Protein AF-A0A9D6IPU3-F1 (afdb_monomer)

pLDDT: mean 89.4, std 11.03, range [43.97, 98.25]

Solvent-accessible surface area (backbone atoms only — not comparable to full-atom values): 24427 Å² total; per-residue (Å²): 119,74,72,64,57,56,59,65,71,65,60,77,72,63,44,76,40,53,63,90,53,32,83,66,46,54,61,37,46,54,42,42,52,56,21,56,73,21,25,89,78,39,17,66,62,16,34,55,46,32,52,57,45,60,70,66,65,65,92,82,64,38,38,39,33,27,41,46,42,98,89,73,50,63,51,72,84,40,80,36,41,52,41,44,48,34,15,52,7,26,46,46,38,23,73,72,41,68,90,52,21,50,65,29,17,51,54,13,32,53,26,15,48,51,21,36,75,60,69,33,96,26,64,67,59,28,54,52,30,50,53,50,31,56,52,43,51,30,52,53,46,51,52,50,38,51,53,27,49,76,69,59,28,35,36,60,31,46,52,52,36,73,68,61,55,35,94,61,30,72,63,53,47,54,50,44,53,50,51,47,51,50,51,51,52,58,51,43,45,59,62,62,71,39,86,65,85,89,73,64,54,84,70,49,48,62,63,65,66,56,65,83,64,74,87,27,50,76,79,88,52,72,66,59,55,50,52,56,61,44,51,59,51,58,50,42,41,69,76,69,70,69,64,79,56,43,58,53,51,22,56,57,34,52,79,76,40,59,53,90,73,26,52,61,25,48,40,33,38,47,50,36,48,54,51,52,44,54,49,44,52,53,43,52,62,51,40,77,76,44,57,70,74,53,27,56,52,43,45,53,50,36,48,50,53,47,50,52,50,53,53,48,47,57,72,57,34,68,65,38,42,78,62,27,69,62,70,63,50,61,60,55,60,52,54,52,66,64,48,64,38,72,68,73,67,65,80,70,67,62,73,73,56,31,82,77,41,98,48,38,61,64,48,34,51,53,50,43,52,52,37,56,54,58,70,66,44,78,57,48,28,70,69,49,46,31,50,42,46,36,52,39,52,51,41,50,41,53,46,42,47,72,74,67,52,52,62,65,61,49,35,63,76,38,44,70,59,29,53,55,28,45,77,64,75,39,72,72,76,55,64,78,75,36,75,68,46,28,48,31,51,52,52,40,68,64,61,131

Mean predicted aligned error: 12.09 Å

Nearest PDB structures (foldseek):
  8cwy-assembly1_A  TM=1.776E-01  e=5.452E-03  synthetic construct
  8cws-assembly1_A  TM=1.617E-01  e=2.979E-02  synthetic construct
  7mwr-assembly1_B  TM=2.594E-01  e=5.577E-01  synthetic construct

Foldseek 3Di:
DVVVVVVVVPPQPAAEAEPVCCVLVVVLLVLQVVLLVCLQPPLPSSLVSLVVSVVSVDPDALGFYWYADPVRDTDPTGGGHSLLSNLSSLCNVCVVCVVCNLVSLVSSLVSLVVSVVSVHPSVVVNVVSVVSNLVSQQVVLVVVLVVCLVVLQLQVSLVSLVVVSHPPSVVVNVVSLVSLVVLQVVLCPLVLVADPPPDDDPVRLCVSNVGDDPNRGDDDDPVSVLSVVVSVVVVCCNPVVDDPVLLVSLLVLCVVDPQQPSSVNQNSLVVLLVSLLVLLVVLQVALLPDPPVVLVVSLVVLVVSLVSLLVSLVSSPDSNCVNHVSSVDCSSVVSSVLRADQDPCLVVDDLVVLVVDPHSLVSLVVSLVVLVVVCPPPRHHLVSNLSSLQSNLLSQQVNVVVVVDALVVSLVVCLVSLVSNLVSVAHPPQPPSHDSSSVSRVVSNPDD

Secondary structure (DSSP, 8-state):
-HHHHHHHTT---EEEE-HHHHHHHHHHHHHHHHHHHHTTT-HHHHHHHHHHHHHT--S--SEEEEEBPTTS-BPPPEEE-HHHHHHHHHHHHHHH-STTHHHHHHHHHHHHHHHHHTT-S-HHHHHHHHHHHHHHHHHHHHHHHHHHHHTT-HHHHHHHHHTT-STTHHHHHHHHHHHHHHHHHHHHHHHHT---TTT--HHHHHHHT-PPPGGG--S--HHHHHHHHHHHHHHHHHHH---THHHHHHHHHGGGS-TTT-HHHHHHHHHHHHHHHHHHHHHHHHHTTS-HHHHHHHHHHHHHHHHHHHHHHHHH-HHHHHH-GGGG-THHHHHHHTS-B--GGGGG--SGGGGGSS-HHHHHHHHHHHHHHHHT-TTB-HHHHHHHHHHHHHHHHHHHHHTT--HHHHHHHTHHHHHHHHHTT--SSGGGG-HHHHHHHHHHHH--

Sequence (448 aa):
MATLLWLALIQDDVVLIPRKDRNAYEPAVKACAEAEALIEKDPKAAIAKLDDVLRLKLAHVERRLKL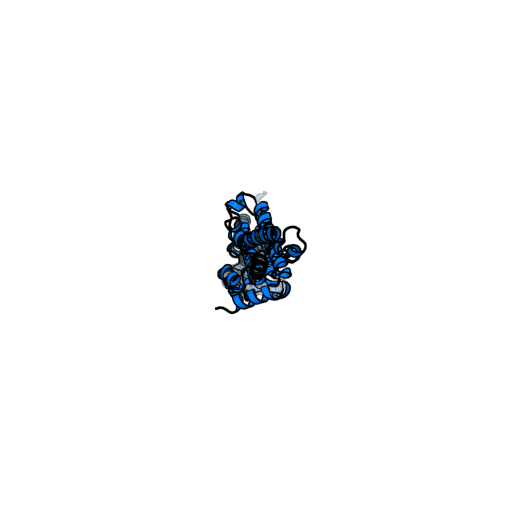AESDGGWTDEVRFFPYQYRGRARMALAKIRKEEAETLLAGAVEDLGKSVALKAASGGYLREAEEALKKARRKDARAEWRALVEARKFKSARALLESGAIGDAGKLLAETEAACRAHVLASLADFGAGPRFSEAAKIDFSRRFLLPDPAELIGEHPILDWCRAQLDVLRRLREEGLDPVLERQMLDARKLAAAEENRWFRVTAALAHDYIESRLRSLLDHVSRAPLAERRRLRAAGGRLHAGWAETCEKAGRDYRENCPELRNPLLATLAASFPVDPEELDSIDLDGCFAADSPEAFLDGAIAKLRELRKTPRISEESLRKTLTLLVAATAIRELLAGRSEAEVVESLNEVGTELRKLGGAAETRRWGPRVDRVFAALLRNP

Structure (mmCIF, N/CA/C/O backbone):
data_AF-A0A9D6IPU3-F1
#
_entry.id   AF-A0A9D6IPU3-F1
#
loop_
_atom_site.group_PDB
_atom_site.id
_atom_site.type_symbol
_atom_site.label_atom_id
_atom_site.label_alt_id
_atom_site.label_comp_id
_atom_site.label_asym_id
_atom_site.label_entity_id
_atom_site.label_seq_id
_atom_site.pdbx_PDB_ins_code
_atom_site.Cartn_x
_atom_site.Cartn_y
_atom_site.Cartn_z
_atom_site.occupancy
_atom_site.B_iso_or_equiv
_atom_site.auth_seq_id
_atom_site.auth_comp_id
_atom_site.auth_asym_id
_atom_site.auth_atom_id
_atom_site.pdbx_PDB_model_num
ATOM 1 N N . MET A 1 1 ? -64.145 14.528 58.371 1.00 47.12 1 MET A N 1
ATOM 2 C CA . MET A 1 1 ? -64.224 13.058 58.549 1.00 47.12 1 MET A CA 1
ATOM 3 C C . MET A 1 1 ? -63.347 12.253 57.581 1.00 47.12 1 MET A C 1
ATOM 5 O O . MET A 1 1 ? -62.977 11.149 57.945 1.00 47.12 1 MET A O 1
ATOM 9 N N . ALA A 1 2 ? -62.941 12.771 56.411 1.00 49.03 2 ALA A N 1
ATOM 10 C CA . ALA A 1 2 ? -62.089 12.029 55.465 1.00 49.03 2 ALA A CA 1
ATOM 11 C C . ALA A 1 2 ? -60.617 11.840 55.914 1.00 49.03 2 ALA A C 1
ATOM 13 O O . ALA A 1 2 ? -59.972 10.877 55.518 1.00 49.03 2 ALA A O 1
ATOM 14 N N . THR A 1 3 ? -60.090 12.703 56.788 1.00 49.38 3 THR A N 1
ATOM 15 C CA . THR A 1 3 ? -58.695 12.640 57.273 1.00 49.38 3 THR A CA 1
ATOM 16 C C . THR A 1 3 ? -58.467 11.600 58.378 1.00 49.38 3 THR A C 1
ATOM 18 O O . THR A 1 3 ? -57.366 11.077 58.506 1.00 49.38 3 THR A O 1
ATOM 21 N N . LEU A 1 4 ? -59.507 11.246 59.144 1.00 46.66 4 LEU A N 1
ATOM 22 C CA . LEU A 1 4 ? -59.438 10.190 60.167 1.00 46.66 4 LEU A CA 1
ATOM 23 C C . LEU A 1 4 ? -59.552 8.782 59.558 1.00 46.66 4 LEU A C 1
ATOM 25 O O . LEU A 1 4 ? -58.979 7.843 60.100 1.00 46.66 4 LEU A O 1
ATOM 29 N N . LEU A 1 5 ? -60.203 8.641 58.395 1.00 43.97 5 LEU A N 1
ATOM 30 C CA . LEU A 1 5 ? -60.241 7.373 57.656 1.00 43.97 5 LEU A CA 1
ATOM 31 C C . LEU A 1 5 ? -58.888 7.035 57.004 1.00 43.97 5 LEU A C 1
ATOM 33 O O . LEU A 1 5 ? -58.551 5.865 56.867 1.00 43.97 5 LEU A O 1
ATOM 37 N N . TRP A 1 6 ? -58.091 8.046 56.640 1.00 48.53 6 TRP A N 1
ATOM 38 C CA . TRP A 1 6 ? -56.756 7.838 56.066 1.00 48.53 6 TRP A CA 1
ATOM 39 C C . TRP A 1 6 ? -55.716 7.433 57.124 1.00 48.53 6 TRP A C 1
ATOM 41 O O . TRP A 1 6 ? -54.835 6.633 56.837 1.00 48.53 6 TRP A O 1
ATOM 51 N N . LEU A 1 7 ? -55.865 7.898 58.371 1.00 45.41 7 LEU A N 1
ATOM 52 C CA . LEU A 1 7 ? -55.040 7.459 59.508 1.00 45.41 7 LEU A CA 1
ATOM 53 C C . LEU A 1 7 ? -55.357 6.023 59.968 1.00 45.41 7 LEU A C 1
ATOM 55 O O . LEU A 1 7 ? -54.466 5.343 60.464 1.00 45.41 7 LEU A O 1
ATOM 59 N N . ALA A 1 8 ? -56.581 5.529 59.751 1.00 44.69 8 ALA A N 1
ATOM 60 C CA . ALA A 1 8 ? -56.939 4.130 60.017 1.00 44.69 8 ALA A CA 1
ATOM 61 C C . ALA A 1 8 ? -56.435 3.149 58.934 1.00 44.69 8 ALA A C 1
ATOM 63 O O . ALA A 1 8 ? -56.318 1.957 59.194 1.00 44.69 8 ALA A O 1
ATOM 64 N N . LEU A 1 9 ? -56.092 3.642 57.737 1.00 46.25 9 LEU A N 1
ATOM 65 C CA . LEU A 1 9 ? -55.540 2.853 56.622 1.00 46.25 9 LEU A CA 1
ATOM 66 C C . LEU A 1 9 ? -54.003 2.729 56.647 1.00 46.25 9 LEU A C 1
ATOM 68 O O . LEU A 1 9 ? -53.430 2.074 55.780 1.00 46.25 9 LEU A O 1
ATOM 72 N N . ILE A 1 10 ? -53.347 3.323 57.650 1.00 48.72 10 ILE A N 1
ATOM 73 C CA . ILE A 1 10 ? -51.918 3.150 57.963 1.00 48.72 10 ILE A CA 1
ATOM 74 C C . ILE A 1 10 ? -51.786 2.482 59.344 1.00 48.72 10 ILE A C 1
ATOM 76 O O . ILE A 1 10 ? -50.939 2.840 60.158 1.00 48.72 10 ILE A O 1
ATOM 80 N N . GLN A 1 11 ? -52.653 1.517 59.657 1.00 51.25 11 GLN A N 1
ATOM 81 C CA . GLN A 1 11 ? -52.263 0.493 60.620 1.00 51.25 11 GLN A CA 1
ATOM 82 C C . GLN A 1 11 ? -51.371 -0.484 59.858 1.00 51.25 11 GLN A C 1
ATOM 84 O O . GLN A 1 11 ? -51.843 -1.234 59.011 1.00 51.25 11 GLN A O 1
ATOM 89 N N . ASP A 1 12 ? -50.061 -0.400 60.100 1.00 58.62 12 ASP A N 1
ATOM 90 C CA . ASP A 1 12 ? -49.119 -1.454 59.738 1.00 58.62 12 ASP A CA 1
ATOM 91 C C . ASP A 1 12 ? -49.719 -2.795 60.193 1.00 58.62 12 ASP A C 1
ATOM 93 O O . ASP A 1 12 ? -49.865 -3.018 61.395 1.00 58.62 12 ASP A O 1
ATOM 97 N N . ASP A 1 13 ? -50.120 -3.653 59.249 1.00 75.94 13 ASP A N 1
ATOM 98 C CA . ASP A 1 13 ? -50.746 -4.947 59.542 1.00 75.94 13 ASP A CA 1
ATOM 99 C C . ASP A 1 13 ? -49.745 -5.837 60.297 1.00 75.94 13 ASP A C 1
ATOM 101 O O . ASP A 1 13 ? -48.927 -6.552 59.703 1.00 75.94 13 ASP A O 1
ATOM 105 N N . VAL A 1 14 ? -49.788 -5.766 61.628 1.00 89.69 14 VAL A N 1
ATOM 106 C CA . VAL A 1 14 ? -49.061 -6.675 62.508 1.00 89.69 14 VAL A CA 1
ATOM 107 C C . VAL A 1 14 ? -49.750 -8.030 62.431 1.00 89.69 14 VAL A C 1
ATOM 109 O O . VAL A 1 14 ? -50.883 -8.200 62.881 1.00 89.69 14 VAL A O 1
ATOM 112 N N . VAL A 1 15 ? -49.062 -9.011 61.856 1.00 93.31 15 VAL A N 1
ATOM 113 C CA . VAL A 1 15 ? -49.593 -10.364 61.702 1.00 93.31 15 VAL A CA 1
ATOM 114 C C . VAL A 1 15 ? -49.336 -11.155 62.979 1.00 93.31 15 VAL A C 1
ATOM 116 O O . VAL A 1 15 ? -48.202 -11.296 63.441 1.00 93.31 15 VAL A O 1
ATOM 119 N N . LEU A 1 16 ? -50.411 -11.691 63.543 1.00 94.81 16 LEU A N 1
ATOM 120 C CA . LEU A 1 16 ? -50.365 -12.543 64.721 1.00 94.81 16 LEU A CA 1
ATOM 121 C C . LEU A 1 16 ? -50.040 -13.982 64.301 1.00 94.81 16 LEU A C 1
ATOM 123 O O . LEU A 1 16 ? -50.820 -14.615 63.590 1.00 94.81 16 LEU A O 1
ATOM 127 N N . ILE A 1 17 ? -48.896 -14.507 64.739 1.00 96.56 17 ILE A N 1
ATOM 128 C CA . ILE A 1 17 ? -48.477 -15.882 64.452 1.00 96.56 17 ILE A CA 1
ATOM 129 C C . ILE A 1 17 ? -48.929 -16.802 65.593 1.00 96.56 17 ILE A C 1
ATOM 131 O O . ILE A 1 17 ? -48.429 -16.685 66.719 1.00 96.56 17 ILE A O 1
ATOM 135 N N . PRO A 1 18 ? -49.861 -17.736 65.335 1.00 94.50 18 PRO A N 1
ATOM 136 C CA . PRO A 1 18 ? -50.406 -18.596 66.373 1.00 94.50 18 PRO A CA 1
ATOM 137 C C . PRO A 1 18 ? -49.354 -19.580 66.892 1.00 94.50 18 PRO A C 1
ATOM 139 O O . PRO A 1 18 ? -48.405 -19.950 66.200 1.00 94.50 18 PRO A O 1
ATOM 142 N N . ARG A 1 19 ? -49.573 -20.087 68.110 1.00 92.19 19 ARG A N 1
ATOM 143 C CA . ARG A 1 19 ? -48.642 -20.984 68.816 1.00 92.19 19 ARG A CA 1
ATOM 144 C C . ARG A 1 19 ? -48.219 -22.214 68.000 1.00 92.19 19 ARG A C 1
ATOM 146 O O . ARG A 1 19 ? -47.084 -22.655 68.133 1.00 92.19 19 ARG A O 1
ATOM 153 N N . LYS A 1 20 ? -49.099 -22.733 67.133 1.00 94.12 20 LYS A N 1
ATOM 154 C CA . LYS A 1 20 ? -48.810 -23.874 66.243 1.00 94.12 20 LYS A CA 1
ATOM 155 C C . LYS A 1 20 ? -47.668 -23.604 65.250 1.00 94.12 20 LYS A C 1
ATOM 157 O O . LYS A 1 20 ? -46.935 -24.527 64.919 1.00 94.12 20 LYS A O 1
ATOM 162 N N . ASP A 1 21 ? -47.500 -22.351 64.824 1.00 94.75 21 ASP A N 1
ATOM 163 C CA . ASP A 1 21 ? -46.516 -21.950 63.812 1.00 94.75 21 ASP A CA 1
ATOM 164 C C . ASP A 1 21 ? -45.271 -21.309 64.455 1.00 94.75 21 ASP A C 1
ATOM 166 O O . ASP A 1 21 ? -44.235 -21.164 63.804 1.00 94.75 21 ASP A O 1
ATOM 170 N N . ARG A 1 22 ? -45.328 -20.975 65.756 1.00 92.31 22 ARG A N 1
ATOM 171 C CA . ARG A 1 22 ? -44.240 -20.315 66.499 1.00 92.31 22 ARG A CA 1
ATOM 172 C C . ARG A 1 22 ? -42.896 -21.020 66.343 1.00 92.31 22 ARG A C 1
ATOM 174 O O . ARG A 1 22 ? -41.905 -20.345 66.093 1.00 92.31 22 ARG A O 1
ATOM 181 N N . ASN A 1 23 ? -42.862 -22.348 66.437 1.00 93.31 23 ASN A N 1
ATOM 182 C CA . ASN A 1 23 ? -41.611 -23.114 66.372 1.00 93.31 23 ASN A CA 1
ATOM 183 C C . ASN A 1 23 ? -40.847 -22.904 65.053 1.00 93.31 23 ASN A C 1
ATOM 185 O O . ASN A 1 23 ? -39.628 -23.039 65.032 1.00 93.31 23 ASN A O 1
ATOM 189 N N . ALA A 1 24 ? -41.546 -22.566 63.965 1.00 93.56 24 ALA A N 1
ATOM 190 C CA . ALA A 1 24 ? -40.924 -22.244 62.685 1.00 93.56 24 ALA A CA 1
ATOM 191 C C . ALA A 1 24 ? -40.528 -20.758 62.590 1.00 93.56 24 ALA A C 1
ATOM 193 O O . ALA A 1 24 ? -39.471 -20.433 62.050 1.00 93.56 24 ALA A O 1
ATOM 194 N N . TYR A 1 25 ? -41.351 -19.854 63.133 1.00 96.12 25 TYR A N 1
ATOM 195 C CA . TYR A 1 25 ? -41.120 -18.408 63.049 1.00 96.12 25 TYR A CA 1
ATOM 196 C C . TYR A 1 25 ? -40.088 -17.885 64.048 1.00 96.12 25 TYR A C 1
ATOM 198 O O . TYR A 1 25 ? -39.293 -17.030 63.687 1.00 96.12 25 TYR A O 1
ATOM 206 N N . GLU A 1 26 ? -40.061 -18.378 65.282 1.00 95.50 26 GLU A N 1
ATOM 207 C CA . GLU A 1 26 ? -39.141 -17.918 66.329 1.00 95.50 26 GLU A CA 1
ATOM 208 C C . GLU A 1 26 ? -37.655 -18.011 65.920 1.00 95.50 26 GLU A C 1
ATOM 210 O O . GLU A 1 26 ? -36.968 -16.983 65.963 1.00 95.50 26 GLU A O 1
ATOM 215 N N . PRO A 1 27 ? -37.139 -19.161 65.431 1.00 96.44 27 PRO A N 1
ATOM 216 C CA . PRO A 1 27 ? -35.760 -19.230 64.950 1.00 96.44 27 PRO A CA 1
ATOM 217 C C . PRO A 1 27 ? -35.538 -18.374 63.695 1.00 96.44 27 PRO A C 1
ATOM 219 O O . PRO A 1 27 ? -34.471 -17.782 63.551 1.00 96.44 27 PRO A O 1
ATOM 222 N N . ALA A 1 28 ? -36.534 -18.259 62.810 1.00 97.12 28 ALA A N 1
ATOM 223 C CA . ALA A 1 28 ? -36.436 -17.463 61.589 1.00 97.12 28 ALA A CA 1
ATOM 224 C C . ALA A 1 28 ? -36.362 -15.956 61.878 1.00 97.12 28 ALA A C 1
ATOM 226 O O . ALA A 1 28 ? -35.529 -15.259 61.302 1.00 97.12 28 ALA A O 1
ATOM 227 N N . VAL A 1 29 ? -37.189 -15.453 62.798 1.00 96.69 29 VAL A N 1
ATOM 228 C CA . VAL A 1 29 ? -37.192 -14.059 63.259 1.00 96.69 29 VAL A CA 1
ATOM 229 C C . VAL A 1 29 ? -35.863 -13.726 63.920 1.00 96.69 29 VAL A C 1
ATOM 231 O O . VAL A 1 29 ? -35.229 -12.742 63.540 1.00 96.69 29 VAL A O 1
ATOM 234 N N . LYS A 1 30 ? -35.396 -14.573 64.849 1.00 96.75 30 LYS A N 1
ATOM 235 C CA . LYS A 1 30 ? -34.079 -14.405 65.472 1.00 96.75 30 LYS A CA 1
ATOM 236 C C . LYS A 1 30 ? -32.981 -14.387 64.412 1.00 96.75 30 LYS A C 1
ATOM 238 O O . LYS A 1 30 ? -32.107 -13.522 64.432 1.00 96.75 30 LYS A O 1
ATOM 243 N N . ALA A 1 31 ? -33.055 -15.299 63.442 1.00 96.38 31 ALA A N 1
ATOM 244 C CA . ALA A 1 31 ? -32.058 -15.373 62.394 1.00 96.38 31 ALA A CA 1
ATOM 245 C C . ALA A 1 31 ? -32.045 -14.141 61.481 1.00 96.38 31 ALA A C 1
ATOM 247 O O . ALA A 1 31 ? -30.961 -13.698 61.100 1.00 96.38 31 ALA A O 1
ATOM 248 N N . CYS A 1 32 ? -33.222 -13.589 61.186 1.00 96.62 32 CYS A N 1
ATOM 249 C CA . CYS A 1 32 ? -33.427 -12.379 60.398 1.00 96.62 32 CYS A CA 1
ATOM 250 C C . CYS A 1 32 ? -32.893 -11.131 61.122 1.00 96.62 32 CYS A C 1
ATOM 252 O O . CYS A 1 32 ? -32.169 -10.347 60.514 1.00 96.62 32 CYS A O 1
ATOM 254 N N . ALA A 1 33 ? -33.150 -10.993 62.427 1.00 96.31 33 ALA A N 1
ATOM 255 C CA . ALA A 1 33 ? -32.604 -9.909 63.250 1.00 96.31 33 ALA A CA 1
ATOM 256 C C . ALA A 1 33 ? -31.068 -9.970 63.355 1.00 96.31 33 ALA A C 1
ATOM 258 O O . ALA A 1 33 ? -30.381 -8.960 63.211 1.00 96.31 33 ALA A O 1
ATOM 259 N N . GLU A 1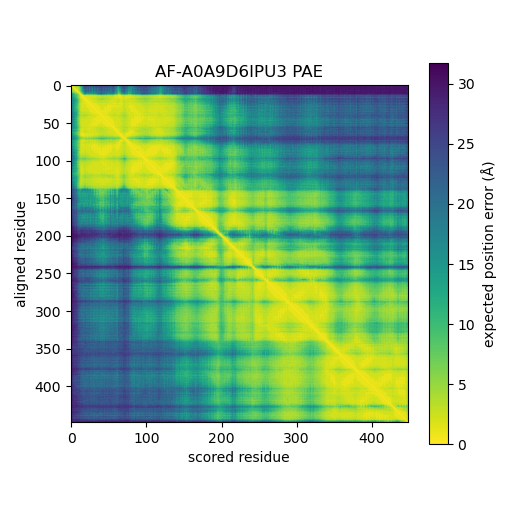 34 ? -30.508 -11.168 63.546 1.00 96.94 34 GLU A N 1
ATOM 260 C CA . GLU A 1 34 ? -29.055 -11.370 63.523 1.00 96.94 34 GLU A CA 1
ATOM 261 C C . GLU A 1 34 ? -28.459 -11.033 62.148 1.00 96.94 34 GLU A C 1
ATOM 263 O O . GLU A 1 34 ? -27.396 -10.422 62.074 1.00 96.94 34 GLU A O 1
ATOM 268 N N . ALA A 1 35 ? -29.142 -11.389 61.055 1.00 97.12 35 ALA A N 1
ATOM 269 C CA . ALA A 1 35 ? -28.700 -11.037 59.709 1.00 97.12 35 ALA A CA 1
ATOM 270 C C . ALA A 1 35 ? -28.751 -9.523 59.460 1.00 97.12 35 ALA A C 1
ATOM 272 O O . ALA A 1 35 ? -27.827 -8.988 58.852 1.00 97.12 35 ALA A O 1
ATOM 273 N N . GLU A 1 36 ? -29.768 -8.819 59.969 1.00 97.38 36 GLU A N 1
ATOM 274 C CA . GLU A 1 36 ? -29.856 -7.355 59.892 1.00 97.38 36 GLU A CA 1
ATOM 275 C C . GLU A 1 36 ? -28.638 -6.683 60.542 1.00 97.38 36 GLU A C 1
ATOM 277 O O . GLU A 1 36 ? -28.024 -5.796 59.944 1.00 97.38 36 GLU A O 1
ATOM 282 N N . ALA A 1 37 ? -28.221 -7.161 61.718 1.00 96.69 37 ALA A N 1
ATOM 283 C CA . ALA A 1 37 ? -27.033 -6.662 62.413 1.00 96.69 37 ALA A CA 1
ATOM 284 C C . ALA A 1 37 ? -25.713 -6.937 61.660 1.00 96.69 37 ALA A C 1
ATOM 286 O O . ALA A 1 37 ? -24.697 -6.286 61.933 1.00 96.69 37 ALA A O 1
ATOM 287 N N . LEU A 1 38 ? -25.718 -7.892 60.723 1.00 97.44 38 LEU A N 1
ATOM 288 C CA . LEU A 1 38 ? -24.568 -8.271 59.905 1.00 97.44 38 LEU A CA 1
ATOM 289 C C . LEU A 1 38 ? -24.498 -7.535 58.561 1.00 97.44 38 LEU A C 1
ATOM 291 O O . LEU A 1 38 ? -23.422 -7.533 57.976 1.00 97.44 38 LEU A O 1
ATOM 295 N N . ILE A 1 39 ? -25.567 -6.879 58.085 1.00 97.62 39 ILE A N 1
ATOM 296 C CA . ILE A 1 39 ? -25.633 -6.267 56.737 1.00 97.62 39 ILE A CA 1
ATOM 297 C C . ILE A 1 39 ? -24.405 -5.401 56.422 1.00 97.62 39 ILE A C 1
ATOM 299 O O . ILE A 1 39 ? -23.823 -5.531 55.350 1.00 97.62 39 ILE A O 1
ATOM 303 N N . GLU A 1 40 ? -23.993 -4.542 57.353 1.00 95.50 40 GLU A N 1
ATOM 304 C CA . GLU A 1 40 ? -22.857 -3.632 57.143 1.00 95.50 40 GLU A CA 1
ATOM 305 C C . GLU A 1 40 ? -21.505 -4.247 57.553 1.00 95.50 40 GLU A C 1
ATOM 307 O O . GLU A 1 40 ? -20.459 -3.793 57.098 1.00 95.50 40 GLU A O 1
ATOM 312 N N . LYS A 1 41 ? -21.503 -5.268 58.425 1.00 96.38 41 LYS A N 1
ATOM 313 C CA . LYS A 1 41 ? -20.279 -5.856 59.010 1.00 96.38 41 LYS A CA 1
ATOM 314 C C . LYS A 1 41 ? -19.755 -7.044 58.208 1.00 96.38 41 LYS A C 1
ATOM 316 O O . LYS A 1 41 ? -18.564 -7.131 57.933 1.00 96.38 41 LYS A O 1
ATOM 321 N N . ASP A 1 42 ? -20.652 -7.959 57.867 1.00 97.31 42 ASP A N 1
ATOM 322 C CA . ASP A 1 42 ? -20.398 -9.141 57.052 1.00 97.31 42 ASP A CA 1
ATOM 323 C C . ASP A 1 42 ? -21.634 -9.415 56.178 1.00 97.31 42 ASP A C 1
ATOM 325 O O . ASP A 1 42 ? -22.467 -10.281 56.487 1.00 97.31 42 ASP A O 1
ATOM 329 N N . PRO A 1 43 ? -21.787 -8.667 55.071 1.00 97.19 43 PRO A N 1
ATOM 330 C CA . PRO A 1 43 ? -22.933 -8.828 54.188 1.00 97.19 43 PRO A CA 1
ATOM 331 C C . PRO A 1 43 ? -23.015 -10.230 53.572 1.00 97.19 43 PRO A C 1
ATOM 333 O O . PRO A 1 43 ? -24.108 -10.684 53.240 1.00 97.19 43 PRO A O 1
ATOM 336 N N . LYS A 1 44 ? -21.894 -10.953 53.441 1.00 97.50 44 LYS A N 1
ATOM 337 C CA . LYS A 1 44 ? -21.892 -12.323 52.911 1.00 97.50 44 LYS A CA 1
ATOM 338 C C . LYS A 1 44 ? -22.546 -13.285 53.903 1.00 97.50 44 LYS A C 1
ATOM 340 O O . LYS A 1 44 ? -23.407 -14.069 53.501 1.00 97.50 44 LYS A O 1
ATOM 345 N N . ALA A 1 45 ? -22.174 -13.208 55.181 1.00 97.44 45 ALA A N 1
ATOM 346 C CA . ALA A 1 45 ? -22.820 -13.993 56.230 1.00 97.44 45 ALA A CA 1
ATOM 347 C C . ALA A 1 45 ? -24.303 -13.624 56.379 1.00 97.44 45 ALA A C 1
ATOM 349 O O . ALA A 1 45 ? -25.138 -14.518 56.509 1.00 97.44 45 ALA A O 1
ATOM 350 N N . ALA A 1 46 ? -24.650 -12.333 56.280 1.00 97.94 46 ALA A N 1
ATOM 351 C CA . ALA A 1 46 ? -26.042 -11.880 56.295 1.00 97.94 46 ALA A CA 1
ATOM 352 C C . ALA A 1 46 ? -26.873 -12.520 55.165 1.00 97.94 46 ALA A C 1
ATOM 354 O O . ALA A 1 46 ? -27.954 -13.047 55.428 1.00 97.94 46 ALA A O 1
ATOM 355 N N . ILE A 1 47 ? -26.359 -12.535 53.926 1.00 97.81 47 ILE A N 1
ATOM 356 C CA . ILE A 1 47 ? -27.032 -13.164 52.774 1.00 97.81 47 ILE A CA 1
ATOM 357 C C . ILE A 1 47 ? -27.254 -14.658 53.017 1.00 97.81 47 ILE A C 1
ATOM 359 O O . ILE A 1 47 ? -28.381 -15.120 52.866 1.00 97.81 47 ILE A O 1
ATOM 363 N N . ALA A 1 48 ? -26.220 -15.401 53.429 1.00 97.50 48 ALA A N 1
ATOM 364 C CA . ALA A 1 48 ? -26.329 -16.845 53.660 1.00 97.50 48 ALA A CA 1
ATOM 365 C C . ALA A 1 48 ? -27.403 -17.176 54.711 1.00 97.50 48 ALA A C 1
ATOM 367 O O . ALA A 1 48 ? -28.234 -18.060 54.521 1.00 97.50 48 ALA A O 1
ATOM 368 N N . LYS A 1 49 ? -27.437 -16.394 55.791 1.00 97.50 49 LYS A N 1
ATOM 369 C CA . LYS A 1 49 ? -28.404 -16.549 56.878 1.00 97.50 49 LYS A CA 1
ATOM 370 C C . LYS A 1 49 ? -29.838 -16.258 56.429 1.00 97.50 49 LYS A C 1
ATOM 372 O O . LYS A 1 49 ? -30.770 -16.945 56.839 1.00 97.50 49 LYS A O 1
ATOM 377 N N . LEU A 1 50 ? -30.021 -15.258 55.566 1.00 97.75 50 LEU A N 1
ATOM 378 C CA . LEU A 1 50 ? -31.322 -14.914 54.989 1.00 97.75 50 LEU A CA 1
ATOM 379 C C . LEU A 1 50 ? -31.770 -15.911 53.917 1.00 97.75 50 LEU A C 1
ATOM 381 O O . LEU A 1 50 ? -32.965 -16.170 53.802 1.00 97.75 50 LEU A O 1
ATOM 385 N N . ASP A 1 51 ? -30.841 -16.511 53.172 1.00 97.56 51 ASP A N 1
ATOM 386 C CA . ASP A 1 51 ? -31.145 -17.616 52.261 1.00 97.56 51 ASP A CA 1
ATOM 387 C C . ASP A 1 51 ? -31.732 -18.807 53.025 1.00 97.56 51 ASP A C 1
ATOM 389 O O . ASP A 1 51 ? -32.745 -19.365 52.599 1.00 97.56 51 ASP A O 1
ATOM 393 N N . ASP A 1 52 ? -31.159 -19.151 54.180 1.00 96.69 52 ASP A N 1
ATOM 394 C CA . ASP A 1 52 ? -31.684 -20.215 55.039 1.00 96.69 52 ASP A CA 1
ATOM 395 C C . ASP A 1 52 ? -33.081 -19.888 55.580 1.00 96.69 52 ASP A C 1
ATOM 397 O O . ASP A 1 52 ? -33.968 -20.741 55.535 1.00 96.69 52 ASP A O 1
ATOM 401 N N . VAL A 1 53 ? -33.328 -18.639 55.996 1.00 96.50 53 VAL A N 1
ATOM 402 C CA . VAL A 1 53 ? -34.670 -18.183 56.406 1.00 96.50 53 VAL A CA 1
ATOM 403 C C . VAL A 1 53 ? -35.676 -18.301 55.257 1.00 96.50 53 VAL A C 1
ATOM 405 O O . VAL A 1 53 ? -36.783 -18.805 55.445 1.00 96.50 53 VAL A O 1
ATOM 408 N N . LEU A 1 54 ? -35.305 -17.873 54.050 1.00 96.62 54 LEU A N 1
ATOM 409 C CA . LEU A 1 54 ? -36.194 -17.885 52.885 1.00 96.62 54 LEU A CA 1
ATOM 410 C C . LEU A 1 54 ? -36.476 -19.304 52.360 1.00 96.62 54 LEU A C 1
ATOM 412 O O . LEU A 1 54 ? -37.534 -19.537 51.771 1.00 96.62 54 LEU A O 1
ATOM 416 N N . ARG A 1 55 ? -35.592 -20.279 52.616 1.00 96.69 55 ARG A N 1
ATOM 417 C CA . ARG A 1 55 ? -35.825 -21.703 52.301 1.00 96.69 55 ARG A CA 1
ATOM 418 C C . ARG A 1 55 ? -36.955 -2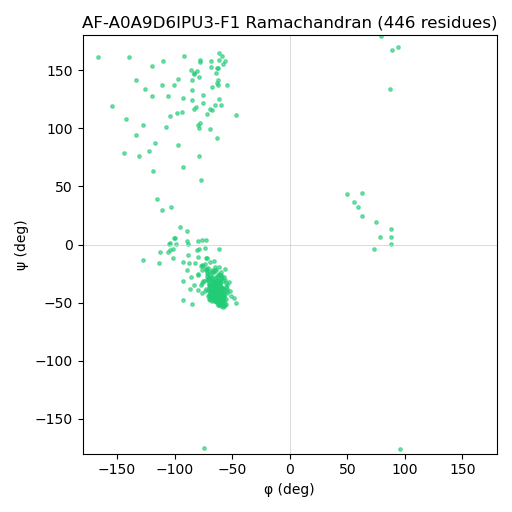2.328 53.118 1.00 96.69 55 ARG A C 1
ATOM 420 O O . ARG A 1 55 ? -37.561 -23.285 52.641 1.00 96.69 55 ARG A O 1
ATOM 427 N N . LEU A 1 56 ? -37.275 -21.778 54.293 1.00 94.31 56 LEU A N 1
ATOM 428 C CA . LEU A 1 56 ? -38.356 -22.273 55.155 1.00 94.31 56 LEU A CA 1
ATOM 429 C C . LEU A 1 56 ? -39.758 -22.037 54.567 1.00 94.31 56 LEU A C 1
ATOM 431 O O . LEU A 1 56 ? -40.713 -22.647 55.038 1.00 94.31 56 LEU A O 1
ATOM 435 N N . LYS A 1 57 ? -39.891 -21.175 53.542 1.00 93.75 57 LYS A N 1
ATOM 436 C CA . LYS A 1 57 ? -41.159 -20.872 52.845 1.00 93.75 57 LYS A CA 1
ATOM 437 C C . LYS A 1 57 ? -42.312 -20.525 53.799 1.00 93.75 57 LYS A C 1
ATOM 439 O O . LYS A 1 57 ? -43.439 -20.986 53.630 1.00 93.75 57 LYS A O 1
ATOM 444 N N . LEU A 1 58 ? -42.020 -19.707 54.808 1.00 94.81 58 LEU A N 1
ATOM 445 C CA . LEU A 1 58 ? -43.016 -19.232 55.765 1.00 94.81 58 LEU A CA 1
ATOM 446 C C . LEU A 1 58 ? -44.103 -18.406 55.059 1.00 94.81 58 LEU A C 1
ATOM 448 O O . LEU A 1 58 ? -43.813 -17.632 54.149 1.00 94.81 58 LEU A O 1
ATOM 452 N N . ALA A 1 59 ? -45.355 -18.563 55.491 1.00 93.00 59 ALA A N 1
ATOM 453 C CA . ALA A 1 59 ? -46.512 -17.941 54.842 1.00 93.00 59 ALA A CA 1
ATOM 454 C C . ALA A 1 59 ? -46.538 -16.403 54.955 1.00 93.00 59 ALA A C 1
ATOM 456 O O . ALA A 1 59 ? -47.035 -15.719 54.061 1.00 93.00 59 ALA A O 1
ATOM 457 N N . HIS A 1 60 ? -46.009 -15.855 56.048 1.00 93.69 60 HIS A N 1
ATOM 458 C CA . HIS A 1 60 ? -46.046 -14.433 56.371 1.00 93.69 60 HIS A CA 1
ATOM 459 C C . HIS A 1 60 ? -44.623 -13.875 56.421 1.00 93.69 60 HIS A C 1
ATOM 461 O O . HIS A 1 60 ? -43.981 -13.832 57.467 1.00 93.69 60 HIS A O 1
ATOM 467 N N . VAL A 1 61 ? -44.129 -13.450 55.260 1.00 95.12 61 VAL A N 1
ATOM 468 C CA . VAL A 1 61 ? -42.845 -12.752 55.093 1.00 95.12 61 VAL A CA 1
ATOM 469 C C . VAL A 1 61 ? -43.090 -11.290 54.725 1.00 95.12 61 VAL A C 1
ATOM 471 O O . VAL A 1 61 ? -44.151 -10.956 54.198 1.00 95.12 61 VAL A O 1
ATOM 474 N N . GLU A 1 62 ? -42.107 -10.424 54.983 1.00 95.00 62 GLU A N 1
ATOM 475 C CA . GLU A 1 62 ? -42.186 -8.978 54.714 1.00 95.00 62 GLU A CA 1
ATOM 476 C C . GLU A 1 62 ? -43.294 -8.278 55.522 1.00 95.00 62 GLU A C 1
ATOM 478 O O . GLU A 1 62 ? -44.087 -7.482 55.010 1.00 95.00 62 GLU A O 1
ATOM 483 N N . ARG A 1 63 ? -43.381 -8.615 56.814 1.00 94.19 63 ARG A N 1
ATOM 484 C CA . ARG A 1 63 ? -44.418 -8.148 57.745 1.00 94.19 63 ARG A CA 1
ATOM 485 C C . ARG A 1 63 ? -43.821 -7.821 59.112 1.00 94.19 63 ARG A C 1
ATOM 487 O O . ARG A 1 63 ? -42.745 -8.296 59.473 1.00 94.19 63 ARG A O 1
ATOM 494 N N . ARG A 1 64 ? -44.563 -7.042 59.897 1.00 94.44 64 ARG A N 1
ATOM 495 C CA . ARG A 1 64 ? -44.377 -6.965 61.350 1.00 94.44 64 ARG A CA 1
ATOM 496 C C . ARG A 1 64 ? -45.154 -8.106 61.981 1.00 94.44 64 ARG A C 1
ATOM 498 O O . ARG A 1 64 ? -46.297 -8.341 61.597 1.00 94.44 64 ARG A O 1
ATOM 505 N N . LEU A 1 65 ? -44.536 -8.836 62.897 1.00 95.50 65 LEU A N 1
ATOM 506 C CA . LEU A 1 65 ? -45.130 -10.023 63.504 1.00 95.50 65 LEU A CA 1
ATOM 507 C C . LEU A 1 65 ? -45.254 -9.849 65.017 1.00 95.50 65 LEU A C 1
ATOM 509 O O . LEU A 1 65 ? -44.448 -9.153 65.633 1.00 95.50 65 LEU A O 1
ATOM 513 N N . LYS A 1 66 ? -46.221 -10.545 65.614 1.00 96.44 66 LYS A N 1
ATOM 514 C CA . LYS A 1 66 ? -46.220 -10.896 67.040 1.00 96.44 66 LYS A CA 1
ATOM 515 C C . LYS A 1 66 ? -46.398 -12.400 67.169 1.00 96.44 66 LYS A C 1
ATOM 517 O O . LYS A 1 66 ? -47.253 -12.975 66.496 1.00 96.44 66 LYS A O 1
ATOM 522 N N . LEU A 1 67 ? -45.592 -13.044 68.005 1.00 95.19 67 LEU A N 1
ATOM 523 C CA . LEU A 1 67 ? -45.626 -14.492 68.206 1.00 95.19 67 LEU A CA 1
ATOM 524 C C . LEU A 1 67 ? -46.388 -14.807 69.498 1.00 95.19 67 LEU A C 1
ATOM 526 O O . LEU A 1 67 ? -46.191 -14.132 70.505 1.00 95.19 67 LEU A O 1
ATOM 530 N N . ALA A 1 68 ? -47.256 -15.818 69.487 1.00 93.75 68 ALA A N 1
ATOM 531 C CA . ALA A 1 68 ? -48.017 -16.201 70.680 1.00 93.75 68 ALA A CA 1
ATOM 532 C C . ALA A 1 68 ? -47.116 -16.790 71.785 1.00 93.75 68 ALA A C 1
ATOM 534 O O . ALA A 1 68 ? -46.280 -17.659 71.516 1.00 93.75 68 ALA A O 1
ATOM 535 N N . GLU A 1 69 ? -47.314 -16.376 73.034 1.00 92.56 69 GLU A N 1
ATOM 536 C CA . GLU A 1 69 ? -46.591 -16.856 74.217 1.00 92.56 69 GLU A CA 1
ATOM 537 C C . GLU A 1 69 ? -47.275 -18.034 74.920 1.00 92.56 69 GLU A C 1
ATOM 539 O O . GLU A 1 69 ? -48.430 -18.385 74.661 1.00 92.56 69 GLU A O 1
ATOM 544 N N . SER A 1 70 ? -46.512 -18.744 75.757 1.00 85.81 70 SER A N 1
ATOM 545 C CA . SER A 1 70 ? -46.980 -19.964 76.426 1.00 85.81 70 SER A CA 1
ATOM 546 C C . SER A 1 70 ? -48.074 -19.711 77.462 1.00 85.81 70 SER A C 1
ATOM 548 O O . SER A 1 70 ? -48.858 -20.625 77.725 1.00 85.81 70 SER A O 1
ATOM 550 N N . ASP A 1 71 ? -48.120 -18.496 78.001 1.00 87.94 71 ASP A N 1
ATOM 551 C CA . ASP A 1 71 ? -49.073 -17.965 78.979 1.00 87.94 71 ASP A CA 1
ATOM 552 C C . ASP A 1 71 ? -50.315 -17.315 78.333 1.00 87.94 71 ASP A C 1
ATOM 554 O O . ASP A 1 71 ? -51.186 -16.808 79.035 1.00 87.94 71 ASP A O 1
ATOM 558 N N . GLY A 1 72 ? -50.420 -17.353 77.000 1.00 86.44 72 GLY A N 1
ATOM 559 C CA . GLY A 1 72 ? -51.496 -16.703 76.249 1.00 86.44 72 GLY A CA 1
ATOM 560 C C . GLY A 1 72 ? -51.209 -15.246 75.869 1.00 86.44 72 GLY A C 1
ATOM 561 O O . GLY A 1 72 ? -52.054 -14.629 75.218 1.00 86.44 72 GLY A O 1
ATOM 562 N N . GLY A 1 73 ? -50.035 -14.713 76.227 1.00 92.62 73 GLY A N 1
ATOM 563 C CA . GLY A 1 73 ? -49.541 -13.411 75.793 1.00 92.62 73 GLY A CA 1
ATOM 564 C C . GLY A 1 73 ? -49.062 -13.386 74.337 1.00 92.62 73 GLY A C 1
ATOM 565 O O . GLY A 1 73 ? -49.172 -14.363 73.590 1.00 92.62 73 GLY A O 1
ATOM 566 N N . TRP A 1 74 ? -48.514 -12.246 73.924 1.00 93.44 74 TRP A N 1
ATOM 567 C CA . TRP A 1 74 ? -47.894 -12.045 72.614 1.00 93.44 74 TRP A CA 1
ATOM 568 C C . TRP A 1 74 ? -46.556 -11.345 72.806 1.00 93.44 74 TRP A C 1
ATOM 570 O O . TRP A 1 74 ? -46.470 -10.425 73.616 1.00 93.44 74 TRP A O 1
ATOM 580 N N . THR A 1 75 ? -45.552 -11.726 72.019 1.00 93.50 75 THR A N 1
ATOM 581 C CA . THR A 1 75 ? -44.268 -11.019 72.010 1.00 93.50 75 THR A CA 1
ATOM 582 C C . THR A 1 75 ? -44.437 -9.563 71.570 1.00 93.50 75 THR A C 1
ATOM 584 O O . THR A 1 75 ? -45.428 -9.191 70.924 1.00 93.50 75 THR A O 1
ATOM 587 N N . ASP A 1 76 ? -43.404 -8.759 71.817 1.00 93.12 76 ASP A N 1
ATOM 588 C CA . ASP A 1 76 ? -43.255 -7.457 71.173 1.00 93.12 76 ASP A CA 1
ATOM 589 C C . ASP A 1 76 ? -43.277 -7.574 69.641 1.00 93.12 76 ASP A C 1
ATOM 591 O O . ASP A 1 76 ? -43.040 -8.637 69.053 1.00 93.12 76 ASP A O 1
ATOM 595 N N . GLU A 1 77 ? -43.600 -6.456 68.992 1.00 93.81 77 GLU A N 1
ATOM 596 C CA . GLU A 1 77 ? -43.621 -6.355 67.538 1.00 93.81 77 GLU A CA 1
ATOM 597 C C . GLU A 1 77 ? -42.210 -6.540 66.970 1.00 93.81 77 GLU A C 1
ATOM 599 O O . GLU A 1 77 ? -41.300 -5.755 67.243 1.00 93.81 77 GLU A O 1
ATOM 604 N N . VAL A 1 78 ? -42.040 -7.561 66.133 1.00 93.69 78 VAL A N 1
ATOM 605 C CA . VAL A 1 78 ? -40.768 -7.861 65.471 1.00 93.69 78 VAL A CA 1
ATOM 606 C C . VAL A 1 78 ? -40.856 -7.590 63.977 1.00 93.69 78 VAL A C 1
ATOM 608 O O . VAL A 1 78 ? -41.828 -7.939 63.304 1.00 93.69 78 VAL A O 1
ATOM 611 N N . ARG A 1 79 ? -39.809 -6.970 63.433 1.00 94.44 79 ARG A N 1
ATOM 612 C CA . ARG A 1 79 ? -39.671 -6.703 62.000 1.00 94.44 79 ARG A CA 1
ATOM 613 C C . ARG A 1 79 ? -39.154 -7.949 61.293 1.00 94.44 79 ARG A C 1
ATOM 615 O O . ARG A 1 79 ? -38.045 -8.398 61.570 1.00 94.44 79 ARG A O 1
ATOM 622 N N . PHE A 1 80 ? -39.939 -8.500 60.371 1.00 96.69 80 PHE A N 1
ATOM 623 C CA . PHE A 1 80 ? -39.571 -9.697 59.623 1.00 96.69 80 PHE A CA 1
ATOM 624 C C . PHE A 1 80 ? -39.583 -9.420 58.114 1.00 96.69 80 PHE A C 1
ATOM 626 O O . PHE A 1 80 ? -40.536 -9.748 57.404 1.00 96.69 80 PHE A O 1
ATOM 633 N N . PHE A 1 81 ? -38.496 -8.806 57.630 1.00 97.12 81 PHE A N 1
ATOM 634 C CA . PHE A 1 81 ? -38.318 -8.372 56.235 1.00 97.12 81 PHE A CA 1
ATOM 635 C C . PHE A 1 81 ? -37.117 -9.062 55.555 1.00 97.12 81 PHE A C 1
ATOM 637 O O . PHE A 1 81 ? -36.123 -8.412 55.214 1.00 97.12 81 PHE A O 1
ATOM 644 N N . PRO A 1 82 ? -37.149 -10.400 55.393 1.00 97.69 82 PRO A N 1
ATOM 645 C CA . PRO A 1 82 ? -35.987 -11.154 54.933 1.00 97.69 82 PRO A CA 1
ATOM 646 C C . PRO A 1 82 ? -35.531 -10.812 53.501 1.00 97.69 82 PRO A C 1
ATOM 648 O O . PRO A 1 82 ? -34.326 -10.783 53.252 1.00 97.69 82 PRO A O 1
ATOM 651 N N . TYR A 1 83 ? -36.439 -10.511 52.564 1.00 98.00 83 TYR A N 1
ATOM 652 C CA . TYR A 1 83 ? -36.070 -10.052 51.218 1.00 98.00 83 TYR A CA 1
ATOM 653 C C . TYR A 1 83 ? -35.490 -8.638 51.257 1.00 98.00 83 TYR A C 1
ATOM 655 O O . TYR A 1 83 ? -34.461 -8.392 50.630 1.00 98.00 83 TYR A O 1
ATOM 663 N N . GLN A 1 84 ? -36.093 -7.722 52.024 1.00 97.88 84 GLN A N 1
ATOM 664 C CA . GLN A 1 84 ? -35.559 -6.365 52.177 1.00 97.88 84 GLN A CA 1
ATOM 665 C C . GLN A 1 84 ? -34.118 -6.389 52.698 1.00 97.88 84 GLN A C 1
ATOM 667 O O . GLN A 1 84 ? -33.231 -5.726 52.153 1.00 97.88 84 GLN A O 1
ATOM 672 N N . TYR A 1 85 ? -33.874 -7.169 53.751 1.00 98.25 85 TYR A N 1
ATOM 673 C CA . TYR A 1 85 ? -32.557 -7.285 54.366 1.00 98.25 85 TYR A CA 1
ATOM 674 C C . TYR A 1 85 ? -31.553 -7.977 53.442 1.00 98.25 85 TYR A C 1
ATOM 676 O O . TYR A 1 85 ? -30.406 -7.534 53.369 1.00 98.25 85 TYR A O 1
ATOM 684 N N . ARG A 1 86 ? -31.975 -8.985 52.664 1.00 98.25 86 ARG A N 1
ATOM 685 C CA . ARG A 1 86 ? -31.084 -9.682 51.722 1.00 98.25 86 ARG A CA 1
ATOM 686 C C . ARG A 1 86 ? -30.700 -8.776 50.559 1.00 98.25 86 ARG A C 1
ATOM 688 O O . ARG A 1 86 ? -29.526 -8.720 50.200 1.00 98.25 86 ARG A O 1
ATOM 695 N N . GLY A 1 87 ? -31.648 -7.992 50.045 1.00 97.88 87 GLY A N 1
ATOM 696 C CA . GLY A 1 87 ? -31.386 -6.971 49.036 1.00 97.88 87 GLY A CA 1
ATOM 697 C C . GLY A 1 87 ? -30.386 -5.917 49.518 1.00 97.88 87 GLY A C 1
ATOM 698 O O . GLY A 1 87 ? -29.399 -5.646 48.836 1.00 97.88 87 GLY A O 1
ATOM 699 N N . ARG A 1 88 ? -30.566 -5.393 50.738 1.00 98.19 88 ARG A N 1
ATOM 700 C CA . ARG A 1 88 ? -29.615 -4.452 51.360 1.00 98.19 88 ARG A CA 1
ATOM 701 C C . ARG A 1 88 ? -28.228 -5.069 51.560 1.00 98.19 88 ARG A C 1
ATOM 703 O O . ARG A 1 88 ? -27.232 -4.433 51.225 1.00 98.19 88 ARG A O 1
ATOM 710 N N . ALA A 1 89 ? -28.153 -6.311 52.036 1.00 98.12 89 ALA A N 1
ATOM 711 C CA . ALA A 1 89 ? -26.889 -7.032 52.178 1.00 98.12 89 ALA A CA 1
ATOM 712 C C . ALA A 1 89 ? -26.188 -7.240 50.825 1.00 98.12 89 ALA A C 1
ATOM 714 O O . ALA A 1 89 ? -24.978 -7.050 50.729 1.00 98.12 89 ALA A O 1
ATOM 715 N N . ARG A 1 90 ? -26.931 -7.548 49.752 1.00 98.19 90 ARG A N 1
ATOM 716 C CA . ARG A 1 90 ? -26.386 -7.637 48.384 1.00 98.19 90 ARG A CA 1
ATOM 717 C C . ARG A 1 90 ? -25.844 -6.296 47.889 1.00 98.19 90 ARG A C 1
ATOM 719 O O . ARG A 1 90 ? -24.750 -6.264 47.331 1.00 98.19 90 ARG A O 1
ATOM 726 N N . MET A 1 91 ? -26.544 -5.188 48.146 1.00 98.00 91 MET A N 1
ATOM 727 C CA . MET A 1 91 ? -26.040 -3.843 47.831 1.00 98.00 91 MET A CA 1
ATOM 728 C C . MET A 1 91 ? -24.767 -3.503 48.616 1.00 98.00 91 MET A C 1
ATOM 730 O O . MET A 1 91 ? -23.830 -2.945 48.046 1.00 98.00 91 MET A O 1
ATOM 734 N N . ALA A 1 92 ? -24.708 -3.842 49.907 1.00 97.38 92 ALA A N 1
ATOM 735 C CA . ALA A 1 92 ? -23.516 -3.653 50.732 1.00 97.38 92 ALA A CA 1
ATOM 736 C C . ALA A 1 92 ? -22.342 -4.508 50.223 1.00 97.38 92 ALA A C 1
ATOM 738 O O . ALA A 1 92 ? -21.237 -3.995 50.044 1.00 97.38 92 ALA A O 1
ATOM 739 N N . LEU A 1 93 ? -22.587 -5.778 49.879 1.00 97.19 93 LEU A N 1
ATOM 740 C CA . LEU A 1 93 ? -21.568 -6.660 49.310 1.00 97.19 93 LEU A CA 1
ATOM 741 C C . LEU A 1 93 ? -21.054 -6.146 47.960 1.00 97.19 93 LEU A C 1
ATOM 743 O O . LEU A 1 93 ? -19.850 -6.190 47.728 1.00 97.19 93 LEU A O 1
ATOM 747 N N . ALA A 1 94 ? -21.924 -5.599 47.106 1.00 96.31 94 ALA A N 1
ATOM 748 C CA . ALA A 1 94 ? -21.541 -5.015 45.818 1.00 96.31 94 ALA A CA 1
ATOM 749 C C . ALA A 1 94 ? -20.604 -3.799 45.956 1.00 96.31 94 ALA A C 1
ATOM 751 O O . ALA A 1 94 ? -19.793 -3.533 45.069 1.00 96.31 94 ALA A O 1
ATOM 752 N N . LYS A 1 95 ? -20.673 -3.058 47.075 1.00 94.56 95 LYS A N 1
ATOM 753 C CA . LYS A 1 95 ? -19.730 -1.962 47.374 1.00 94.56 95 LYS A CA 1
ATOM 754 C C . LYS A 1 95 ? -18.324 -2.488 47.691 1.00 94.56 95 LYS A C 1
ATOM 756 O O . LYS A 1 95 ? -17.343 -1.800 47.402 1.00 94.56 95 LYS A O 1
ATOM 761 N N . ILE A 1 96 ? -18.235 -3.692 48.262 1.00 94.19 96 ILE A N 1
ATOM 762 C CA . ILE A 1 96 ? -16.983 -4.359 48.642 1.00 94.19 96 ILE A CA 1
ATOM 763 C C . ILE A 1 96 ? -16.395 -5.118 47.442 1.00 94.19 96 ILE A C 1
ATOM 765 O O . ILE A 1 96 ? -15.230 -4.921 47.103 1.00 94.19 96 ILE A O 1
ATOM 769 N N . ARG A 1 97 ? -17.208 -5.949 46.780 1.00 92.94 97 ARG A N 1
ATOM 770 C CA . ARG A 1 97 ? -16.841 -6.796 45.636 1.00 92.94 97 ARG A CA 1
ATOM 771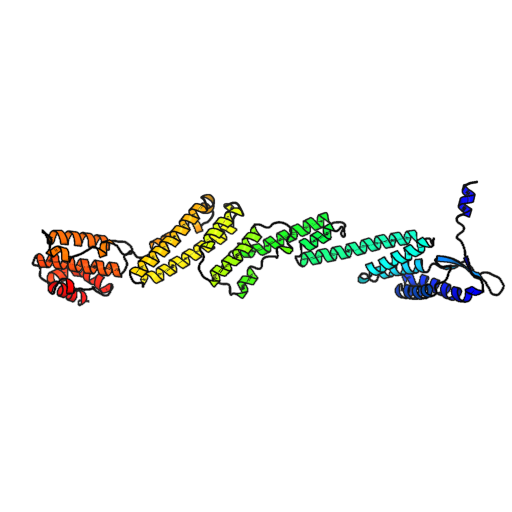 C C . ARG A 1 97 ? -17.221 -6.129 44.325 1.00 92.94 97 ARG A C 1
ATOM 773 O O . ARG A 1 97 ? -18.307 -6.346 43.788 1.00 92.94 97 ARG A O 1
ATOM 780 N N . LYS A 1 98 ? -16.330 -5.278 43.820 1.00 88.50 98 LYS A N 1
ATOM 781 C CA . LYS A 1 98 ? -16.603 -4.446 42.636 1.00 88.50 98 LYS A CA 1
ATOM 782 C C . LYS A 1 98 ? -16.748 -5.274 41.358 1.00 88.50 98 LYS A C 1
ATOM 784 O O . LYS A 1 98 ? -17.481 -4.867 40.468 1.00 88.50 98 LYS A O 1
ATOM 789 N N . GLU A 1 99 ? -16.059 -6.402 41.285 1.00 86.00 99 GLU A N 1
ATOM 790 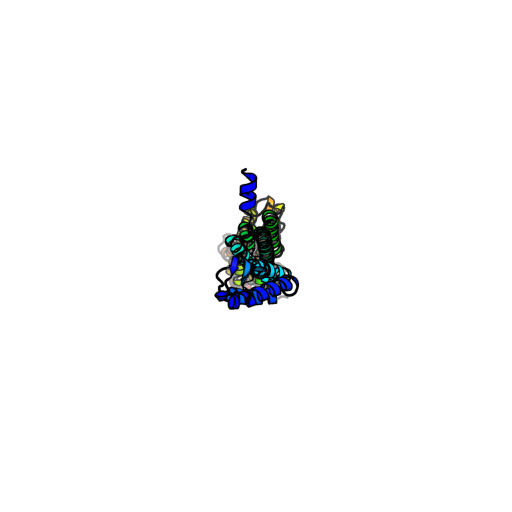C CA . GLU A 1 99 ? -16.068 -7.371 40.187 1.00 86.00 99 GLU A CA 1
ATOM 791 C C . GLU A 1 99 ? -17.374 -8.176 40.087 1.00 86.00 99 GLU A C 1
ATOM 793 O O . GLU A 1 99 ? -17.790 -8.531 38.991 1.00 86.00 99 GLU A O 1
ATOM 798 N N . GLU A 1 100 ? -18.058 -8.412 41.209 1.00 90.50 100 GLU A N 1
ATOM 799 C CA . GLU A 1 100 ? -19.358 -9.105 41.262 1.00 90.50 100 GLU A CA 1
ATOM 800 C C . GLU A 1 100 ? -20.535 -8.114 41.368 1.00 90.50 100 GLU A C 1
ATOM 802 O O . GLU A 1 100 ? -21.686 -8.517 41.557 1.00 90.50 100 GLU A O 1
ATOM 807 N N . ALA A 1 101 ? -20.263 -6.807 41.275 1.00 92.06 101 ALA A N 1
ATOM 808 C CA . ALA A 1 101 ? -21.225 -5.765 41.611 1.00 92.06 101 ALA A CA 1
ATOM 809 C C . ALA A 1 101 ? -22.493 -5.819 40.750 1.00 92.06 101 ALA A C 1
ATOM 811 O O . ALA A 1 101 ? -23.580 -5.656 41.298 1.00 92.06 101 ALA A O 1
ATOM 812 N N . GLU A 1 102 ? -22.395 -6.076 39.439 1.00 90.69 102 GLU A N 1
ATOM 813 C CA . GLU A 1 102 ? -23.581 -6.169 38.576 1.00 90.69 102 GLU A CA 1
ATOM 814 C C . GLU A 1 102 ? -24.509 -7.311 39.016 1.00 90.69 102 GLU A C 1
ATOM 816 O O . GLU A 1 102 ? -25.694 -7.081 39.260 1.00 90.69 102 GLU A O 1
ATOM 821 N N . THR A 1 103 ? -23.971 -8.522 39.178 1.00 93.19 103 THR A N 1
ATOM 822 C CA . THR A 1 103 ? -24.739 -9.707 39.589 1.00 93.19 103 THR A CA 1
ATOM 823 C C . THR A 1 103 ? -25.378 -9.510 40.962 1.00 93.19 103 THR A C 1
ATOM 825 O O . THR A 1 103 ? -26.554 -9.822 41.161 1.00 93.19 103 THR A O 1
ATOM 828 N N . LEU A 1 104 ? -24.626 -8.948 41.913 1.00 96.12 104 LEU A N 1
ATOM 829 C CA . LEU A 1 104 ? -25.119 -8.666 43.259 1.00 96.12 104 LEU A CA 1
ATOM 830 C C . LEU A 1 104 ? -26.225 -7.603 43.252 1.00 96.12 104 LEU A C 1
ATOM 832 O O . LEU A 1 104 ? -27.243 -7.783 43.919 1.00 96.12 104 LEU A O 1
ATOM 836 N N . LEU A 1 105 ? -26.069 -6.527 42.477 1.00 97.06 105 LEU A N 1
ATOM 837 C CA . LEU A 1 105 ? -27.075 -5.470 42.356 1.00 97.06 105 LEU A CA 1
ATOM 838 C C . LEU A 1 105 ? -28.325 -5.950 41.608 1.00 97.06 105 LEU A C 1
ATOM 840 O O . LEU A 1 105 ? -29.428 -5.601 42.015 1.00 97.06 105 LEU A O 1
ATOM 844 N N . ALA A 1 106 ? -28.190 -6.801 40.588 1.00 95.31 106 ALA A N 1
ATOM 845 C CA . ALA A 1 106 ? -29.329 -7.439 39.926 1.00 95.31 106 ALA A CA 1
ATOM 846 C C . ALA A 1 106 ? -30.125 -8.319 40.905 1.00 95.31 106 ALA A C 1
ATOM 848 O O . ALA A 1 106 ? -31.348 -8.202 40.995 1.00 95.31 106 ALA A O 1
ATOM 849 N N . GLY A 1 107 ? -29.429 -9.123 41.716 1.00 96.69 107 GLY A N 1
ATOM 850 C CA . GLY A 1 107 ? -30.056 -9.885 42.797 1.00 96.69 107 GLY A CA 1
ATOM 851 C C . GLY A 1 107 ? -30.674 -8.995 43.883 1.00 96.69 107 GLY A C 1
ATOM 852 O O . GLY A 1 107 ? -31.681 -9.370 44.484 1.00 96.69 107 GLY A O 1
ATOM 853 N N . ALA A 1 108 ? -30.102 -7.819 44.154 1.00 97.75 108 ALA A N 1
ATOM 854 C CA . ALA A 1 108 ? -30.686 -6.853 45.082 1.00 97.75 108 ALA A CA 1
ATOM 855 C C . ALA A 1 108 ? -31.988 -6.248 44.537 1.00 97.75 108 ALA A C 1
ATOM 857 O O . ALA A 1 108 ? -32.969 -6.176 45.272 1.00 97.75 108 ALA A O 1
ATOM 858 N N . VAL A 1 109 ? -32.019 -5.866 43.256 1.00 97.75 109 VAL A N 1
ATOM 859 C CA . VAL A 1 109 ? -33.225 -5.366 42.575 1.00 97.75 109 VAL A CA 1
ATOM 860 C C . VAL A 1 109 ? -34.340 -6.412 42.615 1.00 97.75 109 VAL A C 1
ATOM 862 O O . VAL A 1 109 ? -35.474 -6.075 42.945 1.00 97.75 109 VAL A O 1
ATOM 865 N N . GLU A 1 110 ? -34.027 -7.686 42.362 1.00 97.69 110 GLU A N 1
ATOM 866 C CA . GLU A 1 110 ? -35.016 -8.769 42.437 1.00 97.69 110 GLU A CA 1
ATOM 867 C C . GLU A 1 110 ? -35.615 -8.912 43.849 1.00 97.69 110 GLU A C 1
ATOM 869 O O . GLU A 1 110 ? -36.836 -8.974 44.010 1.00 97.69 110 GLU A O 1
ATOM 874 N N . ASP A 1 111 ? -34.770 -8.939 44.883 1.00 98.00 111 ASP A N 1
ATOM 875 C CA . ASP A 1 111 ? -35.211 -9.077 46.275 1.00 98.00 111 ASP A CA 1
ATOM 876 C C . ASP A 1 111 ? -36.038 -7.881 46.745 1.00 98.00 111 ASP A C 1
ATOM 878 O O . ASP A 1 111 ? -37.107 -8.043 47.336 1.00 98.00 111 ASP A O 1
ATOM 882 N N . LEU A 1 112 ? -35.563 -6.669 46.463 1.00 97.88 112 LEU A N 1
ATOM 883 C CA . LEU A 1 112 ? -36.247 -5.439 46.849 1.00 97.88 112 LEU A CA 1
ATOM 884 C C . LEU A 1 112 ? -37.554 -5.275 46.068 1.00 97.88 112 LEU A C 1
ATOM 886 O O . LEU A 1 112 ? -38.549 -4.845 46.646 1.00 97.88 112 LEU A O 1
ATOM 890 N N . GLY A 1 113 ? -37.594 -5.703 44.803 1.00 96.81 113 GLY A N 1
ATOM 891 C CA . GLY A 1 113 ? -38.816 -5.790 44.007 1.00 96.81 113 GLY A CA 1
ATOM 892 C C . GLY A 1 113 ? -39.847 -6.736 44.627 1.00 96.81 113 GLY A C 1
ATOM 893 O O . GLY A 1 113 ? -41.011 -6.361 44.770 1.00 96.81 113 GLY A O 1
ATOM 894 N N . LYS A 1 114 ? -39.426 -7.926 45.086 1.00 96.94 114 LYS A N 1
ATOM 895 C CA . LYS A 1 114 ? -40.298 -8.862 45.826 1.00 96.94 114 LYS A CA 1
ATOM 896 C C . LYS A 1 114 ? -40.793 -8.268 47.143 1.00 96.94 114 LYS A C 1
ATOM 898 O O . LYS A 1 114 ? -41.975 -8.387 47.456 1.00 96.94 114 LYS A O 1
ATOM 903 N N . SER A 1 115 ? -39.920 -7.596 47.889 1.00 96.25 115 SER A N 1
ATOM 904 C CA . SER A 1 115 ? -40.277 -6.913 49.137 1.00 96.25 115 SER A CA 1
ATOM 905 C C . SER A 1 115 ? -41.329 -5.811 48.913 1.00 96.25 115 SER A C 1
ATOM 907 O O . SER A 1 115 ? -42.344 -5.771 49.612 1.00 96.25 115 SER A O 1
ATOM 909 N N . VAL A 1 116 ? -41.167 -4.982 47.871 1.00 95.62 116 VAL A N 1
ATOM 910 C CA . VAL A 1 116 ? -42.166 -3.973 47.464 1.00 95.62 116 VAL A CA 1
ATOM 911 C C . VAL A 1 116 ? -43.480 -4.625 47.029 1.00 95.62 116 VAL A C 1
ATOM 913 O O . VAL A 1 116 ? -44.545 -4.177 47.452 1.00 95.62 116 VAL A O 1
ATOM 916 N N . ALA A 1 117 ? -43.434 -5.698 46.233 1.00 94.50 117 ALA A N 1
ATOM 917 C CA . ALA A 1 117 ? -44.631 -6.424 45.797 1.00 94.50 117 ALA A CA 1
ATOM 918 C C . ALA A 1 117 ? -45.420 -7.010 46.979 1.00 94.50 117 ALA A C 1
ATOM 920 O O . ALA A 1 117 ? -46.650 -7.059 46.958 1.00 94.50 117 ALA A O 1
ATOM 921 N N . LEU A 1 118 ? -44.717 -7.393 48.046 1.00 93.69 118 LEU A N 1
ATOM 922 C CA . LEU A 1 118 ? -45.314 -7.839 49.298 1.00 93.69 118 LEU A CA 1
ATOM 923 C C . LEU A 1 118 ? -45.785 -6.686 50.193 1.00 93.69 118 LEU A C 1
ATOM 925 O O . LEU A 1 118 ? -46.339 -6.970 51.247 1.00 93.69 118 LEU A O 1
ATOM 929 N N . LYS A 1 119 ? -45.688 -5.421 49.767 1.00 92.69 119 LYS A N 1
ATOM 930 C CA . LYS A 1 119 ? -46.090 -4.199 50.495 1.00 92.69 119 LYS A CA 1
ATOM 931 C C . LYS A 1 119 ? -45.162 -3.767 51.642 1.00 92.69 119 LYS A C 1
ATOM 933 O O . LYS A 1 119 ? -45.587 -2.988 52.490 1.00 92.69 119 LYS A O 1
ATOM 938 N N . ALA A 1 120 ? -43.910 -4.224 51.687 1.00 90.88 120 ALA A N 1
ATOM 939 C CA . ALA A 1 120 ? -42.930 -3.656 52.615 1.00 90.88 120 ALA A CA 1
ATOM 940 C C . ALA A 1 120 ? -42.380 -2.309 52.109 1.00 90.88 120 ALA A C 1
ATOM 942 O O . ALA A 1 120 ? -42.389 -2.010 50.911 1.00 90.88 120 ALA A O 1
ATOM 943 N N . ALA A 1 121 ? -41.880 -1.483 53.031 1.00 91.12 121 ALA A N 1
ATOM 944 C CA . ALA A 1 121 ? -41.379 -0.132 52.763 1.00 91.12 121 ALA A CA 1
ATOM 945 C C . ALA A 1 121 ? -39.976 -0.129 52.108 1.00 91.12 121 ALA A C 1
ATOM 947 O O . ALA A 1 121 ? -39.040 0.499 52.600 1.00 91.12 121 ALA A O 1
ATOM 948 N N . SER A 1 122 ? -39.830 -0.823 50.974 1.00 93.81 122 SER A N 1
ATOM 949 C CA . SER A 1 122 ? -38.551 -1.047 50.276 1.00 93.81 122 SER A CA 1
ATOM 950 C C . SER A 1 122 ? -38.346 -0.190 49.024 1.00 93.81 122 SER A C 1
ATOM 952 O O . SER A 1 122 ? -37.309 -0.286 48.371 1.00 93.81 122 SER A O 1
ATOM 954 N N . GLY A 1 123 ? -39.299 0.689 48.690 1.00 91.31 123 GLY A N 1
ATOM 955 C CA . GLY A 1 123 ? -39.265 1.476 47.451 1.00 91.31 123 GLY A CA 1
ATOM 956 C C . GLY A 1 123 ? -38.061 2.419 47.326 1.00 91.31 123 GLY A C 1
ATOM 957 O O . GLY A 1 123 ? -37.570 2.630 46.221 1.00 91.31 123 GLY A O 1
ATOM 958 N N . GLY A 1 124 ? -37.556 2.961 48.440 1.00 95.25 124 GLY A N 1
ATOM 959 C CA . GLY A 1 124 ? -36.339 3.784 48.442 1.00 95.25 124 GLY A CA 1
ATOM 960 C C . GLY A 1 124 ? -35.089 2.973 48.094 1.00 95.25 124 GLY A C 1
ATOM 961 O O . GLY A 1 124 ? -34.325 3.364 47.214 1.00 95.25 124 GLY A O 1
ATOM 962 N N . TYR A 1 125 ? -34.936 1.806 48.725 1.00 95.81 125 TYR A N 1
ATOM 963 C CA . TYR A 1 125 ? -33.817 0.896 48.475 1.00 95.81 125 TYR A CA 1
ATOM 964 C C . TYR A 1 125 ? -33.842 0.328 47.055 1.00 95.81 125 TYR A C 1
ATOM 966 O O . TYR A 1 125 ? -32.791 0.213 46.434 1.00 95.81 125 TYR A O 1
ATOM 974 N N . LEU A 1 126 ? -35.026 0.002 46.519 1.00 96.44 126 LEU A N 1
ATOM 975 C CA . LEU A 1 126 ? -35.162 -0.498 45.149 1.00 96.44 126 LEU A CA 1
ATOM 976 C C . LEU A 1 126 ? -34.621 0.512 44.129 1.00 96.44 126 LEU A C 1
ATOM 978 O O . LEU A 1 126 ? -33.783 0.151 43.310 1.00 96.44 126 LEU A O 1
ATOM 982 N N . ARG A 1 127 ? -35.022 1.788 44.231 1.00 95.69 127 ARG A N 1
ATOM 983 C CA . ARG A 1 127 ? -34.508 2.845 43.342 1.00 95.69 127 ARG A CA 1
ATOM 984 C C . ARG A 1 127 ? -32.996 3.020 43.471 1.00 95.69 127 ARG A C 1
ATOM 986 O O . ARG A 1 127 ? -32.314 3.206 42.469 1.00 95.69 127 ARG A O 1
ATOM 993 N N . GLU A 1 128 ? -32.466 2.958 44.695 1.00 96.19 128 GLU A N 1
ATOM 994 C CA . GLU A 1 128 ? -31.017 3.020 44.925 1.00 96.19 128 GLU A CA 1
ATOM 995 C C . GLU A 1 128 ? -30.294 1.841 44.249 1.00 96.19 128 GLU A C 1
ATOM 997 O O . GLU A 1 128 ? -29.274 2.046 43.589 1.00 96.19 128 GLU A O 1
ATOM 1002 N N . ALA A 1 129 ? -30.836 0.623 44.355 1.00 95.31 129 ALA A N 1
ATOM 1003 C CA . ALA A 1 129 ? -30.288 -0.569 43.709 1.00 95.31 129 ALA A CA 1
ATOM 1004 C C . ALA A 1 129 ? -30.349 -0.486 42.174 1.00 95.31 129 ALA A C 1
ATOM 1006 O O . ALA A 1 129 ? -29.368 -0.820 41.512 1.00 95.31 129 ALA A O 1
ATOM 1007 N N . GLU A 1 130 ? -31.459 -0.006 41.606 1.00 94.75 130 GLU A N 1
ATOM 1008 C CA . GLU A 1 130 ? -31.636 0.184 40.160 1.00 94.75 130 GLU A CA 1
ATOM 1009 C C . GLU A 1 130 ? -30.649 1.214 39.590 1.00 94.75 130 GLU A C 1
ATOM 1011 O O . GLU A 1 130 ? -29.988 0.955 38.579 1.00 94.75 130 GLU A O 1
ATOM 1016 N N . GLU A 1 131 ? -30.481 2.360 40.258 1.00 92.62 131 GLU A N 1
ATOM 1017 C CA . GLU A 1 131 ? -29.509 3.381 39.852 1.00 92.62 131 GLU A CA 1
ATOM 1018 C C . GLU A 1 131 ? -28.062 2.886 39.998 1.00 92.62 131 GLU A C 1
ATOM 1020 O O . GLU A 1 131 ? -27.226 3.109 39.114 1.00 92.62 131 GLU A O 1
ATOM 1025 N N . ALA A 1 132 ? -27.757 2.152 41.072 1.00 91.94 132 ALA A N 1
ATOM 1026 C CA . ALA A 1 132 ? -26.451 1.526 41.249 1.00 91.94 132 ALA A CA 1
ATOM 1027 C C . ALA A 1 132 ? -26.165 0.481 40.155 1.00 91.94 132 ALA A C 1
ATOM 1029 O O . ALA A 1 132 ? -25.066 0.480 39.594 1.00 91.94 132 ALA A O 1
ATOM 1030 N N . LEU A 1 133 ? -27.143 -0.363 39.802 1.00 91.69 133 LEU A N 1
ATOM 1031 C CA . LEU A 1 133 ? -27.024 -1.375 38.747 1.00 91.69 133 LEU A CA 1
ATOM 1032 C C . LEU A 1 133 ? -26.787 -0.726 37.380 1.00 91.69 133 LEU A C 1
ATOM 1034 O O . LEU A 1 133 ? -25.881 -1.116 36.641 1.00 91.69 133 LEU A O 1
ATOM 1038 N N . LYS A 1 134 ? -27.552 0.321 37.061 1.00 88.38 134 LYS A N 1
ATOM 1039 C CA . LYS A 1 134 ? -27.381 1.113 35.838 1.00 88.38 134 LYS A CA 1
ATOM 1040 C C . LYS A 1 134 ? -25.988 1.741 35.762 1.00 88.38 134 LYS A C 1
ATOM 1042 O O . LYS A 1 134 ? -25.377 1.765 34.693 1.00 88.38 134 LYS A O 1
ATOM 1047 N N . LYS A 1 135 ? -25.460 2.234 36.887 1.00 86.50 135 LYS A N 1
ATOM 1048 C CA . LYS A 1 135 ? -24.100 2.784 36.975 1.00 86.50 135 LYS A CA 1
ATOM 1049 C C . LYS A 1 135 ? -23.021 1.708 36.805 1.00 86.50 135 LYS A C 1
ATOM 1051 O O . LYS A 1 135 ? -22.029 1.985 36.133 1.00 86.50 135 LYS A O 1
ATOM 1056 N N . ALA A 1 136 ? -23.209 0.517 37.377 1.00 85.94 136 ALA A N 1
ATOM 1057 C CA . ALA A 1 136 ? -22.291 -0.615 37.225 1.00 85.94 136 ALA A CA 1
ATOM 1058 C C . ALA A 1 136 ? -22.193 -1.054 35.754 1.00 85.94 136 ALA A C 1
ATOM 1060 O O . ALA A 1 136 ? -21.109 -0.989 35.178 1.00 85.94 136 ALA A O 1
ATOM 1061 N N . ARG A 1 137 ? -23.334 -1.310 35.100 1.00 85.31 137 ARG A N 1
ATOM 1062 C CA . ARG A 1 137 ? -23.402 -1.682 33.672 1.00 85.31 137 ARG A CA 1
ATOM 1063 C C . ARG A 1 137 ? -22.713 -0.682 32.743 1.00 85.31 137 ARG A C 1
ATOM 1065 O O . ARG A 1 137 ? -21.981 -1.061 31.835 1.00 85.31 137 ARG A O 1
ATOM 1072 N N . ARG A 1 138 ? -22.897 0.620 32.993 1.00 81.38 138 ARG A N 1
ATOM 1073 C CA . ARG A 1 138 ? -22.229 1.689 32.226 1.00 81.38 138 ARG A CA 1
ATOM 1074 C C . ARG A 1 138 ? -20.707 1.657 32.361 1.00 81.38 138 ARG A C 1
ATOM 1076 O O . ARG A 1 138 ? -20.001 2.021 31.423 1.00 81.38 138 ARG A O 1
ATOM 1083 N N . LYS A 1 139 ? -20.193 1.292 33.539 1.00 78.56 139 LYS A N 1
ATOM 1084 C CA . LYS A 1 139 ? -18.750 1.221 33.794 1.00 78.56 139 LYS A CA 1
ATOM 1085 C C . LYS A 1 139 ? -18.120 0.069 33.015 1.00 78.56 139 LYS A C 1
ATOM 1087 O O . LYS A 1 139 ? -17.069 0.279 32.411 1.00 78.56 139 LYS A O 1
ATOM 1092 N N . ASP A 1 140 ? -18.781 -1.083 32.993 1.00 83.94 140 ASP A N 1
ATOM 1093 C CA . ASP A 1 140 ? -18.293 -2.271 32.292 1.00 83.94 140 ASP A CA 1
ATOM 1094 C C . ASP A 1 140 ? -18.330 -2.065 30.776 1.00 83.94 140 ASP A C 1
ATOM 1096 O O . ASP A 1 140 ? -17.308 -2.254 30.116 1.00 83.94 140 ASP A O 1
ATOM 1100 N N . ALA A 1 141 ? -19.413 -1.486 30.246 1.00 87.62 141 ALA A N 1
ATOM 1101 C CA . ALA A 1 141 ? -19.485 -1.093 28.838 1.00 87.62 141 ALA A CA 1
ATOM 1102 C C . ALA A 1 141 ? -18.360 -0.114 28.444 1.00 87.62 141 ALA A C 1
ATOM 1104 O O . ALA A 1 141 ? -17.763 -0.229 27.376 1.00 87.62 141 ALA A O 1
ATOM 1105 N N . ARG A 1 142 ? -18.003 0.845 29.314 1.00 89.44 142 ARG A N 1
ATOM 1106 C CA . ARG A 1 142 ? -16.893 1.777 29.038 1.00 89.44 142 ARG A CA 1
ATOM 1107 C C . ARG A 1 142 ? -15.526 1.087 29.043 1.00 89.44 142 ARG A C 1
ATOM 1109 O O . ARG A 1 142 ? -14.644 1.506 28.293 1.00 89.44 142 ARG A O 1
ATOM 1116 N N . ALA A 1 143 ? -15.322 0.088 29.899 1.00 90.25 143 ALA A N 1
ATOM 1117 C CA . ALA A 1 143 ? -14.094 -0.705 29.907 1.00 90.25 143 ALA A CA 1
ATOM 1118 C C . ALA A 1 143 ? -13.984 -1.562 28.637 1.00 90.25 143 ALA A C 1
ATOM 1120 O O . ALA A 1 143 ? -12.934 -1.567 27.998 1.00 90.25 143 ALA A O 1
ATOM 1121 N N . GLU A 1 144 ? -15.086 -2.192 28.230 1.00 93.19 144 GLU A N 1
ATOM 1122 C CA . GLU A 1 144 ? -15.192 -2.947 26.981 1.00 93.19 144 GLU A CA 1
ATOM 1123 C C . GLU A 1 144 ? -14.913 -2.063 25.759 1.00 93.19 144 GLU A C 1
ATOM 1125 O O . GLU A 1 144 ? -14.092 -2.418 24.915 1.00 93.19 144 GLU A O 1
ATOM 1130 N N . TRP A 1 145 ? -15.500 -0.863 25.702 1.00 95.56 145 TRP A N 1
ATOM 1131 C CA . TRP A 1 145 ? -15.225 0.106 24.638 1.00 95.56 145 TRP A CA 1
ATOM 1132 C C . TRP A 1 145 ? -13.727 0.426 24.515 1.00 95.56 145 TRP A C 1
ATOM 1134 O O . TRP A 1 145 ? -13.186 0.378 23.410 1.00 95.56 145 TRP A O 1
ATOM 1144 N N . ARG A 1 146 ? -13.029 0.698 25.630 1.00 94.88 146 ARG A N 1
ATOM 1145 C CA . ARG A 1 146 ? -11.575 0.952 25.590 1.00 94.88 146 ARG A CA 1
ATOM 1146 C C . ARG A 1 146 ? -10.809 -0.252 25.061 1.00 94.88 146 ARG A C 1
ATOM 1148 O O . ARG A 1 146 ? -9.956 -0.078 24.198 1.00 94.88 146 ARG A O 1
ATOM 1155 N N . ALA A 1 147 ? -11.140 -1.453 25.535 1.00 94.12 147 ALA A N 1
ATOM 1156 C CA . ALA A 1 147 ? -10.496 -2.680 25.083 1.00 94.12 147 ALA A CA 1
ATOM 1157 C C . ALA A 1 147 ? -10.689 -2.901 23.572 1.00 94.12 147 ALA A C 1
ATOM 1159 O O . ALA A 1 147 ? -9.751 -3.300 22.886 1.00 94.12 147 ALA A O 1
ATOM 1160 N N . LEU A 1 148 ? -11.871 -2.588 23.026 1.00 95.50 148 LEU A N 1
ATOM 1161 C CA . LEU A 1 148 ? -12.133 -2.651 21.584 1.00 95.50 148 LEU A CA 1
ATOM 1162 C C . LEU A 1 148 ? -11.288 -1.634 20.800 1.00 95.50 148 LEU A C 1
ATOM 1164 O O . LEU A 1 148 ? -10.703 -1.996 19.780 1.00 95.50 148 LEU A O 1
ATOM 1168 N N . VAL A 1 149 ? -11.179 -0.390 21.279 1.00 95.25 149 VAL A N 1
ATOM 1169 C CA . VAL A 1 149 ? -10.343 0.652 20.652 1.00 95.25 149 VAL A CA 1
ATOM 1170 C C . VAL A 1 149 ? -8.857 0.275 20.690 1.00 95.25 149 VAL A C 1
ATOM 1172 O O . VAL A 1 149 ? -8.179 0.371 19.668 1.00 95.25 149 VAL A O 1
ATOM 1175 N N . GLU A 1 150 ? -8.352 -0.210 21.826 1.00 94.00 150 GLU A N 1
ATOM 1176 C CA . GLU A 1 150 ? -6.969 -0.689 21.980 1.00 94.00 150 GLU A CA 1
ATOM 1177 C C . GLU A 1 150 ? -6.678 -1.895 21.075 1.00 94.00 150 GLU A C 1
ATOM 1179 O O . GLU A 1 150 ? -5.624 -1.965 20.439 1.00 94.00 150 GLU A O 1
ATOM 1184 N N . ALA A 1 151 ? -7.648 -2.803 20.936 1.00 92.94 151 ALA A N 1
ATOM 1185 C CA . ALA A 1 151 ? -7.597 -3.932 20.011 1.00 92.94 151 ALA A CA 1
ATOM 1186 C C . ALA A 1 151 ? -7.848 -3.544 18.539 1.00 92.94 151 ALA A C 1
ATOM 1188 O O . ALA A 1 151 ? -7.879 -4.428 17.683 1.00 92.94 151 ALA A O 1
ATOM 1189 N N . ARG A 1 152 ? -8.009 -2.246 18.227 1.00 93.81 152 ARG A N 1
ATOM 1190 C CA . ARG A 1 152 ? -8.230 -1.698 16.872 1.00 93.81 152 ARG A CA 1
ATOM 1191 C C . ARG A 1 152 ? -9.532 -2.171 16.206 1.00 93.81 152 ARG A C 1
ATOM 1193 O O . ARG A 1 152 ? -9.647 -2.159 14.983 1.00 93.81 152 ARG A O 1
ATOM 1200 N N . LYS A 1 153 ? -10.526 -2.563 17.004 1.00 94.56 153 LYS A N 1
ATOM 1201 C CA . LYS A 1 153 ? -11.859 -2.999 16.563 1.00 94.56 153 LYS A CA 1
ATOM 1202 C C . LYS A 1 153 ? -12.838 -1.824 16.536 1.00 94.56 153 LYS A C 1
ATOM 1204 O O . LYS A 1 153 ? -13.744 -1.729 17.365 1.00 94.56 153 LYS A O 1
ATOM 1209 N N . PHE A 1 154 ? -12.609 -0.863 15.640 1.00 95.69 154 PHE A N 1
ATOM 1210 C CA . PHE A 1 154 ? -13.307 0.427 15.684 1.00 95.69 154 PHE A CA 1
ATOM 1211 C C . PHE A 1 154 ? -14.791 0.325 15.306 1.00 95.69 154 PHE A C 1
ATOM 1213 O O . PHE A 1 154 ? -15.613 0.969 15.957 1.00 95.69 154 PHE A O 1
ATOM 1220 N N . LYS A 1 155 ? -15.165 -0.499 14.314 1.00 94.81 155 LYS A N 1
ATOM 1221 C CA . LYS A 1 155 ? -16.584 -0.761 14.001 1.00 94.81 155 LYS A CA 1
ATOM 1222 C C . LYS A 1 155 ? -17.305 -1.388 15.191 1.00 94.81 155 LYS A C 1
ATOM 1224 O O . LYS A 1 155 ? -18.388 -0.931 15.548 1.00 94.81 155 LYS A O 1
ATOM 1229 N N . SER A 1 156 ? -16.684 -2.375 15.833 1.00 94.38 156 SER A N 1
ATOM 1230 C CA . SER A 1 156 ? -17.233 -3.003 17.039 1.00 94.38 156 SER A CA 1
ATOM 1231 C C . SER A 1 156 ? -17.392 -1.997 18.191 1.00 94.38 156 SER A C 1
ATOM 1233 O O . SER A 1 156 ? -18.442 -1.942 18.828 1.00 94.38 156 SER A O 1
ATOM 1235 N N . ALA A 1 157 ? -16.390 -1.140 18.422 1.00 94.69 157 ALA A N 1
ATOM 1236 C CA . ALA A 1 157 ? -16.457 -0.076 19.428 1.00 94.69 157 ALA A CA 1
ATOM 1237 C C . ALA A 1 157 ? -17.588 0.926 19.137 1.00 94.69 157 ALA A C 1
ATOM 1239 O O . ALA A 1 157 ? -18.308 1.330 20.049 1.00 94.69 157 ALA A O 1
ATOM 1240 N N . ARG A 1 158 ? -17.781 1.296 17.865 1.00 94.94 158 ARG A N 1
ATOM 1241 C CA . ARG A 1 158 ? -18.889 2.148 17.420 1.00 94.94 158 ARG A CA 1
ATOM 1242 C C . ARG A 1 158 ? -20.250 1.488 17.660 1.00 94.94 158 ARG A C 1
ATOM 1244 O O . ARG A 1 158 ? -21.127 2.143 18.212 1.00 94.94 158 ARG A O 1
ATOM 1251 N N . ALA A 1 159 ? -20.407 0.209 17.324 1.00 94.12 159 ALA A N 1
ATOM 1252 C CA . ALA A 1 159 ? -21.651 -0.528 17.555 1.00 94.12 159 ALA A CA 1
ATOM 1253 C C . ALA A 1 159 ? -22.023 -0.582 19.051 1.00 94.12 159 ALA A C 1
ATOM 1255 O O . ALA A 1 159 ? -23.185 -0.397 19.414 1.00 94.12 159 ALA A O 1
ATOM 1256 N N . LEU A 1 160 ? -21.033 -0.752 19.937 1.00 92.75 160 LEU A N 1
ATOM 1257 C CA . LEU A 1 160 ? -21.245 -0.696 21.386 1.00 92.75 160 LEU A CA 1
ATOM 1258 C C . LEU A 1 160 ? -21.731 0.689 21.846 1.00 92.75 160 LEU A C 1
ATOM 1260 O O . LEU A 1 160 ? -22.626 0.775 22.686 1.00 92.75 160 LEU A O 1
ATOM 1264 N N . LEU A 1 161 ? -21.195 1.775 21.283 1.00 92.69 161 LEU A N 1
ATOM 1265 C CA . LEU A 1 161 ? -21.659 3.137 21.578 1.00 92.69 161 LEU A CA 1
ATOM 1266 C C . LEU A 1 161 ? -23.085 3.385 21.066 1.00 92.69 161 LEU A C 1
ATOM 1268 O O . LEU A 1 161 ? -23.896 3.979 21.777 1.00 92.69 161 LEU A O 1
ATOM 1272 N N . GLU A 1 162 ? -23.405 2.895 19.867 1.00 91.81 162 GLU A N 1
ATOM 1273 C CA . GLU A 1 162 ? -24.732 3.009 19.247 1.00 91.81 162 GLU A CA 1
ATOM 1274 C C . GLU A 1 162 ? -25.807 2.189 19.990 1.00 91.81 162 GLU A C 1
ATOM 1276 O O . GLU A 1 162 ? -26.983 2.542 19.937 1.00 91.81 162 GLU A O 1
ATOM 1281 N N . SER A 1 163 ? -25.421 1.164 20.763 1.00 89.69 163 SER A N 1
ATOM 1282 C CA . SER A 1 163 ? -26.345 0.381 21.606 1.00 89.69 163 SER A CA 1
ATOM 1283 C C . SER A 1 163 ? -26.978 1.169 22.768 1.00 89.69 163 SER A C 1
ATOM 1285 O O . SER A 1 163 ? -27.926 0.699 23.396 1.00 89.69 163 SER A O 1
ATOM 1287 N N . GLY A 1 164 ? -26.446 2.352 23.101 1.00 84.69 164 GLY A N 1
ATOM 1288 C CA . GLY A 1 164 ? -26.913 3.165 24.231 1.00 84.69 164 GLY A CA 1
ATOM 1289 C C . GLY A 1 164 ? -26.422 2.698 25.609 1.00 84.69 164 GLY A C 1
ATOM 1290 O O . GLY A 1 164 ? -26.820 3.268 26.628 1.00 84.69 164 GLY A O 1
ATOM 1291 N N . ALA A 1 165 ? -25.527 1.703 25.671 1.00 83.00 165 ALA A N 1
ATOM 1292 C CA . ALA A 1 165 ? -24.945 1.204 26.921 1.00 83.00 165 ALA A CA 1
ATOM 1293 C C . ALA A 1 165 ? -24.083 2.250 27.663 1.00 83.00 165 ALA A C 1
ATOM 1295 O O . ALA A 1 165 ? -23.895 2.158 28.879 1.00 83.00 165 ALA A O 1
ATOM 1296 N N . ILE A 1 166 ? -23.585 3.271 26.955 1.00 86.44 166 ILE A N 1
ATOM 1297 C CA . ILE A 1 166 ? -22.699 4.311 27.490 1.00 86.44 166 ILE A CA 1
ATOM 1298 C C . ILE A 1 166 ? -23.355 5.692 27.342 1.00 86.44 166 ILE A C 1
ATOM 1300 O O . ILE A 1 166 ? -23.786 6.083 26.263 1.00 86.44 166 ILE A O 1
ATOM 1304 N N . GLY A 1 167 ? -23.431 6.450 28.442 1.00 78.12 167 GLY A N 1
ATOM 1305 C CA . GLY A 1 167 ? -24.166 7.723 28.493 1.00 78.12 167 GLY A CA 1
ATOM 1306 C C . GLY A 1 167 ? -23.507 8.899 27.758 1.00 78.12 167 GLY A C 1
ATOM 1307 O O . GLY A 1 167 ? -24.205 9.839 27.396 1.00 78.12 167 GLY A O 1
ATOM 1308 N N . ASP A 1 168 ? -22.192 8.863 27.529 1.00 86.25 168 ASP A N 1
ATOM 1309 C CA . ASP A 1 168 ? -21.411 9.890 26.819 1.00 86.25 168 ASP A CA 1
ATOM 1310 C C . ASP A 1 168 ? -21.041 9.477 25.380 1.00 86.25 168 ASP A C 1
ATOM 1312 O O . ASP A 1 168 ? -19.994 9.871 24.859 1.00 86.25 168 ASP A O 1
ATOM 1316 N N . ALA A 1 169 ? -21.914 8.704 24.721 1.00 88.25 169 ALA A N 1
ATOM 1317 C CA . ALA A 1 169 ? -21.658 8.083 23.419 1.00 88.25 169 ALA A CA 1
ATOM 1318 C C . ALA A 1 169 ? -21.164 9.054 22.331 1.00 88.25 169 ALA A C 1
ATOM 1320 O O . ALA A 1 169 ? -20.243 8.715 21.596 1.00 88.25 169 ALA A O 1
ATOM 1321 N N . GLY A 1 170 ? -21.702 10.279 22.257 1.00 89.62 170 GLY A N 1
ATOM 1322 C CA . GLY A 1 170 ? -21.308 11.252 21.227 1.00 89.62 170 GLY A CA 1
ATOM 1323 C C . GLY A 1 170 ? -19.832 11.664 21.292 1.00 89.62 170 GLY A C 1
ATOM 1324 O O . GLY A 1 170 ? -19.165 11.742 20.263 1.00 89.62 170 GLY A O 1
ATOM 1325 N N . LYS A 1 171 ? -19.289 11.867 22.501 1.00 92.81 171 LYS A N 1
ATOM 1326 C CA . LYS A 1 171 ? -17.869 12.212 22.682 1.00 92.81 171 LYS A CA 1
ATOM 1327 C C . LYS A 1 171 ? -16.972 11.025 22.327 1.00 92.81 171 LYS A C 1
ATOM 1329 O O . LYS A 1 171 ? -15.995 11.180 21.601 1.00 92.81 171 LYS A O 1
ATOM 1334 N N . LEU A 1 172 ? -17.330 9.838 22.814 1.00 93.38 172 LEU A N 1
ATOM 1335 C CA . LEU A 1 172 ? -16.558 8.617 22.582 1.00 93.38 172 LEU A CA 1
ATOM 1336 C C . LEU A 1 172 ? -16.605 8.164 21.119 1.00 93.38 172 LEU A C 1
ATOM 1338 O O . LEU A 1 172 ? -15.645 7.567 20.638 1.00 93.38 172 LEU A O 1
ATOM 1342 N N . LEU A 1 173 ? -17.678 8.478 20.388 1.00 94.06 173 LEU A N 1
ATOM 1343 C CA . LEU A 1 173 ? -17.768 8.227 18.952 1.00 94.06 173 LEU A CA 1
ATOM 1344 C C . LEU A 1 173 ? -16.719 9.053 18.199 1.00 94.06 173 LEU A C 1
ATOM 1346 O O . LEU A 1 173 ? -15.939 8.490 17.435 1.00 94.06 173 LEU A O 1
ATOM 1350 N N . ALA A 1 174 ? -16.627 10.354 18.490 1.00 93.31 174 ALA A N 1
ATOM 1351 C CA . ALA A 1 174 ? -15.606 11.224 17.907 1.00 93.31 174 ALA A CA 1
ATOM 1352 C C . ALA A 1 174 ? -14.177 10.766 18.262 1.00 93.31 174 ALA A C 1
ATOM 1354 O O . ALA A 1 174 ? -13.299 10.771 17.399 1.00 93.31 174 ALA A O 1
ATOM 1355 N N . GLU A 1 175 ? -13.946 10.318 19.504 1.00 94.75 175 GLU A N 1
ATOM 1356 C CA . GLU A 1 175 ? -12.668 9.721 19.925 1.00 94.75 175 GLU A CA 1
ATOM 1357 C C . GLU A 1 175 ? -12.359 8.425 19.152 1.00 94.75 175 GLU A C 1
ATOM 1359 O O . GLU A 1 175 ? -11.236 8.242 18.683 1.00 94.75 175 GLU A O 1
ATOM 1364 N N . THR A 1 176 ? -13.354 7.554 18.953 1.00 94.88 176 THR A N 1
ATOM 1365 C CA . THR A 1 176 ? -13.215 6.292 18.203 1.00 94.88 176 THR A CA 1
ATOM 1366 C C . THR A 1 176 ? -12.882 6.557 16.734 1.00 94.88 176 THR A C 1
ATOM 1368 O O . THR A 1 176 ? -11.981 5.934 16.174 1.00 94.88 176 THR A O 1
ATOM 1371 N N . GLU A 1 177 ? -13.561 7.515 16.104 1.00 94.12 177 GLU A N 1
ATOM 1372 C CA . GLU A 1 177 ? -13.285 7.914 14.723 1.00 94.12 177 GLU A CA 1
ATOM 1373 C C . GLU A 1 177 ? -11.906 8.564 14.570 1.00 94.12 177 GLU A C 1
ATOM 1375 O O . GLU A 1 177 ? -11.185 8.270 13.613 1.00 94.12 177 GLU A O 1
ATOM 1380 N N . ALA A 1 178 ? -11.510 9.425 15.512 1.00 93.44 178 ALA A N 1
ATOM 1381 C CA . ALA A 1 178 ? -10.181 10.028 15.524 1.00 93.44 178 ALA A CA 1
ATOM 1382 C C . ALA A 1 178 ? -9.084 8.967 15.694 1.00 93.44 178 ALA A C 1
ATOM 1384 O O . ALA A 1 178 ? -8.096 8.997 14.960 1.00 93.44 178 ALA A O 1
ATOM 1385 N N . ALA A 1 179 ? -9.282 7.995 16.589 1.00 93.81 179 ALA A N 1
ATOM 1386 C CA . ALA A 1 179 ? -8.370 6.871 16.779 1.00 93.81 179 ALA A CA 1
ATOM 1387 C C . ALA A 1 179 ? -8.277 5.987 15.524 1.00 93.81 179 ALA A C 1
ATOM 1389 O O . ALA A 1 179 ? -7.174 5.631 15.111 1.00 93.81 179 ALA A O 1
ATOM 1390 N N . CYS A 1 180 ? -9.407 5.702 14.864 1.00 94.25 180 CYS A N 1
ATOM 1391 C CA . CYS A 1 180 ? -9.437 4.973 13.595 1.00 94.25 180 CYS A CA 1
ATOM 1392 C C . CYS A 1 180 ? -8.634 5.711 12.511 1.00 94.25 180 CYS A C 1
ATOM 1394 O O . CYS A 1 180 ? -7.777 5.110 11.862 1.00 94.25 180 CYS A O 1
ATOM 1396 N N . ARG A 1 181 ? -8.851 7.025 12.342 1.00 92.25 181 ARG A N 1
ATOM 1397 C CA . ARG A 1 181 ? -8.091 7.848 11.382 1.00 92.25 181 ARG A CA 1
ATOM 1398 C C . ARG A 1 181 ? -6.599 7.872 11.705 1.00 92.25 181 ARG A C 1
ATOM 1400 O O . ARG A 1 181 ? -5.786 7.682 10.806 1.00 92.25 181 ARG A O 1
ATOM 1407 N N . ALA A 1 182 ? -6.232 8.063 12.971 1.00 91.75 182 ALA A N 1
ATOM 1408 C CA . ALA A 1 182 ? -4.837 8.062 13.405 1.00 91.75 182 ALA A CA 1
ATOM 1409 C C . ALA A 1 182 ? -4.162 6.706 13.143 1.00 91.75 182 ALA A C 1
ATOM 1411 O O . ALA A 1 182 ? -3.037 6.668 12.649 1.00 91.75 182 ALA A O 1
ATOM 1412 N N . HIS A 1 183 ? -4.861 5.596 13.399 1.00 91.88 183 HIS A N 1
ATOM 1413 C CA . HIS A 1 183 ? -4.361 4.254 13.114 1.00 91.88 183 HIS A CA 1
ATOM 1414 C C . HIS A 1 183 ? -4.124 4.027 11.614 1.00 91.88 183 HIS A C 1
ATOM 1416 O O . HIS A 1 183 ? -3.073 3.504 11.232 1.00 91.88 183 HIS A O 1
ATOM 1422 N N . VAL A 1 184 ? -5.064 4.454 10.764 1.00 90.94 184 VAL A N 1
ATOM 1423 C CA . VAL A 1 184 ? -4.913 4.382 9.303 1.00 90.94 184 VAL A CA 1
ATOM 1424 C C . VAL A 1 184 ? -3.727 5.230 8.845 1.00 90.94 184 VAL A C 1
ATOM 1426 O O . VAL A 1 184 ? -2.857 4.719 8.147 1.00 90.94 184 VAL A O 1
ATOM 1429 N N . LEU A 1 185 ? -3.628 6.488 9.285 1.00 88.56 185 LEU A N 1
ATOM 1430 C CA . LEU A 1 185 ? -2.521 7.379 8.921 1.00 88.56 185 LEU A CA 1
ATOM 1431 C C . LEU A 1 185 ? -1.155 6.839 9.361 1.00 88.56 185 LEU A C 1
ATOM 1433 O O . LEU A 1 185 ? -0.208 6.902 8.579 1.00 88.56 185 LEU A O 1
ATOM 1437 N N . ALA A 1 186 ? -1.059 6.280 10.570 1.00 87.94 186 ALA A N 1
ATOM 1438 C CA . ALA A 1 186 ? 0.165 5.661 11.072 1.00 87.94 186 ALA A CA 1
ATOM 1439 C C . ALA A 1 186 ? 0.565 4.441 10.231 1.00 87.94 186 ALA A C 1
ATOM 1441 O O . ALA A 1 186 ? 1.719 4.322 9.835 1.00 87.94 186 ALA A O 1
ATOM 1442 N N . SER A 1 187 ? -0.397 3.582 9.881 1.00 84.75 187 SER A N 1
ATOM 1443 C CA . SER A 1 187 ? -0.143 2.403 9.037 1.00 84.75 187 SER A CA 1
ATOM 1444 C C . SER A 1 187 ? 0.243 2.783 7.601 1.00 84.75 187 SER A C 1
ATOM 1446 O O . SER A 1 187 ? 0.963 2.061 6.920 1.00 84.75 187 SER A O 1
ATOM 1448 N N . LEU A 1 188 ? -0.225 3.942 7.134 1.00 85.19 188 LEU A N 1
ATOM 1449 C CA . LEU A 1 188 ? 0.099 4.504 5.827 1.00 85.19 188 LEU A CA 1
ATOM 1450 C C . LEU A 1 188 ? 1.442 5.252 5.798 1.00 85.19 188 LEU A C 1
ATOM 1452 O O . LEU A 1 188 ? 1.945 5.531 4.710 1.00 85.19 188 LEU A O 1
ATOM 1456 N N . ALA A 1 189 ? 2.026 5.602 6.948 1.00 83.12 189 ALA A N 1
ATOM 1457 C CA . ALA A 1 189 ? 3.283 6.347 7.005 1.00 83.12 189 ALA A CA 1
ATOM 1458 C C . ALA A 1 189 ? 4.440 5.550 6.382 1.00 83.12 189 ALA A C 1
ATOM 1460 O O . ALA A 1 189 ? 5.166 6.084 5.543 1.00 83.12 189 ALA A O 1
ATOM 1461 N N . ASP A 1 190 ? 4.538 4.258 6.703 1.00 72.88 190 ASP A N 1
ATOM 1462 C CA . ASP A 1 190 ? 5.569 3.366 6.162 1.00 72.88 190 ASP A CA 1
ATOM 1463 C C . ASP A 1 190 ? 5.421 3.153 4.651 1.00 72.88 190 ASP A C 1
ATOM 1465 O O . ASP A 1 190 ? 6.415 3.081 3.929 1.00 72.88 190 ASP A O 1
ATOM 1469 N N . PHE A 1 191 ? 4.180 3.118 4.153 1.00 72.00 191 PHE A N 1
ATOM 1470 C CA . PHE A 1 191 ? 3.901 3.042 2.718 1.00 72.00 191 PHE A CA 1
ATOM 1471 C C . PHE A 1 191 ? 4.298 4.343 2.004 1.00 72.00 191 PHE A C 1
ATOM 1473 O O . PHE A 1 191 ? 4.877 4.317 0.919 1.00 72.00 191 PHE A O 1
ATOM 1480 N N . GLY A 1 192 ? 4.017 5.491 2.629 1.00 69.31 192 GLY A N 1
ATOM 1481 C CA . GLY A 1 192 ? 4.325 6.818 2.094 1.00 69.31 192 GLY A CA 1
ATOM 1482 C C . GLY A 1 192 ? 5.812 7.178 2.117 1.00 69.31 192 GLY A C 1
ATOM 1483 O O . GLY A 1 192 ? 6.230 8.030 1.341 1.00 69.31 192 GLY A O 1
ATOM 1484 N N . ALA A 1 193 ? 6.616 6.525 2.961 1.00 71.75 193 ALA A N 1
ATOM 1485 C CA . ALA A 1 193 ? 8.073 6.678 2.979 1.00 71.75 193 ALA A CA 1
ATOM 1486 C C . ALA A 1 193 ? 8.770 6.028 1.765 1.00 71.75 193 ALA A C 1
ATOM 1488 O O . ALA A 1 193 ? 9.952 6.273 1.531 1.00 71.75 193 ALA A O 1
ATOM 1489 N N . GLY A 1 194 ? 8.033 5.228 0.990 1.00 64.62 194 GLY A N 1
ATOM 1490 C CA . GLY A 1 194 ? 8.504 4.587 -0.228 1.00 64.62 194 GLY A CA 1
ATOM 1491 C C . GLY A 1 194 ? 9.197 3.238 0.018 1.00 64.62 194 GLY A C 1
ATOM 1492 O O . GLY A 1 194 ? 10.048 3.115 0.905 1.00 64.62 194 GLY A O 1
ATOM 1493 N N . PRO A 1 195 ? 8.862 2.192 -0.758 1.00 61.38 195 PRO A N 1
ATOM 1494 C CA . PRO A 1 195 ? 9.576 0.923 -0.701 1.00 61.38 195 PRO A CA 1
ATOM 1495 C C . PRO A 1 195 ? 10.994 1.076 -1.276 1.00 61.38 195 PRO A C 1
ATOM 1497 O O . PRO A 1 195 ? 11.165 1.307 -2.469 1.00 61.38 195 PRO A O 1
ATOM 1500 N N . ARG A 1 196 ? 12.031 0.877 -0.452 1.00 61.03 196 ARG A N 1
ATOM 1501 C CA . ARG A 1 196 ? 13.393 0.624 -0.953 1.00 61.03 196 ARG A CA 1
ATOM 1502 C C . ARG A 1 196 ? 13.478 -0.833 -1.395 1.00 61.03 196 ARG A C 1
ATOM 1504 O O . ARG A 1 196 ? 13.601 -1.733 -0.565 1.00 61.03 196 ARG A O 1
ATOM 1511 N N . PHE A 1 197 ? 13.380 -1.073 -2.699 1.00 52.97 197 PHE A N 1
ATOM 1512 C CA . PHE A 1 197 ? 13.383 -2.427 -3.270 1.00 52.97 197 PHE A CA 1
ATOM 1513 C C . PHE A 1 197 ? 14.670 -3.215 -3.004 1.00 52.97 197 PHE A C 1
ATOM 1515 O O . PHE A 1 197 ? 14.658 -4.441 -3.069 1.00 52.97 197 PHE A O 1
ATOM 1522 N N . SER A 1 198 ? 15.761 -2.528 -2.669 1.00 51.12 198 SER A N 1
ATOM 1523 C CA . SER A 1 198 ? 17.082 -3.124 -2.493 1.00 51.12 198 SER A CA 1
ATOM 1524 C C . SER A 1 198 ? 17.316 -3.825 -1.148 1.00 51.12 198 SER A C 1
ATOM 1526 O O . SER A 1 198 ? 18.333 -4.498 -1.027 1.00 51.12 198 SER A O 1
ATOM 1528 N N . GLU A 1 199 ? 16.439 -3.699 -0.138 1.00 46.22 199 GLU A N 1
ATOM 1529 C CA . GLU A 1 199 ? 16.819 -4.060 1.250 1.00 46.22 199 GLU A CA 1
ATOM 1530 C C . GLU A 1 199 ? 15.890 -5.034 2.005 1.00 46.22 199 GLU A C 1
ATOM 1532 O O . GLU A 1 199 ? 16.306 -5.583 3.024 1.00 46.22 199 GLU A O 1
ATOM 1537 N N . ALA A 1 200 ? 14.667 -5.326 1.548 1.00 44.22 200 ALA A N 1
ATOM 1538 C CA . ALA A 1 200 ? 13.721 -6.111 2.358 1.00 44.22 200 ALA A CA 1
ATOM 1539 C C . ALA A 1 200 ? 13.677 -7.614 1.996 1.00 44.22 200 ALA A C 1
ATOM 1541 O O . ALA A 1 200 ? 13.174 -8.018 0.943 1.00 44.22 200 ALA A O 1
ATOM 1542 N N . ALA A 1 201 ? 14.121 -8.473 2.922 1.00 51.97 201 ALA A N 1
ATOM 1543 C CA . ALA A 1 201 ? 13.877 -9.920 2.886 1.00 51.97 201 ALA A CA 1
ATOM 1544 C C . ALA A 1 201 ? 12.363 -10.252 2.876 1.00 51.97 201 ALA A C 1
ATOM 1546 O O . ALA A 1 201 ? 11.523 -9.436 3.257 1.00 51.97 201 ALA A O 1
ATOM 1547 N N . LYS A 1 202 ? 11.970 -11.480 2.476 1.00 55.06 202 LYS A N 1
ATOM 1548 C CA . LYS A 1 202 ? 10.542 -11.872 2.302 1.00 55.06 202 LYS A CA 1
ATOM 1549 C C . LYS A 1 202 ? 9.666 -11.666 3.535 1.00 55.06 202 LYS A C 1
ATOM 1551 O O . LYS A 1 202 ? 8.499 -11.309 3.390 1.00 55.06 202 LYS A O 1
ATOM 1556 N N . ILE A 1 203 ? 10.256 -11.844 4.707 1.00 51.41 203 ILE A N 1
ATOM 1557 C CA . ILE A 1 203 ? 9.593 -11.706 6.003 1.00 51.41 203 ILE A CA 1
ATOM 1558 C C . ILE A 1 203 ? 9.386 -10.226 6.362 1.00 51.41 203 ILE A C 1
ATOM 1560 O O . ILE A 1 203 ? 8.365 -9.880 6.952 1.00 51.41 203 ILE A O 1
ATOM 1564 N N . ASP A 1 204 ? 10.300 -9.347 5.951 1.00 65.50 204 ASP A N 1
ATOM 1565 C CA . ASP A 1 204 ? 10.265 -7.931 6.318 1.00 65.50 204 ASP A CA 1
ATOM 1566 C C . ASP A 1 204 ? 9.224 -7.151 5.500 1.00 65.50 204 ASP A C 1
ATOM 1568 O O . ASP A 1 204 ? 8.510 -6.312 6.037 1.00 65.50 204 ASP A O 1
ATOM 1572 N N . PHE A 1 205 ? 9.020 -7.517 4.228 1.00 66.12 205 PHE A N 1
ATOM 1573 C CA . PHE A 1 205 ? 8.009 -6.891 3.365 1.00 66.12 205 PHE A CA 1
ATOM 1574 C C . PHE A 1 205 ? 6.581 -7.040 3.922 1.00 66.12 205 PHE A C 1
ATOM 1576 O O . PHE A 1 205 ? 5.872 -6.055 4.106 1.00 66.12 205 PHE A O 1
ATOM 1583 N N . SER A 1 206 ? 6.155 -8.265 4.246 1.00 68.38 206 SER A N 1
ATOM 1584 C CA . SER A 1 206 ? 4.785 -8.517 4.728 1.00 68.38 206 SER A CA 1
ATOM 1585 C C . SER A 1 206 ? 4.515 -7.865 6.086 1.00 68.38 206 SER A C 1
ATOM 1587 O O . SER A 1 206 ? 3.394 -7.449 6.362 1.00 68.38 206 SER A O 1
ATOM 1589 N N . ARG A 1 207 ? 5.548 -7.762 6.932 1.00 69.81 207 ARG A N 1
ATOM 1590 C CA . ARG A 1 207 ? 5.454 -7.117 8.244 1.00 69.81 207 ARG A CA 1
ATOM 1591 C C . ARG A 1 207 ? 5.428 -5.592 8.130 1.00 69.81 207 ARG A C 1
ATOM 1593 O O . ARG A 1 207 ? 4.645 -4.955 8.825 1.00 69.81 207 ARG A O 1
ATOM 1600 N N . ARG A 1 208 ? 6.261 -5.023 7.253 1.00 69.88 208 ARG A N 1
ATOM 1601 C CA . ARG A 1 208 ? 6.391 -3.576 7.028 1.00 69.88 208 ARG A CA 1
ATOM 1602 C C . ARG A 1 208 ? 5.177 -2.965 6.335 1.00 69.88 208 ARG A C 1
ATOM 1604 O O . ARG A 1 208 ? 4.879 -1.801 6.554 1.00 69.88 208 ARG A O 1
ATOM 1611 N N . PHE A 1 209 ? 4.462 -3.749 5.533 1.00 73.56 209 PHE A N 1
ATOM 1612 C CA . PHE A 1 209 ? 3.264 -3.294 4.832 1.00 73.56 209 PHE A CA 1
ATOM 1613 C C . PHE A 1 209 ? 1.971 -3.931 5.355 1.00 73.56 209 PHE A C 1
ATOM 1615 O O . PHE A 1 209 ? 1.012 -4.118 4.603 1.00 73.56 209 PHE A O 1
ATOM 1622 N N . LEU A 1 210 ? 1.932 -4.279 6.644 1.00 81.81 210 LEU A N 1
ATOM 1623 C CA . LEU A 1 210 ? 0.715 -4.773 7.274 1.00 81.81 210 LEU A CA 1
ATOM 1624 C C . LEU A 1 210 ? -0.309 -3.633 7.382 1.00 81.81 210 LEU A C 1
ATOM 1626 O O . LEU A 1 210 ? -0.246 -2.795 8.280 1.00 81.81 210 LEU A O 1
ATOM 1630 N N . LEU A 1 211 ? -1.254 -3.608 6.447 1.00 85.94 211 LEU A N 1
ATOM 1631 C CA . LEU A 1 211 ? -2.347 -2.643 6.435 1.00 85.94 211 LEU A CA 1
ATOM 1632 C C . LEU A 1 211 ? -3.492 -3.110 7.356 1.00 85.94 211 LEU A C 1
ATOM 1634 O O . LEU A 1 211 ? -3.713 -4.317 7.474 1.00 85.94 211 LEU A O 1
ATOM 1638 N N . PRO A 1 212 ? -4.240 -2.189 7.997 1.00 87.00 212 PRO A N 1
ATOM 1639 C CA . PRO A 1 212 ? -5.364 -2.550 8.863 1.00 87.00 212 PRO A CA 1
ATOM 1640 C C . PRO A 1 212 ? -6.429 -3.366 8.116 1.00 87.00 212 PRO A C 1
ATOM 1642 O O . PRO A 1 212 ? -6.559 -3.233 6.901 1.00 87.00 212 PRO A O 1
ATOM 1645 N N . ASP A 1 213 ? -7.223 -4.175 8.818 1.00 86.56 213 ASP A N 1
ATOM 1646 C CA . ASP A 1 213 ? -8.318 -4.963 8.227 1.00 86.56 213 ASP A CA 1
ATOM 1647 C C . ASP A 1 213 ? -9.534 -4.064 7.909 1.00 86.56 213 ASP A C 1
ATOM 1649 O O . ASP A 1 213 ? -9.986 -3.337 8.798 1.00 86.56 213 ASP A O 1
ATOM 1653 N N . PRO A 1 214 ? -10.096 -4.077 6.680 1.00 88.44 214 PRO A N 1
ATOM 1654 C CA . PRO A 1 214 ? -11.278 -3.275 6.347 1.00 88.44 214 PRO A CA 1
ATOM 1655 C C . PRO A 1 214 ? -12.519 -3.599 7.192 1.00 88.44 214 PRO A C 1
ATOM 1657 O O . PRO A 1 214 ? -13.370 -2.721 7.372 1.00 88.44 214 PRO A O 1
ATOM 1660 N N . ALA A 1 215 ? -12.639 -4.822 7.716 1.00 90.75 215 ALA A N 1
ATOM 1661 C CA . ALA A 1 215 ? -13.800 -5.263 8.482 1.00 90.75 215 ALA A CA 1
ATOM 1662 C C . ALA A 1 215 ? -14.052 -4.368 9.704 1.00 90.75 215 ALA A C 1
ATOM 1664 O O . ALA A 1 215 ? -15.197 -4.007 9.966 1.00 90.75 215 ALA A O 1
ATOM 1665 N N . GLU A 1 216 ? -12.993 -3.895 10.365 1.00 91.00 216 GLU A N 1
ATOM 1666 C CA . GLU A 1 216 ? -13.081 -3.147 11.625 1.00 91.00 216 GLU A CA 1
ATOM 1667 C C . GLU A 1 216 ? -12.847 -1.633 11.498 1.00 91.00 216 GLU A C 1
ATOM 1669 O O . GLU A 1 216 ? -12.941 -0.917 12.494 1.00 91.00 216 GLU A O 1
ATOM 1674 N N . LEU A 1 217 ? -12.594 -1.109 10.295 1.00 92.88 217 LEU A N 1
ATOM 1675 C CA . LEU A 1 217 ? -12.435 0.335 10.074 1.00 92.88 217 LEU A CA 1
ATOM 1676 C C . LEU A 1 217 ? -13.774 1.057 9.912 1.00 92.88 217 LEU A C 1
ATOM 1678 O O . LEU A 1 217 ? -14.718 0.521 9.328 1.00 92.88 217 LEU A O 1
ATOM 1682 N N . ILE A 1 218 ? -13.832 2.305 10.376 1.00 92.19 218 ILE A N 1
ATOM 1683 C CA . ILE A 1 218 ? -14.994 3.184 10.219 1.00 92.19 218 ILE A CA 1
ATOM 1684 C C . ILE A 1 218 ? -14.828 4.031 8.952 1.00 92.19 218 ILE A C 1
ATOM 1686 O O . ILE A 1 218 ? -13.833 4.743 8.823 1.00 92.19 218 ILE A O 1
ATOM 1690 N N . GLY A 1 219 ? -15.827 3.998 8.066 1.00 89.31 219 GLY A N 1
ATOM 1691 C CA . GLY A 1 219 ? -15.868 4.802 6.839 1.00 89.31 219 GLY A CA 1
ATOM 1692 C C . GLY A 1 219 ? -15.022 4.250 5.688 1.00 89.31 219 GLY A C 1
ATOM 1693 O O . GLY A 1 219 ? -14.377 3.207 5.810 1.00 89.31 219 GLY A O 1
ATOM 1694 N N . GLU A 1 220 ? -15.056 4.960 4.563 1.00 88.25 220 GLU A N 1
ATOM 1695 C CA . GLU A 1 220 ? -14.244 4.664 3.380 1.00 88.25 220 GLU A CA 1
ATOM 1696 C C . GLU A 1 220 ? -12.855 5.294 3.506 1.00 88.25 220 GLU A C 1
ATOM 1698 O O . GLU A 1 220 ? -12.709 6.423 3.978 1.00 88.25 220 GLU A O 1
ATOM 1703 N N . HIS A 1 221 ? -11.826 4.571 3.053 1.00 89.31 221 HIS A N 1
ATOM 1704 C CA . HIS A 1 221 ? -10.436 5.031 3.087 1.00 89.31 221 HIS A CA 1
ATOM 1705 C C . HIS A 1 221 ? -9.791 4.819 1.710 1.00 89.31 221 HIS A C 1
ATOM 1707 O O . HIS A 1 221 ? -8.980 3.904 1.560 1.00 89.31 221 HIS A O 1
ATOM 1713 N N . PRO A 1 222 ? -10.088 5.667 0.702 1.00 88.12 222 PRO A N 1
ATOM 1714 C CA . PRO A 1 222 ? -9.669 5.439 -0.688 1.00 88.12 222 PRO A CA 1
ATOM 1715 C C . PRO A 1 222 ? -8.159 5.236 -0.863 1.00 88.12 222 PRO A C 1
ATOM 1717 O O . PRO A 1 222 ? -7.717 4.415 -1.661 1.00 88.12 222 PRO A O 1
ATOM 1720 N N . ILE A 1 223 ? -7.353 5.954 -0.075 1.00 87.81 223 ILE A N 1
ATOM 1721 C CA . ILE A 1 223 ? -5.892 5.810 -0.060 1.00 87.81 223 ILE A CA 1
ATOM 1722 C C . ILE A 1 223 ? -5.476 4.431 0.462 1.00 87.81 223 ILE A C 1
ATOM 1724 O O . ILE A 1 223 ? -4.577 3.806 -0.093 1.00 87.81 223 ILE A O 1
ATOM 1728 N N . LEU A 1 224 ? -6.119 3.951 1.528 1.00 88.44 224 LEU A N 1
ATOM 1729 C CA . LEU A 1 224 ? -5.822 2.645 2.103 1.00 88.44 224 LEU A CA 1
ATOM 1730 C C . LEU A 1 224 ? -6.203 1.521 1.139 1.00 88.44 224 LEU A C 1
ATOM 1732 O O . LEU A 1 224 ? -5.436 0.575 0.970 1.00 88.44 224 LEU A O 1
ATOM 1736 N N . ASP A 1 225 ? -7.357 1.643 0.489 1.00 88.31 225 ASP A N 1
ATOM 1737 C CA . ASP A 1 225 ? -7.819 0.679 -0.507 1.00 88.31 225 ASP A CA 1
ATOM 1738 C C . ASP A 1 225 ? -6.896 0.654 -1.726 1.00 88.31 225 ASP A C 1
ATOM 1740 O O . ASP A 1 225 ? -6.507 -0.419 -2.194 1.00 88.31 225 ASP A O 1
ATOM 1744 N N . TRP A 1 226 ? -6.441 1.826 -2.172 1.00 89.06 226 TRP A N 1
ATOM 1745 C CA . TRP A 1 226 ? -5.413 1.925 -3.198 1.00 89.06 226 TRP A CA 1
ATOM 1746 C C . TRP A 1 226 ? -4.097 1.259 -2.761 1.00 89.06 226 TRP A C 1
ATOM 1748 O O . TRP A 1 226 ? -3.546 0.466 -3.524 1.00 89.06 226 TRP A O 1
ATOM 1758 N N . CYS A 1 227 ? -3.618 1.494 -1.532 1.00 86.50 227 CYS A N 1
ATOM 1759 C CA . CYS A 1 227 ? -2.418 0.841 -0.992 1.00 86.50 227 CYS A CA 1
ATOM 1760 C C . CYS A 1 227 ? -2.564 -0.687 -0.930 1.00 86.50 227 CYS A C 1
ATOM 1762 O O . CYS A 1 227 ? -1.617 -1.398 -1.260 1.00 86.50 227 CYS A O 1
ATOM 1764 N N . ARG A 1 228 ? -3.740 -1.214 -0.561 1.00 86.88 228 ARG A N 1
ATOM 1765 C CA . ARG A 1 228 ? -4.008 -2.663 -0.586 1.00 86.88 228 ARG A CA 1
ATOM 1766 C C . ARG A 1 228 ? -3.882 -3.228 -1.997 1.00 86.88 228 ARG A C 1
ATOM 1768 O O . ARG A 1 228 ? -3.201 -4.234 -2.175 1.00 86.88 228 ARG A O 1
ATOM 1775 N N . ALA A 1 229 ? -4.461 -2.554 -2.992 1.00 85.38 229 ALA A N 1
ATOM 1776 C CA . ALA A 1 229 ? -4.324 -2.953 -4.391 1.00 85.38 229 ALA A CA 1
ATOM 1777 C C . ALA A 1 229 ? -2.857 -2.922 -4.863 1.00 85.38 229 ALA A C 1
ATOM 1779 O O . ALA A 1 229 ? -2.436 -3.795 -5.623 1.00 85.38 229 ALA A O 1
ATOM 1780 N N . GLN A 1 230 ? -2.053 -1.974 -4.365 1.00 82.38 230 GLN A N 1
ATOM 1781 C CA . GLN A 1 230 ? -0.621 -1.916 -4.672 1.00 82.38 230 GLN A CA 1
ATOM 1782 C C . GLN A 1 230 ? 0.165 -3.097 -4.114 1.00 82.38 230 GLN A C 1
ATOM 1784 O O . GLN A 1 230 ? 1.124 -3.529 -4.747 1.00 82.38 230 GLN A O 1
ATOM 1789 N N . LEU A 1 231 ? -0.199 -3.640 -2.950 1.00 82.19 231 LEU A N 1
ATOM 1790 C CA . LEU A 1 231 ? 0.578 -4.721 -2.335 1.00 82.19 231 LEU A CA 1
ATOM 1791 C C . LEU A 1 231 ? 0.675 -5.959 -3.216 1.00 82.19 231 LEU A C 1
ATOM 1793 O O . LEU A 1 231 ? 1.726 -6.599 -3.250 1.00 82.19 231 LEU A O 1
ATOM 1797 N N . ASP A 1 232 ? -0.387 -6.282 -3.948 1.00 79.44 232 ASP A N 1
ATOM 1798 C CA . ASP A 1 232 ? -0.373 -7.403 -4.884 1.00 79.44 232 ASP A CA 1
ATOM 1799 C C . ASP A 1 232 ? 0.517 -7.125 -6.100 1.00 79.44 232 ASP A C 1
ATOM 1801 O O . ASP A 1 232 ? 1.176 -8.040 -6.593 1.00 79.44 232 ASP A O 1
ATOM 1805 N N . VAL A 1 233 ? 0.579 -5.870 -6.557 1.00 80.62 233 VAL A N 1
ATOM 1806 C CA . VAL A 1 233 ? 1.477 -5.443 -7.641 1.00 80.62 233 VAL A CA 1
ATOM 1807 C C . VAL A 1 233 ? 2.929 -5.511 -7.192 1.00 80.62 233 VAL A C 1
ATOM 1809 O O . VAL A 1 233 ? 3.756 -6.108 -7.871 1.00 80.62 233 VAL A O 1
ATOM 1812 N N . LEU A 1 234 ? 3.246 -4.953 -6.022 1.00 78.88 234 LEU A N 1
ATOM 1813 C CA . LEU A 1 234 ? 4.598 -4.968 -5.465 1.00 78.88 234 LEU A CA 1
ATOM 1814 C C . LEU A 1 234 ? 5.079 -6.406 -5.205 1.00 78.88 234 LEU A C 1
ATOM 1816 O O . LEU A 1 234 ? 6.250 -6.715 -5.427 1.00 78.88 234 LEU A O 1
ATOM 1820 N N . ARG A 1 235 ? 4.176 -7.303 -4.779 1.00 79.00 235 ARG A N 1
ATOM 1821 C CA . ARG A 1 235 ? 4.468 -8.733 -4.605 1.00 79.00 235 ARG A CA 1
ATOM 1822 C C . ARG A 1 235 ? 4.797 -9.403 -5.939 1.00 79.00 235 ARG A C 1
ATOM 1824 O O . ARG A 1 235 ? 5.833 -10.056 -6.027 1.00 79.00 235 ARG A O 1
ATOM 1831 N N . ARG A 1 236 ? 3.980 -9.180 -6.974 1.00 79.06 236 ARG A N 1
ATOM 1832 C CA . ARG A 1 236 ? 4.220 -9.704 -8.329 1.00 79.06 236 ARG A CA 1
ATOM 1833 C C . ARG A 1 236 ? 5.497 -9.161 -8.948 1.00 79.06 236 ARG A C 1
ATOM 1835 O O . ARG A 1 236 ? 6.317 -9.938 -9.412 1.00 79.06 236 ARG A O 1
ATOM 1842 N N . LEU A 1 237 ? 5.730 -7.852 -8.875 1.00 76.19 237 LEU A N 1
ATOM 1843 C CA . LEU A 1 237 ? 6.958 -7.231 -9.373 1.00 76.19 237 LEU A CA 1
ATOM 1844 C C . LEU A 1 237 ? 8.204 -7.880 -8.760 1.00 76.19 237 LEU A C 1
ATOM 1846 O O . LEU A 1 237 ? 9.206 -8.083 -9.439 1.00 76.19 237 LEU A O 1
ATOM 1850 N N . ARG A 1 238 ? 8.131 -8.227 -7.475 1.00 75.25 238 ARG A N 1
ATOM 1851 C CA . ARG A 1 238 ? 9.219 -8.884 -6.762 1.00 75.25 238 ARG A CA 1
ATOM 1852 C C . ARG A 1 238 ? 9.396 -10.357 -7.142 1.00 75.25 238 ARG A C 1
ATOM 1854 O O . ARG A 1 238 ? 10.532 -10.817 -7.192 1.00 75.25 238 ARG A O 1
ATOM 1861 N N . GLU A 1 239 ? 8.310 -11.101 -7.329 1.00 77.12 239 GLU A N 1
ATOM 1862 C CA . GLU A 1 239 ? 8.357 -12.544 -7.613 1.00 77.12 239 GLU A CA 1
ATOM 1863 C C . GLU A 1 239 ? 8.595 -12.844 -9.103 1.00 77.12 239 GLU A C 1
ATOM 1865 O O . GLU A 1 239 ? 9.308 -13.788 -9.430 1.00 77.12 239 GLU A O 1
ATOM 1870 N N . GLU A 1 240 ? 8.061 -12.015 -9.999 1.00 74.19 240 GLU A N 1
ATOM 1871 C CA . GLU A 1 240 ? 8.016 -12.245 -11.450 1.00 74.19 240 GLU A CA 1
ATOM 1872 C C . GLU A 1 240 ? 8.886 -11.247 -12.242 1.00 74.19 240 GLU A C 1
ATOM 1874 O O . GLU A 1 240 ? 9.215 -11.476 -13.406 1.00 74.19 240 GLU A O 1
ATOM 1879 N N . GLY A 1 241 ? 9.306 -10.134 -11.626 1.00 64.56 241 GLY A N 1
ATOM 1880 C CA . GLY A 1 241 ? 10.260 -9.175 -12.198 1.00 64.56 241 GLY A CA 1
ATOM 1881 C C . GLY A 1 241 ? 9.730 -8.286 -13.331 1.00 64.56 241 GLY A C 1
ATOM 1882 O O . GLY A 1 241 ? 10.473 -7.431 -13.829 1.00 64.56 241 GLY A O 1
ATOM 1883 N N . LEU A 1 242 ? 8.493 -8.452 -13.792 1.00 57.22 242 LEU A N 1
ATOM 1884 C CA . LEU A 1 242 ? 8.001 -7.807 -15.011 1.00 57.22 242 LEU A CA 1
ATOM 1885 C C . LEU A 1 242 ? 6.551 -7.368 -14.859 1.00 57.22 242 LEU A C 1
ATOM 1887 O O . LEU A 1 242 ? 5.665 -8.213 -14.903 1.00 57.22 242 LEU A O 1
ATOM 1891 N N . ASP A 1 243 ? 6.306 -6.057 -14.753 1.00 63.88 243 ASP A N 1
ATOM 1892 C CA . ASP A 1 243 ? 4.948 -5.555 -14.959 1.00 63.88 243 ASP A CA 1
ATOM 1893 C C . ASP A 1 243 ? 4.890 -4.075 -15.418 1.00 63.88 243 ASP A C 1
ATOM 1895 O O . ASP A 1 243 ? 5.305 -3.195 -14.657 1.00 63.88 243 ASP A O 1
ATOM 1899 N N . PRO A 1 244 ? 4.335 -3.752 -16.612 1.00 65.88 244 PRO A N 1
ATOM 1900 C CA . PRO A 1 244 ? 3.945 -2.379 -16.976 1.00 65.88 244 PRO A CA 1
ATOM 1901 C C . PRO A 1 244 ? 2.866 -1.782 -16.049 1.00 65.88 244 PRO A C 1
ATOM 1903 O O . PRO A 1 244 ? 2.497 -0.614 -16.167 1.00 65.88 244 PRO A O 1
ATOM 1906 N N . VAL A 1 245 ? 2.346 -2.553 -15.091 1.00 78.25 245 VAL A N 1
ATOM 1907 C CA . VAL A 1 245 ? 1.368 -2.073 -14.114 1.00 78.25 245 VAL A CA 1
ATOM 1908 C C . VAL A 1 245 ? 1.898 -0.930 -13.240 1.00 78.25 245 VAL A C 1
ATOM 1910 O O . VAL A 1 245 ? 1.085 -0.104 -12.842 1.00 78.25 245 VAL A O 1
ATOM 1913 N N . LEU A 1 246 ? 3.207 -0.782 -12.989 1.00 83.62 246 LEU A N 1
ATOM 1914 C CA . LEU A 1 246 ? 3.715 0.332 -12.163 1.00 83.62 246 LEU A CA 1
ATOM 1915 C C . LEU A 1 246 ? 3.356 1.721 -12.717 1.00 83.62 246 LEU A C 1
ATOM 1917 O O . LEU A 1 246 ? 2.928 2.595 -11.965 1.00 83.62 246 LEU A O 1
ATOM 1921 N N . GLU A 1 247 ? 3.466 1.908 -14.032 1.00 87.56 247 GLU A N 1
ATOM 1922 C CA . GLU A 1 247 ? 3.107 3.156 -14.719 1.00 87.56 247 GLU A CA 1
ATOM 1923 C C . GLU A 1 247 ? 1.605 3.442 -14.590 1.00 87.56 247 GLU A C 1
ATOM 1925 O O . GLU A 1 247 ? 1.185 4.564 -14.296 1.00 87.56 247 GLU A O 1
ATOM 1930 N N . ARG A 1 248 ? 0.775 2.401 -14.729 1.00 88.56 248 ARG A N 1
ATOM 1931 C CA . ARG A 1 248 ? -0.676 2.498 -14.530 1.00 88.56 248 ARG A CA 1
ATOM 1932 C C . ARG A 1 248 ? -1.026 2.863 -13.089 1.00 88.56 248 ARG A C 1
ATOM 1934 O O . ARG A 1 248 ? -1.874 3.725 -12.877 1.00 88.56 248 ARG A O 1
ATOM 1941 N N . GLN A 1 249 ? -0.362 2.250 -12.113 1.00 86.31 249 GLN A N 1
ATOM 1942 C CA . GLN A 1 249 ? -0.598 2.522 -10.696 1.00 86.31 249 GLN A CA 1
ATOM 1943 C C . GLN A 1 249 ? -0.193 3.940 -10.305 1.00 86.31 249 GLN A C 1
ATOM 1945 O O . GLN A 1 249 ? -0.911 4.600 -9.551 1.00 86.31 249 GLN A O 1
ATOM 1950 N N . MET A 1 250 ? 0.904 4.435 -10.881 1.00 90.31 250 MET A N 1
ATOM 1951 C CA . MET A 1 250 ? 1.292 5.836 -10.775 1.00 90.31 250 MET A CA 1
ATOM 1952 C C . MET A 1 250 ? 0.191 6.756 -11.317 1.00 90.31 250 MET A C 1
ATOM 1954 O O . MET A 1 250 ? -0.212 7.702 -10.643 1.00 90.31 250 MET A O 1
ATOM 1958 N N . LEU A 1 251 ? -0.360 6.472 -12.501 1.00 91.38 251 LEU A N 1
ATOM 1959 C CA . LEU A 1 251 ? -1.460 7.268 -13.055 1.00 91.38 251 LEU A CA 1
ATOM 1960 C C . LEU A 1 251 ? -2.740 7.187 -12.212 1.00 91.38 251 LEU A C 1
ATOM 1962 O O . LEU A 1 251 ? -3.427 8.198 -12.062 1.00 91.38 251 LEU A O 1
ATOM 1966 N N . ASP A 1 252 ? -3.059 6.029 -11.635 1.00 90.38 252 ASP A N 1
ATOM 1967 C CA . ASP A 1 252 ? -4.221 5.870 -10.758 1.00 90.38 252 ASP A CA 1
ATOM 1968 C C . ASP A 1 252 ? -4.061 6.639 -9.436 1.00 90.38 252 ASP A C 1
ATOM 1970 O O . ASP A 1 252 ? -5.038 7.214 -8.946 1.00 90.38 252 ASP A O 1
ATOM 1974 N N . ALA A 1 253 ? -2.835 6.762 -8.913 1.00 90.25 253 ALA A N 1
ATOM 1975 C CA . ALA A 1 253 ? -2.542 7.546 -7.712 1.00 90.25 253 ALA A CA 1
ATOM 1976 C C . ALA A 1 253 ? -2.916 9.031 -7.859 1.00 90.25 253 ALA A C 1
ATOM 1978 O O . ALA A 1 253 ? -3.204 9.688 -6.858 1.00 90.25 253 ALA A O 1
ATOM 1979 N N . ARG A 1 254 ? -2.991 9.568 -9.088 1.00 91.94 254 ARG A N 1
ATOM 1980 C CA . ARG A 1 254 ? -3.412 10.961 -9.357 1.00 91.94 254 ARG A CA 1
ATOM 1981 C C . ARG A 1 254 ? -4.786 11.287 -8.778 1.00 91.94 254 ARG A C 1
ATOM 1983 O O . ARG A 1 254 ? -5.030 12.417 -8.377 1.00 91.94 254 ARG A O 1
ATOM 1990 N N . LYS A 1 255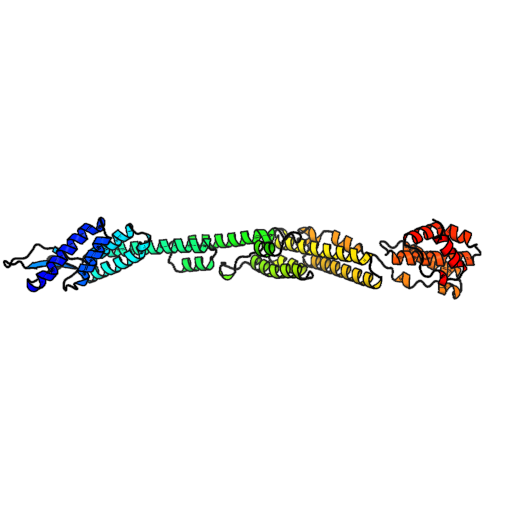 ? -5.674 10.293 -8.693 1.00 89.75 255 LYS A N 1
ATOM 1991 C CA . LYS A 1 255 ? -7.043 10.459 -8.181 1.00 89.75 255 LYS A CA 1
ATOM 1992 C C . LYS A 1 255 ? -7.096 10.655 -6.660 1.00 89.75 255 LYS A C 1
ATOM 1994 O O . LYS A 1 255 ? -8.149 11.000 -6.140 1.00 89.75 255 LYS A O 1
ATOM 1999 N N . LEU A 1 256 ? -5.990 10.417 -5.947 1.00 87.38 256 LEU A N 1
ATOM 2000 C CA . LEU A 1 256 ? -5.952 10.426 -4.482 1.00 87.38 256 LEU A CA 1
ATOM 2001 C C . LEU A 1 256 ? -5.738 11.817 -3.872 1.00 87.38 256 LEU A C 1
ATOM 2003 O O . LEU A 1 256 ? -6.138 12.033 -2.732 1.00 87.38 256 LEU A O 1
ATOM 2007 N N . ALA A 1 257 ? -5.069 12.727 -4.585 1.00 86.12 257 ALA A N 1
ATOM 2008 C CA . ALA A 1 257 ? -4.745 14.074 -4.109 1.00 86.12 257 ALA A CA 1
ATOM 2009 C C . ALA A 1 257 ? -4.265 14.980 -5.257 1.00 86.12 257 ALA A C 1
ATOM 2011 O O . ALA A 1 257 ? -3.791 14.487 -6.288 1.00 86.12 257 ALA A O 1
ATOM 2012 N N . ALA A 1 258 ? -4.317 16.297 -5.042 1.00 82.19 258 ALA A N 1
ATOM 2013 C CA . ALA A 1 258 ? -3.764 17.300 -5.954 1.00 82.19 258 ALA A CA 1
ATOM 2014 C C . ALA A 1 258 ? -2.239 17.156 -6.121 1.00 82.19 258 ALA A C 1
ATOM 2016 O O . ALA A 1 258 ? -1.553 16.684 -5.216 1.00 82.19 258 ALA A O 1
ATOM 2017 N N . ALA A 1 259 ? -1.701 17.568 -7.273 1.00 75.31 259 ALA A N 1
ATOM 2018 C CA . ALA A 1 259 ? -0.323 17.274 -7.685 1.00 75.31 259 ALA A CA 1
ATOM 2019 C C . ALA A 1 259 ? 0.763 17.686 -6.669 1.00 75.31 259 ALA A C 1
ATOM 2021 O O . ALA A 1 259 ? 1.708 16.931 -6.446 1.00 75.31 259 ALA A O 1
ATOM 2022 N N . GLU A 1 260 ? 0.621 18.846 -6.026 1.00 78.25 260 GLU A N 1
ATOM 2023 C CA . GLU A 1 260 ? 1.600 19.377 -5.063 1.00 78.25 260 GLU A CA 1
ATOM 2024 C C . GLU A 1 260 ? 1.705 18.529 -3.783 1.00 78.25 260 GLU A C 1
ATOM 2026 O O . GLU A 1 260 ? 2.791 18.371 -3.216 1.00 78.25 260 GLU A O 1
ATOM 2031 N N . GLU A 1 261 ? 0.591 17.921 -3.374 1.00 83.69 261 GLU A N 1
ATOM 2032 C CA . GLU A 1 261 ? 0.436 17.180 -2.116 1.00 83.69 261 GLU A CA 1
ATOM 2033 C C . GLU A 1 261 ? 0.393 15.656 -2.320 1.00 83.69 261 GLU A C 1
ATOM 2035 O O . GLU A 1 261 ? 0.391 14.882 -1.357 1.00 83.69 261 GLU A O 1
ATOM 2040 N N . ASN A 1 262 ? 0.372 15.188 -3.573 1.00 88.00 262 ASN A N 1
ATOM 2041 C CA . ASN A 1 262 ? 0.190 13.777 -3.893 1.00 88.00 262 ASN A CA 1
ATOM 2042 C C . ASN A 1 262 ? 1.481 12.967 -3.716 1.00 88.00 262 ASN A C 1
ATOM 2044 O O . ASN A 1 262 ? 2.149 12.557 -4.668 1.00 88.00 262 ASN A O 1
ATOM 2048 N N . ARG A 1 263 ? 1.816 12.689 -2.453 1.00 86.88 263 ARG A N 1
ATOM 2049 C CA . ARG A 1 263 ? 2.954 11.839 -2.080 1.00 86.88 263 ARG A CA 1
ATOM 2050 C C . ARG A 1 263 ? 2.874 10.431 -2.674 1.00 86.88 263 ARG A C 1
ATOM 2052 O O . ARG A 1 263 ? 3.905 9.837 -2.959 1.00 86.88 263 ARG A O 1
ATOM 2059 N N . TRP A 1 264 ? 1.665 9.903 -2.865 1.00 88.19 264 TRP A N 1
ATOM 2060 C CA . TRP A 1 264 ? 1.446 8.549 -3.376 1.00 88.19 264 TRP A CA 1
ATOM 2061 C C . TRP A 1 264 ? 1.897 8.431 -4.821 1.00 88.19 264 TRP A C 1
ATOM 2063 O O . TRP A 1 264 ? 2.645 7.514 -5.148 1.00 88.19 264 TRP A O 1
ATOM 2073 N N . PHE A 1 265 ? 1.534 9.425 -5.635 1.00 90.94 265 PHE A N 1
ATOM 2074 C CA . PHE A 1 265 ? 2.028 9.567 -6.995 1.00 90.94 265 PHE A CA 1
ATOM 2075 C C . PHE A 1 265 ? 3.557 9.599 -7.022 1.00 90.94 265 PHE A C 1
ATOM 2077 O O . PHE A 1 265 ? 4.155 8.802 -7.739 1.00 90.94 265 PHE A O 1
ATOM 2084 N N . ARG A 1 266 ? 4.189 10.453 -6.201 1.00 88.38 266 ARG A N 1
ATOM 2085 C CA . ARG A 1 266 ? 5.658 10.577 -6.147 1.00 88.38 266 ARG A CA 1
ATOM 2086 C C . ARG A 1 266 ? 6.341 9.255 -5.801 1.00 88.38 266 ARG A C 1
ATOM 2088 O O . ARG A 1 266 ? 7.268 8.852 -6.492 1.00 88.38 266 ARG A O 1
ATOM 2095 N N . VAL A 1 267 ? 5.848 8.544 -4.784 1.00 85.56 267 VAL A N 1
ATOM 2096 C CA . VAL A 1 267 ? 6.391 7.233 -4.390 1.00 85.56 267 VAL A CA 1
ATOM 2097 C C . VAL A 1 267 ? 6.309 6.229 -5.541 1.00 85.56 267 VAL A C 1
ATOM 2099 O O . VAL A 1 267 ? 7.287 5.545 -5.834 1.00 85.56 267 VAL A O 1
ATOM 2102 N N . THR A 1 268 ? 5.165 6.144 -6.224 1.00 87.25 268 THR A N 1
ATOM 2103 C CA . THR A 1 268 ? 5.021 5.236 -7.373 1.00 87.25 268 THR A CA 1
ATOM 2104 C C . THR A 1 268 ? 5.801 5.680 -8.600 1.00 87.25 268 THR A C 1
ATOM 2106 O O . THR A 1 268 ? 6.264 4.824 -9.345 1.00 87.25 268 THR A O 1
ATOM 2109 N N . ALA A 1 269 ? 5.979 6.986 -8.800 1.00 90.44 269 ALA A N 1
ATOM 2110 C CA . ALA A 1 269 ? 6.773 7.536 -9.889 1.00 90.44 269 ALA A CA 1
ATOM 2111 C C . ALA A 1 269 ? 8.255 7.214 -9.708 1.00 90.44 269 ALA A C 1
ATOM 2113 O O . ALA A 1 269 ? 8.882 6.743 -10.652 1.00 90.44 269 ALA A O 1
ATOM 2114 N N . ALA A 1 270 ? 8.784 7.380 -8.494 1.00 87.94 270 ALA A N 1
ATOM 2115 C CA . ALA A 1 270 ? 10.139 6.963 -8.150 1.00 87.94 270 ALA A CA 1
ATOM 2116 C C . ALA A 1 270 ? 10.339 5.466 -8.362 1.00 87.94 270 ALA A C 1
ATOM 2118 O O . ALA A 1 270 ? 11.286 5.054 -9.023 1.00 87.94 270 ALA A O 1
ATOM 2119 N N . LEU A 1 271 ? 9.387 4.652 -7.908 1.00 85.06 271 LEU A N 1
ATOM 2120 C CA . LEU A 1 271 ? 9.459 3.217 -8.126 1.00 85.06 271 LEU A CA 1
ATOM 2121 C C . LEU A 1 271 ? 9.436 2.833 -9.616 1.00 85.06 271 LEU A C 1
ATOM 2123 O O . LEU A 1 271 ? 10.238 2.013 -10.063 1.00 85.06 271 LEU A O 1
ATOM 2127 N N . ALA A 1 272 ? 8.509 3.400 -10.388 1.00 89.25 272 ALA A N 1
ATOM 2128 C CA . ALA A 1 272 ? 8.414 3.138 -11.819 1.00 89.25 272 ALA A CA 1
ATOM 2129 C C . ALA A 1 272 ? 9.696 3.576 -12.542 1.00 89.25 272 ALA A C 1
ATOM 2131 O O . ALA A 1 272 ? 10.243 2.809 -13.333 1.00 89.25 272 ALA A O 1
ATOM 2132 N N . HIS A 1 273 ? 10.214 4.760 -12.210 1.00 91.06 273 HIS A N 1
ATOM 2133 C CA . HIS A 1 273 ? 11.466 5.277 -12.745 1.00 91.06 273 HIS A CA 1
ATOM 2134 C C . HIS A 1 273 ? 12.641 4.332 -12.452 1.00 91.06 273 HIS A C 1
ATOM 2136 O O . HIS A 1 273 ? 13.315 3.905 -13.387 1.00 91.06 273 HIS A O 1
ATOM 2142 N N . ASP A 1 274 ? 12.861 3.954 -11.189 1.00 87.56 274 ASP A N 1
ATOM 2143 C CA . ASP A 1 274 ? 13.966 3.075 -10.777 1.00 87.56 274 ASP A CA 1
ATOM 2144 C C . ASP A 1 274 ? 13.887 1.700 -11.450 1.00 87.56 274 ASP A C 1
ATOM 2146 O O . ASP A 1 274 ? 14.897 1.132 -11.878 1.00 87.56 274 ASP A O 1
ATOM 2150 N N . TYR A 1 275 ? 12.670 1.166 -11.588 1.00 87.38 275 TYR A N 1
ATOM 2151 C CA . TYR A 1 275 ? 12.432 -0.074 -12.313 1.00 87.38 275 TYR A CA 1
ATOM 2152 C C . TYR A 1 275 ? 12.855 0.044 -13.783 1.00 87.38 275 TYR A C 1
ATOM 2154 O O . TYR A 1 275 ? 13.624 -0.787 -14.280 1.00 87.38 275 TYR A O 1
ATOM 2162 N N . ILE A 1 276 ? 12.384 1.082 -14.480 1.00 90.25 276 ILE A N 1
ATOM 2163 C CA . ILE A 1 276 ? 12.700 1.315 -15.894 1.00 90.25 276 ILE A CA 1
ATOM 2164 C C . ILE A 1 276 ? 14.199 1.569 -16.066 1.00 90.25 276 ILE A C 1
ATOM 2166 O O . ILE A 1 276 ? 14.807 1.018 -16.984 1.00 90.25 276 ILE A O 1
ATOM 2170 N N . GLU A 1 277 ? 14.818 2.327 -15.161 1.00 92.44 277 GLU A N 1
ATOM 2171 C CA . GLU A 1 277 ? 16.259 2.565 -15.145 1.00 92.44 277 GLU A CA 1
ATOM 2172 C C . GLU A 1 277 ? 17.037 1.249 -15.058 1.00 92.44 277 GLU A C 1
ATOM 2174 O O . GLU A 1 277 ? 17.890 0.967 -15.904 1.00 92.44 277 GLU A O 1
ATOM 2179 N N . SER A 1 278 ? 16.713 0.414 -14.066 1.00 89.94 278 SER A N 1
ATOM 2180 C CA . SER A 1 278 ? 17.337 -0.895 -13.865 1.00 89.94 278 SER A CA 1
ATOM 2181 C C . SER A 1 278 ? 17.190 -1.783 -15.103 1.00 89.94 278 SER A C 1
ATOM 2183 O O . SER A 1 278 ? 18.153 -2.420 -15.545 1.00 89.94 278 SER A O 1
ATOM 2185 N N . ARG A 1 279 ? 16.009 -1.775 -15.736 1.00 89.81 279 ARG A N 1
ATOM 2186 C CA . ARG A 1 279 ? 15.765 -2.527 -16.971 1.00 89.81 279 ARG A CA 1
ATOM 2187 C C . ARG A 1 279 ? 16.556 -1.995 -18.158 1.00 89.81 279 ARG A C 1
ATOM 2189 O O . ARG A 1 279 ? 17.164 -2.802 -18.858 1.00 89.81 279 ARG A O 1
ATOM 2196 N N . LEU A 1 280 ? 16.617 -0.682 -18.370 1.00 93.44 280 LEU A N 1
ATOM 2197 C CA . LEU A 1 280 ? 17.432 -0.097 -19.438 1.00 93.44 280 LEU A CA 1
ATOM 2198 C C . LEU A 1 280 ? 18.918 -0.411 -19.243 1.00 93.44 280 LEU A C 1
ATOM 2200 O O . LEU A 1 280 ? 19.574 -0.819 -20.198 1.00 93.44 280 LEU A O 1
ATOM 2204 N N . ARG A 1 281 ? 19.439 -0.303 -18.014 1.00 93.94 281 ARG A N 1
ATOM 2205 C CA . ARG A 1 281 ? 20.825 -0.683 -17.692 1.00 93.94 281 ARG A CA 1
ATOM 2206 C C . ARG A 1 281 ? 21.093 -2.157 -17.974 1.00 93.94 281 ARG A C 1
ATOM 2208 O O . ARG A 1 281 ? 22.094 -2.479 -18.602 1.00 93.94 281 ARG A O 1
ATOM 2215 N N . SER A 1 282 ? 20.184 -3.041 -17.563 1.00 91.31 282 SER A N 1
ATOM 2216 C CA . SER A 1 282 ? 20.298 -4.471 -17.848 1.00 91.31 282 SER A CA 1
ATOM 2217 C C . SER A 1 282 ? 20.314 -4.738 -19.355 1.00 91.31 282 SER A C 1
ATOM 2219 O O . SER A 1 282 ? 21.182 -5.459 -19.836 1.00 91.31 282 SER A O 1
ATOM 2221 N N . LEU A 1 283 ? 19.419 -4.121 -20.130 1.00 94.00 283 LEU A N 1
ATOM 2222 C CA . LEU A 1 283 ? 19.406 -4.265 -21.589 1.00 94.00 283 LEU A CA 1
ATOM 2223 C C . LEU A 1 283 ? 20.692 -3.731 -22.244 1.00 94.00 283 LEU A C 1
ATOM 2225 O O . LEU A 1 283 ? 21.187 -4.353 -23.181 1.00 94.00 283 LEU A O 1
ATOM 2229 N N . LEU A 1 284 ? 21.246 -2.619 -21.750 1.00 92.94 284 LEU A N 1
ATOM 2230 C CA . LEU A 1 284 ? 22.513 -2.047 -22.224 1.00 92.94 284 LEU A CA 1
ATOM 2231 C C . LEU A 1 284 ? 23.730 -2.939 -21.920 1.00 92.94 284 LEU A C 1
ATOM 2233 O O . LEU A 1 284 ? 24.659 -3.021 -22.724 1.00 92.94 284 LEU A O 1
ATOM 2237 N N . ASP A 1 285 ? 23.737 -3.632 -20.785 1.00 92.19 285 ASP A N 1
ATOM 2238 C CA . ASP A 1 285 ? 24.802 -4.591 -20.475 1.00 92.19 285 ASP A CA 1
ATOM 2239 C C . ASP A 1 285 ? 24.762 -5.786 -21.447 1.00 92.19 285 ASP A C 1
ATOM 2241 O O . ASP A 1 285 ? 25.776 -6.160 -22.039 1.00 92.19 285 ASP A O 1
ATOM 2245 N N . HIS A 1 286 ? 23.562 -6.311 -21.723 1.00 91.25 286 HIS A N 1
ATOM 2246 C CA . HIS A 1 286 ? 23.377 -7.422 -22.661 1.00 91.25 286 HIS A CA 1
ATOM 2247 C C . HIS A 1 286 ? 23.652 -7.029 -24.121 1.00 91.25 286 HIS A C 1
ATOM 2249 O O . HIS A 1 286 ? 24.274 -7.797 -24.856 1.00 91.25 286 HIS A O 1
ATOM 2255 N N . VAL A 1 287 ? 23.227 -5.836 -24.561 1.00 93.38 287 VAL A N 1
ATOM 2256 C CA . VAL A 1 287 ? 23.347 -5.419 -25.973 1.00 93.38 287 VAL A CA 1
ATOM 2257 C C . VAL A 1 287 ? 24.804 -5.330 -26.426 1.00 93.38 287 VAL A C 1
ATOM 2259 O O . VAL A 1 287 ? 25.100 -5.607 -27.584 1.00 93.38 287 VAL A O 1
ATOM 2262 N N . SER A 1 288 ? 25.724 -5.002 -25.518 1.00 81.00 288 SER A N 1
ATOM 2263 C CA . SER A 1 288 ? 27.145 -4.829 -25.837 1.00 81.00 288 SER A CA 1
ATOM 2264 C C . SER A 1 288 ? 27.825 -6.136 -26.267 1.00 81.00 288 SER A C 1
ATOM 2266 O O . SER A 1 288 ? 28.830 -6.103 -26.968 1.00 81.00 288 SER A O 1
ATOM 2268 N N . ARG A 1 289 ? 27.274 -7.292 -25.873 1.00 81.50 289 ARG A N 1
ATOM 2269 C CA . ARG A 1 289 ? 27.837 -8.628 -26.153 1.00 81.50 289 ARG A CA 1
ATOM 2270 C C . ARG A 1 289 ? 26.983 -9.458 -27.110 1.00 81.50 289 ARG A C 1
ATOM 2272 O O . ARG A 1 289 ? 27.381 -10.555 -27.491 1.00 81.50 289 ARG A O 1
ATOM 2279 N N . ALA A 1 290 ? 25.802 -8.961 -27.464 1.00 88.94 290 ALA A N 1
ATOM 2280 C CA . ALA A 1 290 ? 24.834 -9.708 -28.246 1.00 88.94 290 ALA A CA 1
ATOM 2281 C C . ALA A 1 290 ? 25.169 -9.684 -29.755 1.00 88.94 290 ALA A C 1
ATOM 2283 O O . ALA A 1 290 ? 25.698 -8.682 -30.252 1.00 88.94 290 ALA A O 1
ATOM 2284 N N . PRO A 1 291 ? 24.820 -10.737 -30.517 1.00 88.62 291 PRO A N 1
ATOM 2285 C CA . PRO A 1 291 ? 24.842 -10.717 -31.982 1.00 88.62 291 PRO A CA 1
ATOM 2286 C C . PRO A 1 291 ? 23.879 -9.671 -32.569 1.00 88.62 291 PRO A C 1
ATOM 2288 O O . PRO A 1 291 ? 22.892 -9.302 -31.932 1.00 88.62 291 PRO A O 1
ATOM 2291 N N . LEU A 1 292 ? 24.101 -9.245 -33.818 1.00 85.31 292 LEU A N 1
ATOM 2292 C CA . LEU A 1 292 ? 23.329 -8.186 -34.495 1.00 85.31 292 LEU A CA 1
ATOM 2293 C C . LEU A 1 292 ? 21.797 -8.317 -34.365 1.00 85.31 292 LEU A C 1
ATOM 2295 O O . LEU A 1 292 ? 21.119 -7.358 -33.990 1.00 85.31 292 LEU A O 1
ATOM 2299 N N . ALA A 1 293 ? 21.238 -9.495 -34.663 1.00 88.25 293 ALA A N 1
ATOM 2300 C CA . ALA A 1 293 ? 19.790 -9.718 -34.606 1.00 88.25 293 ALA A CA 1
ATOM 2301 C C . ALA A 1 293 ? 19.228 -9.517 -33.186 1.00 88.25 293 ALA A C 1
ATOM 2303 O O . ALA A 1 293 ? 18.167 -8.916 -32.998 1.00 88.25 293 ALA A O 1
ATOM 2304 N N . GLU A 1 294 ? 19.967 -9.973 -32.175 1.00 91.19 294 GLU A N 1
ATOM 2305 C CA . GLU A 1 294 ? 19.606 -9.797 -30.774 1.00 91.19 294 GLU A CA 1
ATOM 2306 C C . GLU A 1 294 ? 19.809 -8.346 -30.321 1.00 91.19 294 GLU A C 1
ATOM 2308 O O . GLU A 1 294 ? 18.933 -7.805 -29.648 1.00 91.19 294 GLU A O 1
ATOM 2313 N N . ARG A 1 295 ? 20.866 -7.654 -30.773 1.00 91.12 295 ARG A N 1
ATOM 2314 C CA . ARG A 1 295 ? 21.050 -6.220 -30.494 1.00 91.12 295 ARG A CA 1
ATOM 2315 C C . ARG A 1 295 ? 19.890 -5.376 -30.992 1.00 91.12 295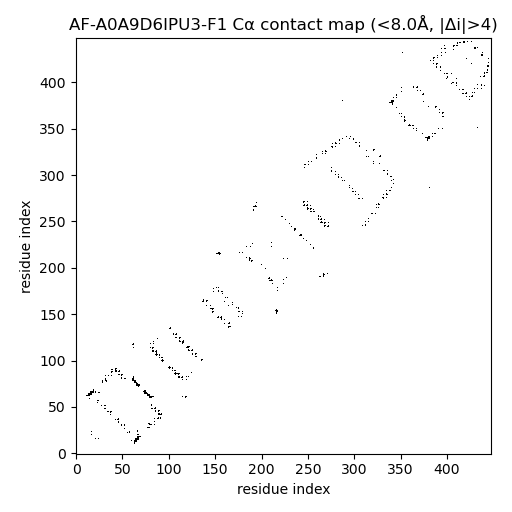 ARG A C 1
ATOM 2317 O O . ARG A 1 295 ? 19.359 -4.563 -30.237 1.00 91.12 295 ARG A O 1
ATOM 2324 N N . ARG A 1 296 ? 19.451 -5.603 -32.236 1.00 89.75 296 ARG A N 1
ATOM 2325 C CA . ARG A 1 296 ? 18.277 -4.929 -32.813 1.00 89.75 296 ARG A CA 1
ATOM 2326 C C . ARG A 1 296 ? 17.029 -5.176 -31.955 1.00 89.75 296 ARG A C 1
ATOM 2328 O O . ARG A 1 296 ? 16.301 -4.232 -31.648 1.00 89.75 296 ARG A O 1
ATOM 2335 N N . ARG A 1 297 ? 16.818 -6.414 -31.486 1.00 93.31 297 ARG A N 1
ATOM 2336 C CA . ARG A 1 297 ? 15.704 -6.768 -30.586 1.00 93.31 297 ARG A CA 1
ATOM 2337 C C . ARG A 1 297 ? 15.799 -6.069 -29.224 1.00 93.31 297 ARG A C 1
ATOM 2339 O O . ARG A 1 297 ? 14.791 -5.531 -28.763 1.00 93.31 297 ARG A O 1
ATOM 2346 N N . LEU A 1 298 ? 16.973 -6.070 -28.592 1.00 93.25 298 LEU A N 1
ATOM 2347 C CA . LEU A 1 298 ? 17.222 -5.436 -27.291 1.00 93.25 298 LEU A CA 1
ATOM 2348 C C . LEU A 1 298 ? 17.068 -3.913 -27.372 1.00 93.25 298 LEU A C 1
ATOM 2350 O O . LEU A 1 298 ? 16.405 -3.322 -26.522 1.00 93.25 298 LEU A O 1
ATOM 2354 N N . ARG A 1 299 ? 17.581 -3.283 -28.434 1.00 92.75 299 ARG A N 1
ATOM 2355 C CA . ARG A 1 299 ? 17.385 -1.854 -28.711 1.00 92.75 299 ARG A CA 1
ATOM 2356 C C . ARG A 1 299 ? 15.912 -1.516 -28.907 1.00 92.75 299 ARG A C 1
ATOM 2358 O O . ARG A 1 299 ? 15.425 -0.562 -28.309 1.00 92.75 299 ARG A O 1
ATOM 2365 N N . ALA A 1 300 ? 15.180 -2.308 -29.692 1.00 92.31 300 ALA A N 1
ATOM 2366 C CA . ALA A 1 300 ? 13.742 -2.116 -29.861 1.00 92.31 300 ALA A CA 1
ATOM 2367 C C . ALA A 1 300 ? 12.980 -2.280 -28.532 1.00 92.31 300 ALA A C 1
ATOM 2369 O O . ALA A 1 300 ? 12.025 -1.549 -28.276 1.00 92.31 300 ALA A O 1
ATOM 2370 N N . ALA A 1 301 ? 13.402 -3.207 -27.665 1.00 92.62 301 ALA A N 1
ATOM 2371 C CA . ALA A 1 301 ? 12.835 -3.363 -26.327 1.00 92.62 301 ALA A CA 1
ATOM 2372 C C . ALA A 1 301 ? 13.118 -2.147 -25.429 1.00 92.62 301 ALA A C 1
ATOM 2374 O O . ALA A 1 301 ? 12.185 -1.627 -24.821 1.00 92.62 301 ALA A O 1
ATOM 2375 N N . GLY A 1 302 ? 14.358 -1.649 -25.403 1.00 93.88 302 GLY A N 1
ATOM 2376 C CA . GLY A 1 302 ? 14.721 -0.427 -24.678 1.00 93.88 302 GLY A CA 1
ATOM 2377 C C . GLY A 1 302 ? 13.962 0.803 -25.185 1.00 93.88 302 GLY A C 1
ATOM 2378 O O . GLY A 1 302 ? 13.443 1.582 -24.389 1.00 93.88 302 GLY A O 1
ATOM 2379 N N . GLY A 1 303 ? 13.805 0.925 -26.506 1.00 93.69 303 GLY A N 1
ATOM 2380 C CA . GLY A 1 303 ? 13.003 1.974 -27.136 1.00 93.69 303 GLY A CA 1
ATOM 2381 C C . GLY A 1 303 ? 11.530 1.924 -26.728 1.00 93.69 303 GLY A C 1
ATOM 2382 O O . GLY A 1 303 ? 10.965 2.960 -26.391 1.00 93.69 303 GLY A O 1
ATOM 2383 N N . ARG A 1 304 ? 10.917 0.730 -26.683 1.00 93.88 304 ARG A N 1
ATOM 2384 C CA . ARG A 1 304 ? 9.536 0.560 -26.195 1.00 93.88 304 ARG A CA 1
ATOM 2385 C C . ARG A 1 304 ? 9.386 0.926 -24.719 1.00 93.88 304 ARG A C 1
ATOM 2387 O O . ARG A 1 304 ? 8.416 1.591 -24.383 1.00 93.88 304 ARG A O 1
ATOM 2394 N N . LEU A 1 305 ? 10.333 0.530 -23.864 1.00 92.25 305 LEU A N 1
ATOM 2395 C CA . LEU A 1 305 ? 10.321 0.896 -22.441 1.00 92.25 305 LEU A CA 1
ATOM 2396 C C . LEU A 1 305 ? 10.380 2.416 -22.256 1.00 92.25 305 LEU A C 1
ATOM 2398 O O . LEU A 1 305 ? 9.559 2.986 -21.547 1.00 92.25 305 LEU A O 1
ATOM 2402 N N . HIS A 1 306 ? 11.311 3.084 -22.939 1.00 94.31 306 HIS A N 1
ATOM 2403 C CA . HIS A 1 306 ? 11.431 4.539 -22.868 1.00 94.31 306 HIS A CA 1
ATOM 2404 C C . HIS A 1 306 ? 10.208 5.264 -23.454 1.00 94.31 306 HIS A C 1
ATOM 2406 O O . HIS A 1 306 ? 9.753 6.254 -22.888 1.00 94.31 306 HIS A O 1
ATOM 2412 N N . ALA A 1 307 ? 9.653 4.773 -24.567 1.00 94.00 307 ALA A N 1
ATOM 2413 C CA . ALA A 1 307 ? 8.447 5.343 -25.161 1.00 94.00 307 ALA A CA 1
ATOM 2414 C C . ALA A 1 307 ? 7.225 5.200 -24.238 1.00 94.00 307 ALA A C 1
ATOM 2416 O O . ALA A 1 307 ? 6.483 6.166 -24.078 1.00 94.00 307 ALA A O 1
ATOM 2417 N N . GLY A 1 308 ? 7.055 4.039 -23.591 1.00 92.81 308 GLY A N 1
ATOM 2418 C CA . GLY A 1 308 ? 5.999 3.812 -22.597 1.00 92.81 308 GLY A CA 1
ATOM 2419 C C . GLY A 1 308 ? 6.109 4.761 -21.403 1.00 92.81 308 GLY A C 1
ATOM 2420 O O . GLY A 1 308 ? 5.119 5.389 -21.019 1.00 92.81 308 GLY A O 1
ATOM 2421 N N . TRP A 1 309 ? 7.330 4.975 -20.903 1.00 94.31 309 TRP A N 1
ATOM 2422 C CA . TRP A 1 309 ? 7.587 5.967 -19.861 1.00 94.31 309 TRP A CA 1
ATOM 2423 C C . TRP A 1 309 ? 7.211 7.380 -20.308 1.00 94.31 309 TRP A C 1
ATOM 2425 O O . TRP A 1 309 ? 6.470 8.073 -19.615 1.00 94.31 309 TRP A O 1
ATOM 2435 N N . ALA A 1 310 ? 7.678 7.805 -21.485 1.00 94.12 310 ALA A N 1
ATOM 2436 C CA . ALA A 1 310 ? 7.397 9.135 -22.021 1.00 94.12 310 ALA A CA 1
ATOM 2437 C C . ALA A 1 310 ? 5.889 9.370 -22.210 1.00 94.12 310 ALA A C 1
ATOM 2439 O O . ALA A 1 310 ? 5.370 10.411 -21.809 1.00 94.12 310 ALA A O 1
ATOM 2440 N N . GLU A 1 311 ? 5.166 8.384 -22.748 1.00 94.62 311 GLU A N 1
ATOM 2441 C CA . GLU A 1 311 ? 3.708 8.432 -22.879 1.00 94.62 311 GLU A CA 1
ATOM 2442 C C . GLU A 1 311 ? 3.021 8.544 -21.510 1.00 94.62 311 GLU A C 1
ATOM 2444 O O . GLU A 1 311 ? 2.077 9.319 -21.335 1.00 94.62 311 GLU A O 1
ATOM 2449 N N . THR A 1 312 ? 3.509 7.805 -20.514 1.00 94.19 312 THR A N 1
ATOM 2450 C CA . THR A 1 312 ? 2.998 7.860 -19.142 1.00 94.19 312 THR A CA 1
ATOM 2451 C C . THR A 1 312 ? 3.246 9.235 -18.508 1.00 94.19 312 THR A C 1
ATOM 2453 O O . THR A 1 312 ? 2.334 9.799 -17.898 1.00 94.19 312 THR A O 1
ATOM 2456 N N . CYS A 1 313 ? 4.430 9.823 -18.705 1.00 93.88 313 CYS A N 1
ATOM 2457 C CA . CYS A 1 313 ? 4.758 11.184 -18.274 1.00 93.88 313 CYS A CA 1
ATOM 2458 C C . CYS A 1 313 ? 3.829 12.232 -18.901 1.00 93.88 313 CYS A C 1
ATOM 2460 O O . CYS A 1 313 ? 3.386 13.149 -18.209 1.00 93.88 313 CYS A O 1
ATOM 2462 N N . GLU A 1 314 ? 3.498 12.099 -20.189 1.00 94.19 314 GLU A N 1
ATOM 2463 C CA . GLU A 1 314 ? 2.522 12.976 -20.849 1.00 94.19 314 GLU A CA 1
ATOM 2464 C C . GLU A 1 314 ? 1.121 12.801 -20.254 1.00 94.19 314 GLU A C 1
ATOM 2466 O O . GLU A 1 314 ? 0.472 13.779 -19.874 1.00 94.19 314 GLU A O 1
ATOM 2471 N N . LYS A 1 315 ? 0.672 11.549 -20.087 1.00 95.06 315 LYS A N 1
ATOM 2472 C CA . LYS A 1 315 ? -0.631 11.218 -19.490 1.00 95.06 315 LYS A CA 1
ATOM 2473 C C . LYS A 1 315 ? -0.776 11.727 -18.060 1.00 95.06 315 LYS A C 1
ATOM 2475 O O . LYS A 1 315 ? -1.896 12.050 -17.656 1.00 95.06 315 LYS A O 1
ATOM 2480 N N . ALA A 1 316 ? 0.313 11.809 -17.294 1.00 93.38 316 ALA A N 1
ATOM 2481 C CA . ALA A 1 316 ? 0.306 12.359 -15.941 1.00 93.38 316 ALA A CA 1
ATOM 2482 C C . ALA A 1 316 ? -0.108 13.842 -15.909 1.00 93.38 316 ALA A C 1
ATOM 2484 O O . ALA A 1 316 ? -0.705 14.293 -14.930 1.00 93.38 316 ALA A O 1
ATOM 2485 N N . GLY A 1 317 ? 0.115 14.577 -17.000 1.00 93.25 317 GLY A N 1
ATOM 2486 C CA . GLY A 1 317 ? -0.218 15.991 -17.117 1.00 93.25 317 GLY A CA 1
ATOM 2487 C C . GLY A 1 317 ? 0.901 16.917 -16.640 1.00 93.25 317 GLY A C 1
ATOM 2488 O O . GLY A 1 317 ? 1.884 16.501 -16.024 1.00 93.25 317 GLY A O 1
ATOM 2489 N N . ARG A 1 318 ? 0.763 18.204 -16.970 1.00 93.56 318 ARG A N 1
ATOM 2490 C CA . ARG A 1 318 ? 1.787 19.228 -16.725 1.00 93.56 318 ARG A CA 1
ATOM 2491 C C . ARG A 1 318 ? 2.101 19.401 -15.237 1.00 93.56 318 ARG A C 1
ATOM 2493 O O . ARG A 1 318 ? 3.266 19.319 -14.864 1.00 93.56 318 ARG A O 1
ATOM 2500 N N . ASP A 1 319 ? 1.076 19.540 -14.403 1.00 92.00 319 ASP A N 1
ATOM 2501 C CA . ASP A 1 319 ? 1.241 19.839 -12.974 1.00 92.00 319 ASP A CA 1
ATOM 2502 C C . ASP A 1 319 ? 2.046 18.758 -12.240 1.00 92.00 319 ASP A C 1
ATOM 2504 O O . ASP A 1 319 ? 2.905 19.063 -11.415 1.00 92.00 319 ASP A O 1
ATOM 2508 N N . TYR A 1 320 ? 1.834 17.480 -12.573 1.00 91.94 320 TYR A N 1
ATOM 2509 C CA . TYR A 1 320 ? 2.607 16.379 -11.991 1.00 91.94 320 TYR A CA 1
ATOM 2510 C C . TYR A 1 320 ? 4.053 16.367 -12.490 1.00 91.94 320 TYR A C 1
ATOM 2512 O O . TYR A 1 320 ? 4.954 16.105 -11.699 1.00 91.94 320 TYR A O 1
ATOM 2520 N N . ARG A 1 321 ? 4.305 16.693 -13.765 1.00 91.25 321 ARG A N 1
ATOM 2521 C CA . ARG A 1 321 ? 5.676 16.805 -14.295 1.00 91.25 321 ARG A CA 1
ATOM 2522 C C . ARG A 1 321 ? 6.469 17.917 -13.622 1.00 91.25 321 ARG A C 1
ATOM 2524 O O . ARG A 1 321 ? 7.651 17.739 -13.348 1.00 91.25 321 ARG A O 1
ATOM 2531 N N . GLU A 1 322 ? 5.838 19.048 -13.328 1.00 91.31 322 GLU A N 1
ATOM 2532 C CA . GLU A 1 322 ? 6.498 20.162 -12.640 1.00 91.31 322 GLU A CA 1
ATOM 2533 C C . GLU A 1 322 ? 6.803 19.821 -11.166 1.00 91.31 322 GLU A C 1
ATOM 2535 O O . GLU A 1 322 ? 7.873 20.174 -10.663 1.00 91.31 322 GLU A O 1
ATOM 2540 N N . ASN A 1 323 ? 5.927 19.045 -10.513 1.00 88.69 323 ASN A N 1
ATOM 2541 C CA . ASN A 1 323 ? 5.994 18.718 -9.082 1.00 88.69 323 ASN A CA 1
ATOM 2542 C C . ASN A 1 323 ? 6.605 17.340 -8.737 1.00 88.69 323 ASN A C 1
ATOM 2544 O O . ASN A 1 323 ? 6.682 16.984 -7.555 1.00 88.69 323 ASN A O 1
ATOM 2548 N N . CYS A 1 324 ? 7.031 16.558 -9.734 1.00 91.00 324 CYS A N 1
ATOM 2549 C CA . CYS A 1 324 ? 7.638 15.232 -9.570 1.00 91.00 324 CYS A CA 1
ATOM 2550 C C . CYS A 1 324 ? 8.987 15.181 -10.319 1.00 91.00 324 CYS A C 1
ATOM 2552 O O . CYS A 1 324 ? 8.999 15.107 -11.552 1.00 91.00 324 CYS A O 1
ATOM 2554 N N . PRO A 1 325 ? 10.134 15.268 -9.616 1.00 90.31 325 PRO A N 1
ATOM 2555 C CA . PRO A 1 325 ? 11.466 15.278 -10.233 1.00 90.31 325 PRO A CA 1
ATOM 2556 C C . PRO A 1 325 ? 11.739 14.094 -11.169 1.00 90.31 325 PRO A C 1
ATOM 2558 O O . PRO A 1 325 ? 12.386 14.261 -12.200 1.00 90.31 325 PRO A O 1
ATOM 2561 N N . GLU A 1 326 ? 11.206 12.922 -10.845 1.00 91.06 326 GLU A N 1
ATOM 2562 C CA . GLU A 1 326 ? 11.432 11.664 -11.555 1.00 91.06 326 GLU A CA 1
ATOM 2563 C C . GLU A 1 326 ? 10.891 11.699 -12.988 1.00 91.06 326 GLU A C 1
ATOM 2565 O O . GLU A 1 326 ? 11.527 11.175 -13.900 1.00 91.06 326 GLU A O 1
ATOM 2570 N N . LEU A 1 327 ? 9.778 12.403 -13.229 1.00 92.00 327 LEU A N 1
ATOM 2571 C CA . LEU A 1 327 ? 9.217 12.582 -14.576 1.00 92.00 327 LEU A CA 1
ATOM 2572 C C . LEU A 1 327 ? 10.069 13.506 -15.461 1.00 92.00 327 LEU A C 1
ATOM 2574 O O . LEU A 1 327 ? 9.930 13.488 -16.683 1.00 92.00 327 LEU A O 1
ATOM 2578 N N . ARG A 1 328 ? 10.929 14.335 -14.857 1.00 90.94 328 ARG A N 1
ATOM 2579 C CA . ARG A 1 328 ? 11.830 15.271 -15.555 1.00 90.94 328 ARG A CA 1
ATOM 2580 C C . ARG A 1 328 ? 13.261 14.759 -15.645 1.00 90.94 328 ARG A C 1
ATOM 2582 O O . ARG A 1 328 ? 14.102 15.435 -16.233 1.00 90.94 328 ARG A O 1
ATOM 2589 N N . ASN A 1 329 ? 13.555 13.609 -15.047 1.00 90.62 329 ASN A N 1
ATOM 2590 C CA . ASN A 1 329 ? 14.905 13.081 -15.005 1.00 90.62 329 ASN A CA 1
ATOM 2591 C C . ASN A 1 329 ? 15.357 12.665 -16.423 1.00 90.62 329 ASN A C 1
ATOM 2593 O O . ASN A 1 329 ? 14.785 11.736 -17.000 1.00 90.62 329 ASN A O 1
ATOM 2597 N N . PRO A 1 330 ? 16.393 13.306 -17.005 1.00 94.38 330 PRO A N 1
ATOM 2598 C CA . PRO A 1 330 ? 16.858 12.983 -18.354 1.00 94.38 330 PRO A CA 1
ATOM 2599 C C . PRO A 1 330 ? 17.623 11.653 -18.422 1.00 94.38 330 PRO A C 1
ATOM 2601 O O . PRO A 1 330 ? 18.038 11.237 -19.507 1.00 94.38 330 PRO A O 1
ATOM 2604 N N . LEU A 1 331 ? 17.844 10.981 -17.287 1.00 94.56 331 LEU A N 1
ATOM 2605 C CA . LEU A 1 331 ? 18.618 9.748 -17.207 1.00 94.56 331 LEU A CA 1
ATOM 2606 C C . LEU A 1 331 ? 18.038 8.637 -18.086 1.00 94.56 331 LEU A C 1
ATOM 2608 O O . LEU A 1 331 ? 18.790 8.022 -18.840 1.00 94.56 331 LEU A O 1
ATOM 2612 N N . LEU A 1 332 ? 16.721 8.407 -18.058 1.00 94.38 332 LEU A N 1
ATOM 2613 C CA . LEU A 1 332 ? 16.102 7.352 -18.872 1.00 94.38 332 LEU A CA 1
ATOM 2614 C C . LEU A 1 332 ? 16.248 7.625 -20.375 1.00 94.38 332 LEU A C 1
ATOM 2616 O O . LEU A 1 332 ? 16.587 6.711 -21.126 1.00 94.38 332 LEU A O 1
ATOM 2620 N N . ALA A 1 333 ? 16.091 8.880 -20.805 1.00 94.31 333 ALA A N 1
ATOM 2621 C CA . ALA A 1 333 ? 16.347 9.291 -22.186 1.00 94.31 333 ALA A CA 1
ATOM 2622 C C . ALA A 1 333 ? 17.824 9.102 -22.569 1.00 94.31 333 ALA A C 1
ATOM 2624 O O . ALA A 1 333 ? 18.139 8.612 -23.654 1.00 94.31 333 ALA A O 1
ATOM 2625 N N . THR A 1 334 ? 18.738 9.420 -21.650 1.00 96.00 334 THR A N 1
ATOM 2626 C CA . THR A 1 334 ? 20.183 9.238 -21.836 1.00 96.00 334 THR A CA 1
ATOM 2627 C C . THR A 1 334 ? 20.544 7.760 -21.992 1.00 96.00 334 THR A C 1
ATOM 2629 O O . THR A 1 334 ? 21.281 7.404 -22.915 1.00 96.00 334 THR A O 1
ATOM 2632 N N . LEU A 1 335 ? 20.000 6.883 -21.143 1.00 95.06 335 LEU A N 1
ATOM 2633 C CA . LEU A 1 335 ? 20.187 5.433 -21.226 1.00 95.06 335 LEU A CA 1
ATOM 2634 C C . LEU A 1 335 ? 19.589 4.869 -22.521 1.00 95.06 335 LEU A C 1
ATOM 2636 O O . LEU A 1 335 ? 20.275 4.154 -23.247 1.00 95.06 335 LEU A O 1
ATOM 2640 N N . ALA A 1 336 ? 18.354 5.239 -22.868 1.00 93.69 336 ALA A N 1
ATOM 2641 C CA . ALA A 1 336 ? 17.702 4.796 -24.100 1.00 93.69 336 ALA A CA 1
ATOM 2642 C C . ALA A 1 336 ? 18.463 5.231 -25.364 1.00 93.69 336 ALA A C 1
ATOM 2644 O O . ALA A 1 336 ? 18.563 4.472 -26.327 1.00 93.69 336 ALA A O 1
ATOM 2645 N N . ALA A 1 337 ? 19.065 6.421 -25.351 1.00 92.88 337 ALA A N 1
ATOM 2646 C CA . ALA A 1 337 ? 19.923 6.875 -26.437 1.00 92.88 337 ALA A CA 1
ATOM 2647 C C . ALA A 1 337 ? 21.271 6.132 -26.479 1.00 92.88 337 ALA A C 1
ATOM 2649 O O . ALA A 1 337 ? 21.947 6.170 -27.507 1.00 92.88 337 ALA A O 1
ATOM 2650 N N . SER A 1 338 ? 21.713 5.514 -25.375 1.00 94.19 338 SER A N 1
ATOM 2651 C CA . SER A 1 338 ? 23.048 4.901 -25.238 1.00 94.19 338 SER A CA 1
ATOM 2652 C C . SER A 1 338 ? 23.175 3.527 -25.891 1.00 94.19 338 SER A C 1
ATOM 2654 O O . SER A 1 338 ? 24.273 2.978 -25.931 1.00 94.19 338 SER A O 1
ATOM 2656 N N . PHE A 1 339 ? 22.084 2.982 -26.434 1.00 93.94 339 PHE A N 1
ATOM 2657 C CA . PHE A 1 339 ? 22.130 1.734 -27.187 1.00 93.94 339 PHE A CA 1
ATOM 2658 C C . PHE A 1 339 ? 22.992 1.885 -28.447 1.00 93.94 339 PHE A C 1
ATOM 2660 O O . PHE A 1 339 ? 22.878 2.901 -29.142 1.00 93.94 339 PHE A O 1
ATOM 2667 N N . PRO A 1 340 ? 23.812 0.874 -28.777 1.00 92.06 340 PRO A N 1
ATOM 2668 C CA . PRO A 1 340 ? 24.619 0.909 -29.977 1.00 92.06 340 PRO A CA 1
ATOM 2669 C C . PRO A 1 340 ? 23.745 0.922 -31.235 1.00 92.06 340 PRO A C 1
ATOM 2671 O O . PRO A 1 340 ? 22.647 0.351 -31.280 1.00 92.06 340 PRO A O 1
ATOM 2674 N N . VAL A 1 341 ? 24.249 1.591 -32.267 1.00 89.69 341 VAL A N 1
ATOM 2675 C CA . VAL A 1 341 ? 23.603 1.736 -33.568 1.00 89.69 341 VAL A CA 1
ATOM 2676 C C . VAL A 1 341 ? 24.313 0.844 -34.577 1.00 89.69 341 VAL A C 1
ATOM 2678 O O . VAL A 1 341 ? 25.528 0.903 -34.735 1.00 89.69 341 VAL A O 1
ATOM 2681 N N . ASP A 1 342 ? 23.540 0.019 -35.271 1.00 88.81 342 ASP A N 1
ATOM 2682 C CA . ASP A 1 342 ? 23.989 -0.755 -36.423 1.00 88.81 342 ASP A CA 1
ATOM 2683 C C . ASP A 1 342 ? 23.357 -0.111 -37.673 1.00 88.81 342 ASP A C 1
ATOM 2685 O O . ASP A 1 342 ? 22.152 -0.296 -37.870 1.00 88.81 342 ASP A O 1
ATOM 2689 N N . PRO A 1 343 ? 24.097 0.702 -38.457 1.00 90.31 343 PRO A N 1
ATOM 2690 C CA . PRO A 1 343 ? 23.545 1.395 -39.622 1.00 90.31 343 PRO A CA 1
ATOM 2691 C C . PRO A 1 343 ? 23.036 0.400 -40.665 1.00 90.31 343 PRO A C 1
ATOM 2693 O O . PRO A 1 343 ? 23.783 -0.473 -41.105 1.00 90.31 343 PRO A O 1
ATOM 2696 N N . GLU A 1 344 ? 21.773 0.520 -41.072 1.00 88.62 344 GLU A N 1
ATOM 2697 C CA . GLU A 1 344 ? 21.173 -0.392 -42.056 1.00 88.62 344 GLU A CA 1
ATOM 2698 C C . GLU A 1 344 ? 21.841 -0.252 -43.427 1.00 88.62 344 GLU A C 1
ATOM 2700 O O . GLU A 1 344 ? 22.004 -1.238 -44.147 1.00 88.62 344 GLU A O 1
ATOM 2705 N N . GLU A 1 345 ? 22.318 0.951 -43.768 1.00 91.06 345 GLU A N 1
ATOM 2706 C CA . GLU A 1 345 ? 22.992 1.179 -45.041 1.00 91.06 345 GLU A CA 1
ATOM 2707 C C . GLU A 1 345 ? 24.308 0.405 -45.153 1.00 91.06 345 GLU A C 1
ATOM 2709 O O . GLU A 1 345 ? 24.752 0.150 -46.271 1.00 91.06 345 GLU A O 1
ATOM 2714 N N . LEU A 1 346 ? 24.928 0.012 -44.036 1.00 91.75 346 LEU A N 1
ATOM 2715 C CA . LEU A 1 346 ? 26.187 -0.731 -44.039 1.00 91.75 346 LEU A CA 1
ATOM 2716 C C . LEU A 1 346 ? 26.047 -2.108 -44.702 1.00 91.75 346 LEU A C 1
ATOM 2718 O O . LEU A 1 346 ? 26.983 -2.578 -45.347 1.00 91.75 346 LEU A O 1
ATOM 2722 N N . ASP A 1 347 ? 24.882 -2.745 -44.574 1.00 89.75 347 ASP A N 1
ATOM 2723 C CA . ASP A 1 347 ? 24.598 -4.041 -45.200 1.00 89.75 347 ASP A CA 1
ATOM 2724 C C . ASP A 1 347 ? 24.340 -3.915 -46.713 1.00 89.75 347 ASP A C 1
ATOM 2726 O O . ASP A 1 347 ? 24.481 -4.894 -47.439 1.00 89.75 347 ASP A O 1
ATOM 2730 N N . SER A 1 348 ? 24.020 -2.708 -47.194 1.00 92.81 348 SER A N 1
ATOM 2731 C CA . SER A 1 348 ? 23.756 -2.417 -48.613 1.00 92.81 348 SER A CA 1
ATOM 2732 C C . SER A 1 348 ? 24.999 -2.049 -49.431 1.00 92.81 348 SER A C 1
ATOM 2734 O O . SER A 1 348 ? 24.909 -1.897 -50.647 1.00 92.81 348 SER A O 1
ATOM 2736 N N . ILE A 1 349 ? 26.151 -1.843 -48.782 1.00 94.06 349 ILE A N 1
ATOM 2737 C CA . ILE A 1 349 ? 27.385 -1.448 -49.469 1.00 94.06 349 ILE A CA 1
ATOM 2738 C C . ILE A 1 349 ? 28.018 -2.689 -50.095 1.00 94.06 349 ILE A C 1
ATOM 2740 O O . ILE A 1 349 ? 28.660 -3.483 -49.410 1.00 94.06 349 ILE A O 1
ATOM 2744 N N . ASP A 1 350 ? 27.849 -2.822 -51.408 1.00 94.19 350 ASP A N 1
ATOM 2745 C CA . ASP A 1 350 ? 28.488 -3.857 -52.213 1.00 94.19 350 ASP A CA 1
ATOM 2746 C C . ASP A 1 350 ? 29.653 -3.274 -53.018 1.00 94.19 350 ASP A C 1
ATOM 2748 O O . ASP A 1 350 ? 29.459 -2.489 -53.946 1.00 94.19 350 ASP A O 1
ATOM 2752 N N . LEU A 1 351 ? 30.879 -3.645 -52.648 1.00 94.94 351 LEU A N 1
ATOM 2753 C CA . LEU A 1 351 ? 32.078 -3.189 -53.351 1.00 94.94 351 LEU A CA 1
ATOM 2754 C C . LEU A 1 351 ? 32.291 -3.925 -54.675 1.00 94.94 351 LEU A C 1
ATOM 2756 O O . LEU A 1 351 ? 32.960 -3.380 -55.548 1.00 94.94 351 LEU A O 1
ATOM 2760 N N . ASP A 1 352 ? 31.714 -5.116 -54.856 1.00 92.62 352 ASP A N 1
ATOM 2761 C CA . ASP A 1 352 ? 31.904 -5.908 -56.077 1.00 92.62 352 ASP A CA 1
ATOM 2762 C C . ASP A 1 352 ? 31.216 -5.245 -57.283 1.00 92.62 352 ASP A C 1
ATOM 2764 O O . ASP A 1 352 ? 31.665 -5.388 -58.422 1.00 92.62 352 ASP A O 1
ATOM 2768 N N . GLY A 1 353 ? 30.199 -4.414 -57.027 1.00 90.69 353 GLY A N 1
ATOM 2769 C CA . GLY A 1 353 ? 29.557 -3.575 -58.036 1.00 90.69 353 GLY A CA 1
ATOM 2770 C C . GLY A 1 353 ? 30.517 -2.634 -58.776 1.00 90.69 353 GLY A C 1
ATOM 2771 O O . GLY A 1 353 ? 30.220 -2.244 -59.904 1.00 90.69 353 GLY A O 1
ATOM 2772 N N . CYS A 1 354 ? 31.695 -2.320 -58.215 1.00 93.19 354 CYS A N 1
ATOM 2773 C CA . CYS A 1 354 ? 32.675 -1.470 -58.895 1.00 93.19 354 CYS A CA 1
ATOM 2774 C C . CYS A 1 354 ? 33.230 -2.107 -60.178 1.00 93.19 354 CYS A C 1
ATOM 2776 O O . CYS A 1 354 ? 33.540 -1.386 -61.120 1.00 93.19 354 CYS A O 1
ATOM 2778 N N . PHE A 1 355 ? 33.297 -3.441 -60.258 1.00 90.25 355 PHE A N 1
ATOM 2779 C CA . PHE A 1 355 ? 33.830 -4.151 -61.427 1.00 90.25 355 PHE A CA 1
ATOM 2780 C C . PHE A 1 355 ? 32.866 -4.181 -62.617 1.00 90.25 355 PHE A C 1
ATOM 2782 O O . PHE A 1 355 ? 33.288 -4.453 -63.738 1.00 90.25 355 PHE A O 1
ATOM 2789 N N . ALA A 1 356 ? 31.584 -3.910 -62.374 1.00 93.31 356 ALA A N 1
ATOM 2790 C CA . ALA A 1 356 ? 30.553 -3.815 -63.403 1.00 93.31 356 ALA A CA 1
ATOM 2791 C C . ALA A 1 356 ? 30.162 -2.361 -63.721 1.00 93.31 356 ALA A C 1
ATOM 2793 O O . ALA A 1 356 ? 29.344 -2.133 -64.609 1.00 93.31 356 ALA A O 1
ATOM 2794 N N . ALA A 1 357 ? 30.702 -1.385 -62.986 1.00 93.81 357 ALA A N 1
ATOM 2795 C CA . ALA A 1 357 ? 30.379 0.023 -63.162 1.00 93.81 357 ALA A CA 1
ATOM 2796 C C . ALA A 1 357 ? 31.117 0.628 -64.365 1.00 93.81 357 ALA A C 1
ATOM 2798 O O . ALA A 1 357 ? 32.294 0.348 -64.583 1.00 93.81 357 ALA A O 1
ATOM 2799 N N . ASP A 1 358 ? 30.457 1.548 -65.076 1.00 93.19 358 ASP A N 1
ATOM 2800 C CA . ASP A 1 358 ? 31.060 2.304 -66.187 1.00 93.19 358 ASP A CA 1
ATOM 2801 C C . ASP A 1 358 ? 32.284 3.127 -65.742 1.00 93.19 358 ASP A C 1
ATOM 2803 O O . ASP A 1 358 ? 33.206 3.374 -66.517 1.00 93.19 358 ASP A O 1
ATOM 2807 N N . SER A 1 359 ? 32.299 3.546 -64.472 1.00 95.38 359 SER A N 1
ATOM 2808 C CA . SER A 1 359 ? 33.436 4.202 -63.825 1.00 95.38 359 SER A CA 1
ATOM 2809 C C . SER A 1 359 ? 33.689 3.579 -62.445 1.00 95.38 359 SER A C 1
ATOM 2811 O O . SER A 1 359 ? 33.079 3.998 -61.453 1.00 95.38 359 SER A O 1
ATOM 2813 N N . PRO A 1 360 ? 34.590 2.581 -62.355 1.00 94.69 360 PRO A N 1
ATOM 2814 C CA . PRO A 1 360 ? 34.937 1.931 -61.091 1.00 94.69 360 PRO A CA 1
ATOM 2815 C C . PRO A 1 360 ? 35.484 2.913 -60.045 1.00 94.69 360 PRO A C 1
ATOM 2817 O O . PRO A 1 360 ? 35.155 2.813 -58.865 1.00 94.69 360 PRO A O 1
ATOM 2820 N N . GLU A 1 361 ? 36.277 3.900 -60.473 1.00 94.06 361 GLU A N 1
ATOM 2821 C CA . GLU A 1 361 ? 36.865 4.916 -59.591 1.00 94.06 361 GLU A CA 1
ATOM 2822 C C . GLU A 1 361 ? 35.798 5.807 -58.946 1.00 94.06 361 GLU A C 1
ATOM 2824 O O . GLU A 1 361 ? 35.793 5.963 -57.725 1.00 94.06 361 GLU A O 1
ATOM 2829 N N . ALA A 1 362 ? 34.854 6.331 -59.739 1.00 94.94 362 ALA A N 1
ATOM 2830 C CA . ALA A 1 362 ? 33.772 7.169 -59.226 1.00 94.94 362 ALA A CA 1
ATOM 2831 C C . ALA A 1 362 ? 32.845 6.390 -58.277 1.00 94.94 362 ALA A C 1
ATOM 2833 O O . ALA A 1 362 ? 32.406 6.924 -57.255 1.00 94.94 362 ALA A O 1
ATOM 2834 N N . PHE A 1 363 ? 32.584 5.112 -58.580 1.00 96.88 363 PHE A N 1
ATOM 2835 C CA . PHE A 1 363 ? 31.830 4.223 -57.696 1.00 96.88 363 PHE A CA 1
ATOM 2836 C C . PHE A 1 363 ? 32.533 4.049 -56.341 1.00 96.88 363 PHE A C 1
ATOM 2838 O O . PHE A 1 363 ? 31.912 4.213 -55.286 1.00 96.88 363 PHE A O 1
ATOM 2845 N N . LEU A 1 364 ? 33.837 3.754 -56.360 1.00 96.88 364 LEU A N 1
ATOM 2846 C CA . LEU A 1 364 ? 34.635 3.559 -55.148 1.00 96.88 364 LEU A CA 1
ATOM 2847 C C . LEU A 1 364 ? 34.769 4.850 -54.339 1.00 96.88 364 LEU A C 1
ATOM 2849 O O . LEU A 1 364 ? 34.671 4.796 -53.116 1.00 96.88 364 LEU A O 1
ATOM 2853 N N . ASP A 1 365 ? 34.915 6.008 -54.985 1.00 97.06 365 ASP A N 1
ATOM 2854 C CA . ASP A 1 365 ? 34.930 7.303 -54.299 1.00 97.06 365 ASP A CA 1
ATOM 2855 C C . ASP A 1 365 ? 33.610 7.582 -53.567 1.00 97.06 365 ASP A C 1
ATOM 2857 O O . ASP A 1 365 ? 33.619 7.991 -52.401 1.00 97.06 365 ASP A O 1
ATOM 2861 N N . GLY A 1 366 ? 32.472 7.266 -54.193 1.00 97.06 366 GLY A N 1
ATOM 2862 C CA . GLY A 1 366 ? 31.161 7.327 -53.544 1.00 97.06 366 GLY A CA 1
ATOM 2863 C C . GLY A 1 366 ? 31.048 6.382 -52.341 1.00 97.06 366 GLY A C 1
ATOM 2864 O O . GLY A 1 366 ? 30.586 6.788 -51.270 1.00 97.06 366 GLY A O 1
ATOM 2865 N N . ALA A 1 367 ? 31.515 5.137 -52.479 1.00 96.62 367 ALA A N 1
ATOM 2866 C CA . ALA A 1 367 ? 31.512 4.156 -51.394 1.00 96.62 367 ALA A CA 1
ATOM 2867 C C . ALA A 1 367 ? 32.422 4.577 -50.224 1.00 96.62 367 ALA A C 1
ATOM 2869 O O . ALA A 1 367 ? 32.005 4.505 -49.067 1.00 96.62 367 ALA A O 1
ATOM 2870 N N . ILE A 1 368 ? 33.631 5.073 -50.506 1.00 97.69 368 ILE A N 1
ATOM 2871 C CA . ILE A 1 368 ? 34.583 5.580 -49.504 1.00 97.69 368 ILE A CA 1
ATOM 2872 C C . ILE A 1 368 ? 33.984 6.770 -48.752 1.00 97.69 368 ILE A C 1
ATOM 2874 O O . 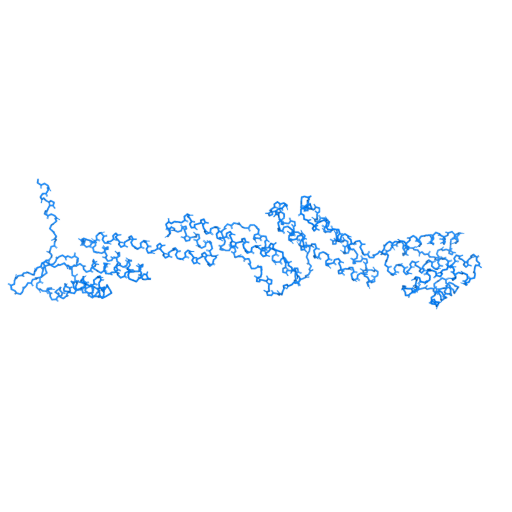ILE A 1 368 ? 34.044 6.805 -47.521 1.00 97.69 368 ILE A O 1
ATOM 2878 N N . ALA A 1 369 ? 33.386 7.730 -49.465 1.00 97.25 369 ALA A N 1
ATOM 2879 C CA . ALA A 1 369 ? 32.716 8.869 -48.846 1.00 97.25 369 ALA A CA 1
ATOM 2880 C C . ALA A 1 369 ? 31.592 8.402 -47.906 1.00 97.25 369 ALA A C 1
ATOM 2882 O O . ALA A 1 369 ? 31.565 8.791 -46.738 1.00 97.25 369 ALA A O 1
ATOM 2883 N N . LYS A 1 370 ? 30.732 7.486 -48.369 1.00 96.38 370 LYS A N 1
ATOM 2884 C CA . LYS A 1 370 ? 29.644 6.915 -47.562 1.00 96.38 370 LYS A CA 1
ATOM 2885 C C . LYS A 1 370 ? 30.160 6.180 -46.320 1.00 96.38 370 LYS A C 1
ATOM 2887 O O . LYS A 1 370 ? 29.641 6.394 -45.230 1.00 96.38 370 LYS A O 1
ATOM 2892 N N . LEU A 1 371 ? 31.199 5.354 -46.449 1.00 96.75 371 LEU A N 1
ATOM 2893 C CA . LEU A 1 371 ? 31.799 4.622 -45.325 1.00 96.75 371 LEU A CA 1
ATOM 2894 C C . LEU A 1 371 ? 32.448 5.560 -44.298 1.00 96.75 371 LEU A C 1
ATOM 2896 O O . LEU A 1 371 ? 32.356 5.312 -43.095 1.00 96.75 371 LEU A O 1
ATOM 2900 N N . ARG A 1 372 ? 33.068 6.660 -44.744 1.00 96.69 372 ARG A N 1
ATOM 2901 C CA . ARG A 1 372 ? 33.600 7.697 -43.847 1.00 96.69 372 ARG A CA 1
ATOM 2902 C C . ARG A 1 372 ? 32.494 8.417 -43.082 1.00 96.69 372 ARG A C 1
ATOM 2904 O O . ARG A 1 372 ? 32.687 8.700 -41.904 1.00 96.69 372 ARG A O 1
ATOM 2911 N N . GLU A 1 373 ? 31.351 8.677 -43.711 1.00 95.81 373 GLU A N 1
ATOM 2912 C CA . GLU A 1 373 ? 30.184 9.225 -43.012 1.00 95.81 373 GLU A CA 1
ATOM 2913 C C . GLU A 1 373 ? 29.599 8.218 -42.014 1.00 95.81 373 GLU A C 1
ATOM 2915 O O . GLU A 1 373 ? 29.379 8.567 -40.856 1.00 95.81 373 GLU A O 1
ATOM 2920 N N . LEU A 1 374 ? 29.464 6.941 -42.390 1.00 94.75 374 LEU A N 1
ATOM 2921 C CA . LEU A 1 374 ? 29.005 5.892 -41.471 1.00 94.75 374 LEU A CA 1
ATOM 2922 C C . LEU A 1 374 ? 29.934 5.723 -40.260 1.00 94.75 374 LEU A C 1
ATOM 2924 O O . LEU A 1 374 ? 29.439 5.560 -39.144 1.00 94.75 374 LEU A O 1
ATOM 2928 N N . ARG A 1 375 ? 31.258 5.843 -40.438 1.00 94.25 375 ARG A N 1
ATOM 2929 C CA . ARG A 1 375 ? 32.248 5.821 -39.339 1.00 94.25 375 ARG A CA 1
ATOM 2930 C C . ARG A 1 375 ? 32.010 6.933 -38.310 1.00 94.25 375 ARG A C 1
ATOM 2932 O O . ARG A 1 375 ? 32.341 6.746 -37.145 1.00 94.25 375 ARG A O 1
ATOM 2939 N N . LYS A 1 376 ? 31.423 8.068 -38.709 1.00 93.81 376 LYS A N 1
ATOM 2940 C CA . LYS A 1 376 ? 31.085 9.184 -37.805 1.00 93.81 376 LYS A CA 1
ATOM 2941 C C . LYS A 1 376 ? 29.784 8.958 -37.026 1.00 93.81 376 LYS A C 1
ATOM 2943 O O . LYS A 1 376 ? 29.449 9.785 -36.179 1.00 93.81 376 LYS A O 1
ATOM 2948 N N . THR A 1 377 ? 29.049 7.872 -37.290 1.00 92.12 377 THR A N 1
ATOM 2949 C CA . THR A 1 377 ? 27.790 7.571 -36.596 1.00 92.12 377 THR A CA 1
ATOM 2950 C C . THR A 1 377 ? 28.051 7.427 -35.095 1.00 92.12 377 THR A C 1
ATOM 2952 O O . THR A 1 377 ? 28.824 6.554 -34.685 1.00 92.12 377 THR A O 1
ATOM 2955 N N . PRO A 1 378 ? 27.417 8.251 -34.244 1.00 88.69 378 PRO A N 1
ATOM 2956 C CA . PRO A 1 378 ? 27.619 8.164 -32.808 1.00 88.69 378 PRO A CA 1
ATOM 2957 C C . PRO A 1 378 ? 27.147 6.803 -32.294 1.00 88.69 378 PRO A C 1
ATOM 2959 O O . PRO A 1 378 ? 26.073 6.328 -32.662 1.00 88.69 378 PRO A O 1
ATOM 2962 N N . ARG A 1 379 ? 27.941 6.202 -31.398 1.00 88.44 379 ARG A N 1
ATOM 2963 C CA . ARG A 1 379 ? 27.626 4.919 -30.744 1.00 88.44 379 ARG A CA 1
ATOM 2964 C C . ARG A 1 379 ? 27.435 3.766 -31.736 1.00 88.44 379 ARG A C 1
ATOM 2966 O O . ARG A 1 379 ? 26.644 2.864 -31.477 1.00 88.44 379 ARG A O 1
ATOM 2973 N N . ILE A 1 380 ? 28.139 3.779 -32.867 1.00 91.06 380 ILE A N 1
ATOM 2974 C CA . ILE A 1 380 ? 28.192 2.613 -33.752 1.00 91.06 380 ILE A CA 1
ATOM 2975 C C . ILE A 1 380 ? 28.658 1.374 -32.966 1.00 91.06 380 ILE A C 1
ATOM 2977 O O . ILE A 1 380 ? 29.553 1.474 -32.124 1.00 91.06 380 ILE A O 1
ATOM 2981 N N . SER A 1 381 ? 28.025 0.218 -33.186 1.00 91.62 381 SER A N 1
ATOM 2982 C CA . SER A 1 381 ? 28.458 -1.020 -32.524 1.00 91.62 381 SER A CA 1
ATOM 2983 C C . SER A 1 381 ? 29.882 -1.393 -32.952 1.00 91.62 381 SER A C 1
ATOM 2985 O O . SER A 1 381 ? 30.292 -1.093 -34.073 1.00 91.62 381 SER A O 1
ATOM 2987 N N . GLU A 1 382 ? 30.635 -2.087 -32.095 1.00 90.12 382 GLU A N 1
ATOM 2988 C CA . GLU A 1 382 ? 31.999 -2.528 -32.436 1.00 90.12 382 GLU A CA 1
ATOM 2989 C C . GLU A 1 382 ? 32.024 -3.403 -33.696 1.00 90.12 382 GLU A C 1
ATOM 2991 O O . GLU A 1 382 ? 32.906 -3.261 -34.539 1.00 90.12 382 GLU A O 1
ATOM 2996 N N . GLU A 1 383 ? 31.021 -4.268 -33.868 1.00 89.62 383 GLU A N 1
ATOM 2997 C CA . GLU A 1 383 ? 30.887 -5.126 -35.045 1.00 89.62 383 GLU A CA 1
ATOM 2998 C C . GLU A 1 383 ? 30.617 -4.314 -36.320 1.00 89.62 383 GLU A C 1
ATOM 3000 O O . GLU A 1 383 ? 31.272 -4.537 -37.342 1.00 89.62 383 GLU A O 1
ATOM 3005 N N . SER A 1 384 ? 29.698 -3.345 -36.257 1.00 92.31 384 SER A N 1
ATOM 3006 C CA . SER A 1 384 ? 29.399 -2.455 -37.383 1.00 92.31 384 SER A CA 1
ATOM 3007 C C . SER A 1 384 ? 30.574 -1.529 -37.701 1.00 92.31 384 SER A C 1
ATOM 3009 O O . SER A 1 384 ? 30.869 -1.289 -38.871 1.00 92.31 384 SER A O 1
ATOM 3011 N N . LEU A 1 385 ? 31.305 -1.052 -36.691 1.00 93.44 385 LEU A N 1
ATOM 3012 C CA . LEU A 1 385 ? 32.520 -0.264 -36.883 1.00 93.44 385 LEU A CA 1
ATOM 3013 C C . LEU A 1 385 ? 33.616 -1.105 -37.540 1.00 93.44 385 LEU A C 1
ATOM 3015 O O . LEU A 1 385 ? 34.182 -0.686 -38.546 1.00 93.44 385 LEU A O 1
ATOM 3019 N N . ARG A 1 386 ? 33.855 -2.326 -37.052 1.00 93.81 386 ARG A N 1
ATOM 3020 C CA . ARG A 1 386 ? 34.802 -3.275 -37.651 1.00 93.81 386 ARG A CA 1
ATOM 3021 C C . ARG A 1 386 ? 34.463 -3.562 -39.112 1.00 93.81 386 ARG A C 1
ATOM 3023 O O . ARG A 1 386 ? 35.353 -3.529 -39.963 1.00 93.81 386 ARG A O 1
ATOM 3030 N N . LYS A 1 387 ? 33.184 -3.794 -39.429 1.00 94.38 387 LYS A N 1
ATOM 3031 C CA . LYS A 1 387 ? 32.712 -3.986 -40.809 1.00 94.38 387 LYS A CA 1
ATOM 3032 C C . LYS A 1 387 ? 32.907 -2.723 -41.654 1.00 94.38 387 LYS A C 1
ATOM 3034 O O . LYS A 1 387 ? 33.430 -2.822 -42.7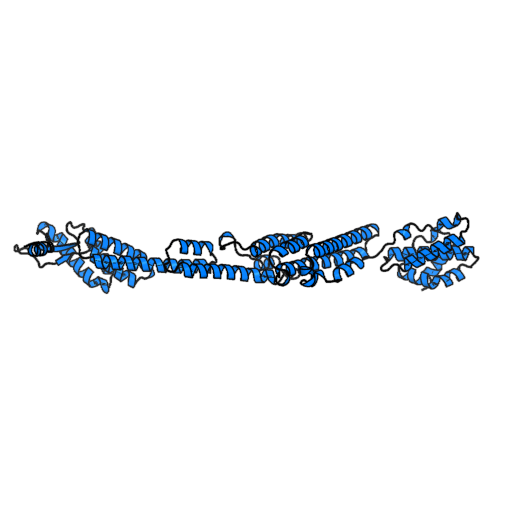59 1.00 94.38 387 LYS A O 1
ATOM 3039 N N . THR A 1 388 ? 32.580 -1.544 -41.125 1.00 96.12 388 THR A N 1
ATOM 3040 C CA . THR A 1 388 ? 32.790 -0.251 -41.805 1.00 96.12 388 THR A CA 1
ATOM 3041 C C . THR A 1 388 ? 34.264 -0.026 -42.139 1.00 96.12 388 THR A C 1
ATOM 3043 O O . THR A 1 388 ? 34.588 0.297 -43.278 1.00 96.12 388 THR A O 1
ATOM 3046 N N . LEU A 1 389 ? 35.172 -0.246 -41.182 1.00 96.56 389 LEU A N 1
ATOM 3047 C CA . LEU A 1 389 ? 36.616 -0.108 -41.395 1.00 96.56 389 LEU A CA 1
ATOM 3048 C C . LEU A 1 389 ? 37.153 -1.163 -42.371 1.00 96.56 389 LEU A C 1
ATOM 3050 O O . LEU A 1 389 ? 37.982 -0.838 -43.213 1.00 96.56 389 LEU A O 1
ATOM 3054 N N . THR A 1 390 ? 36.649 -2.399 -42.308 1.00 96.56 390 THR A N 1
ATOM 3055 C CA . THR A 1 390 ? 36.998 -3.459 -43.269 1.00 96.56 390 THR A CA 1
ATOM 3056 C C . THR A 1 390 ? 36.623 -3.043 -44.692 1.00 96.56 390 THR A C 1
ATOM 3058 O O . THR A 1 390 ? 37.469 -3.057 -45.582 1.00 96.56 390 THR A O 1
ATOM 3061 N N . LEU A 1 391 ? 35.382 -2.600 -44.909 1.00 96.88 391 LEU A N 1
ATOM 3062 C CA . LEU A 1 391 ? 34.933 -2.127 -46.220 1.00 96.88 391 LEU A CA 1
ATOM 3063 C C . LEU A 1 391 ? 35.696 -0.874 -46.667 1.00 96.88 391 LEU A C 1
ATOM 3065 O O . LEU A 1 391 ? 35.994 -0.734 -47.848 1.00 96.88 391 LEU A O 1
ATOM 3069 N N . LEU A 1 392 ? 36.061 0.018 -45.741 1.00 97.38 392 LEU A N 1
ATOM 3070 C CA . LEU A 1 392 ? 36.825 1.227 -46.054 1.00 97.38 392 LEU A CA 1
ATOM 3071 C C . LEU A 1 392 ? 38.248 0.896 -46.524 1.00 97.38 392 LEU A C 1
ATOM 3073 O O . LEU A 1 392 ? 38.707 1.470 -47.513 1.00 97.38 392 LEU A O 1
ATOM 3077 N N . VAL A 1 393 ? 38.926 -0.041 -45.849 1.00 97.50 393 VAL A N 1
ATOM 3078 C CA . VAL A 1 393 ? 40.239 -0.561 -46.269 1.00 97.50 393 VAL A CA 1
ATOM 3079 C C . VAL A 1 393 ? 40.126 -1.224 -47.637 1.00 97.50 393 VAL A C 1
ATOM 3081 O O . VAL A 1 393 ? 40.909 -0.898 -48.523 1.00 97.50 393 VAL A O 1
ATOM 3084 N N . ALA A 1 394 ? 39.130 -2.091 -47.842 1.00 97.31 394 ALA A N 1
ATOM 3085 C CA . ALA A 1 394 ? 38.928 -2.776 -49.116 1.00 97.31 394 ALA A CA 1
ATOM 3086 C C . ALA A 1 394 ? 38.665 -1.790 -50.267 1.00 97.31 394 ALA A C 1
ATOM 3088 O O . ALA A 1 394 ? 39.364 -1.834 -51.275 1.00 97.31 394 ALA A O 1
ATOM 3089 N N . ALA A 1 395 ? 37.722 -0.858 -50.105 1.00 97.31 395 ALA A N 1
ATOM 3090 C CA . ALA A 1 395 ? 37.371 0.117 -51.137 1.00 97.31 395 ALA A CA 1
ATOM 3091 C C . ALA A 1 395 ? 38.556 1.024 -51.503 1.00 97.31 395 ALA A C 1
ATOM 3093 O O . ALA A 1 395 ? 38.837 1.240 -52.682 1.00 97.31 395 ALA A O 1
ATOM 3094 N N . THR A 1 396 ? 39.288 1.509 -50.494 1.00 97.69 396 THR A N 1
ATOM 3095 C CA . THR A 1 396 ? 40.471 2.354 -50.707 1.00 97.69 396 THR A CA 1
ATOM 3096 C C . THR A 1 396 ? 41.593 1.565 -51.378 1.00 97.69 396 THR A C 1
ATOM 3098 O O . THR A 1 396 ? 42.186 2.055 -52.335 1.00 97.69 396 THR A O 1
ATOM 3101 N N . ALA A 1 397 ? 41.845 0.325 -50.947 1.00 97.56 397 ALA A N 1
ATOM 3102 C CA . ALA A 1 397 ? 42.864 -0.523 -51.551 1.00 97.56 397 ALA A CA 1
ATOM 3103 C C . ALA A 1 397 ? 42.538 -0.854 -53.013 1.00 97.56 397 ALA A C 1
ATOM 3105 O O . ALA A 1 397 ? 43.408 -0.708 -53.863 1.00 97.56 397 ALA A O 1
ATOM 3106 N N . ILE A 1 398 ? 41.297 -1.242 -53.333 1.00 97.31 398 ILE A N 1
ATOM 3107 C CA . ILE A 1 398 ? 40.880 -1.502 -54.722 1.00 97.31 398 ILE A CA 1
ATOM 3108 C C . ILE A 1 398 ? 41.127 -0.255 -55.576 1.00 97.31 398 ILE A C 1
ATOM 3110 O O . ILE A 1 398 ? 41.780 -0.349 -56.614 1.00 97.31 398 ILE A O 1
ATOM 3114 N N . ARG A 1 399 ? 40.674 0.917 -55.114 1.00 97.38 399 ARG A N 1
ATOM 3115 C CA . ARG A 1 399 ? 40.835 2.183 -55.837 1.00 97.38 399 ARG A CA 1
ATOM 3116 C C . ARG A 1 399 ? 42.304 2.518 -56.092 1.00 97.38 399 ARG A C 1
ATOM 3118 O O . ARG A 1 399 ? 42.681 2.806 -57.221 1.00 97.38 399 ARG A O 1
ATOM 3125 N N . GLU A 1 400 ? 43.142 2.477 -55.060 1.00 97.44 400 GLU A N 1
ATOM 3126 C CA . GLU A 1 400 ? 44.554 2.844 -55.193 1.00 97.44 400 GLU A CA 1
ATOM 3127 C C . GLU A 1 400 ? 45.355 1.838 -56.034 1.00 97.44 400 GLU A C 1
ATOM 3129 O O . GLU A 1 400 ? 46.234 2.237 -56.800 1.00 97.44 400 GLU A O 1
ATOM 3134 N N . LEU A 1 401 ? 45.029 0.544 -55.952 1.00 96.75 401 LEU A N 1
ATOM 3135 C CA . LEU A 1 401 ? 45.654 -0.487 -56.784 1.00 96.75 401 LEU A CA 1
ATOM 3136 C C . LEU A 1 401 ? 45.235 -0.362 -58.258 1.00 96.75 401 LEU A C 1
ATOM 3138 O O . LEU A 1 401 ? 46.069 -0.613 -59.131 1.00 96.75 401 LEU A O 1
ATOM 3142 N N . LEU A 1 402 ? 43.982 0.028 -58.538 1.00 94.56 402 LEU A N 1
ATOM 3143 C CA . LEU A 1 402 ? 43.511 0.362 -59.891 1.00 94.56 402 LEU A CA 1
ATOM 3144 C C . LEU A 1 402 ? 44.227 1.601 -60.444 1.00 94.56 402 LEU A C 1
ATOM 3146 O O . LEU A 1 402 ? 44.607 1.606 -61.611 1.00 94.56 402 LEU A O 1
ATOM 3150 N N . ALA A 1 403 ? 44.516 2.585 -59.589 1.00 95.50 403 ALA A N 1
ATOM 3151 C CA . ALA A 1 403 ? 45.322 3.760 -59.925 1.00 95.50 403 ALA A CA 1
ATOM 3152 C C . ALA A 1 403 ? 46.832 3.463 -60.086 1.00 95.50 403 ALA A C 1
ATOM 3154 O O . ALA A 1 403 ? 47.628 4.380 -60.290 1.00 95.50 403 ALA A O 1
ATOM 3155 N N . GLY A 1 404 ? 47.250 2.196 -59.984 1.00 97.06 404 GLY A N 1
ATOM 3156 C CA . GLY A 1 404 ? 48.624 1.759 -60.235 1.00 97.06 404 GLY A CA 1
ATOM 3157 C C . GLY A 1 404 ? 49.570 1.821 -59.034 1.00 97.06 404 GLY A C 1
ATOM 3158 O O . GLY A 1 404 ? 50.758 1.550 -59.207 1.00 97.06 404 GLY A O 1
ATOM 3159 N N . ARG A 1 405 ? 49.082 2.124 -57.822 1.00 97.75 405 ARG A N 1
ATOM 3160 C CA . ARG A 1 405 ? 49.925 2.117 -56.615 1.00 97.75 405 ARG A CA 1
ATOM 3161 C C . ARG A 1 405 ? 50.364 0.705 -56.224 1.00 97.75 405 ARG A C 1
ATOM 3163 O O . ARG A 1 405 ? 49.701 -0.302 -56.509 1.00 97.75 405 ARG A O 1
ATOM 3170 N N . SER A 1 406 ? 51.508 0.629 -55.555 1.00 97.88 406 SER A N 1
ATOM 3171 C CA . SER A 1 406 ? 52.039 -0.600 -54.970 1.00 97.88 406 SER A CA 1
ATOM 3172 C C . SER A 1 406 ? 51.327 -0.955 -53.660 1.00 97.88 406 SER A C 1
ATOM 3174 O O . SER A 1 406 ? 50.750 -0.107 -52.988 1.00 97.88 406 SER A O 1
ATOM 3176 N N . GLU A 1 407 ? 51.390 -2.225 -53.253 1.00 97.75 407 GLU A N 1
ATOM 3177 C CA . GLU A 1 407 ? 50.772 -2.676 -51.995 1.00 97.75 407 GLU A CA 1
ATOM 3178 C C . GLU A 1 407 ? 51.371 -1.969 -50.769 1.00 97.75 407 GLU A C 1
ATOM 3180 O O . GLU A 1 407 ? 50.650 -1.703 -49.814 1.00 97.75 407 GLU A O 1
ATOM 3185 N N . ALA A 1 408 ? 52.660 -1.618 -50.808 1.00 96.38 408 ALA A N 1
ATOM 3186 C CA . ALA A 1 408 ? 53.334 -0.911 -49.721 1.00 96.38 408 ALA A CA 1
ATOM 3187 C C . ALA A 1 408 ? 52.822 0.531 -49.553 1.00 96.38 408 ALA A C 1
ATOM 3189 O O . ALA A 1 408 ? 52.508 0.929 -48.435 1.00 96.38 408 ALA A O 1
ATOM 3190 N N . GLU A 1 409 ? 52.669 1.277 -50.653 1.00 96.75 409 GLU A N 1
ATOM 3191 C CA . GLU A 1 409 ? 52.121 2.646 -50.633 1.00 96.75 409 GLU A CA 1
ATOM 3192 C C . GLU A 1 409 ? 50.671 2.660 -50.130 1.00 96.75 409 GLU A C 1
ATOM 3194 O O . GLU A 1 409 ? 50.282 3.512 -49.330 1.00 96.75 409 GLU A O 1
ATOM 3199 N N . VAL A 1 410 ? 49.874 1.670 -50.549 1.00 97.50 410 VAL A N 1
ATOM 3200 C CA . VAL A 1 410 ? 48.489 1.519 -50.085 1.00 97.50 410 VAL A CA 1
ATOM 3201 C C . VAL A 1 410 ? 48.445 1.229 -48.582 1.00 97.50 410 VAL A C 1
ATOM 3203 O O . VAL A 1 410 ? 47.652 1.838 -47.865 1.00 97.50 410 VAL A O 1
ATOM 3206 N N . VAL A 1 411 ? 49.305 0.337 -48.077 1.00 96.88 411 VAL A N 1
ATOM 3207 C CA . VAL A 1 411 ? 49.411 0.032 -46.637 1.00 96.88 411 VAL A CA 1
ATOM 3208 C C . VAL A 1 411 ? 49.794 1.275 -45.833 1.00 96.88 411 VAL A C 1
ATOM 3210 O O . VAL A 1 411 ? 49.189 1.527 -44.793 1.00 96.88 411 VAL A O 1
ATOM 3213 N N . GLU A 1 412 ? 50.748 2.073 -46.317 1.00 95.62 412 GLU A N 1
ATOM 3214 C CA . GLU A 1 412 ? 51.146 3.328 -45.672 1.00 95.62 412 GLU A CA 1
ATOM 3215 C C . GLU A 1 412 ? 49.965 4.306 -45.568 1.00 95.62 412 GLU A C 1
ATOM 3217 O O . GLU A 1 412 ? 49.683 4.823 -44.485 1.00 95.62 412 GLU A O 1
ATOM 3222 N N . SER A 1 413 ? 49.201 4.479 -46.654 1.00 95.44 413 SER A N 1
ATOM 3223 C CA . SER A 1 413 ? 48.027 5.366 -46.683 1.00 95.44 413 SER A CA 1
ATOM 3224 C C . SER A 1 413 ? 46.890 4.929 -45.743 1.00 95.44 413 SER A C 1
ATOM 3226 O O . SER A 1 413 ? 46.122 5.759 -45.254 1.00 95.44 413 SER A O 1
ATOM 3228 N N . LEU A 1 414 ? 46.786 3.624 -45.464 1.00 96.94 414 LEU A N 1
ATOM 3229 C CA . LEU A 1 414 ? 45.720 3.020 -44.662 1.00 96.94 414 LEU A CA 1
ATOM 3230 C C . LEU A 1 414 ? 46.130 2.723 -43.216 1.00 96.94 414 LEU A C 1
ATOM 3232 O O . LEU A 1 414 ? 45.337 2.144 -42.471 1.00 96.94 414 LEU A O 1
ATOM 3236 N N . ASN A 1 415 ? 47.326 3.132 -42.788 1.00 94.69 415 ASN A N 1
ATOM 3237 C CA . ASN A 1 415 ? 47.886 2.753 -41.491 1.00 94.69 415 ASN A CA 1
ATOM 3238 C C . ASN A 1 415 ? 47.010 3.163 -40.286 1.00 94.69 415 ASN A C 1
ATOM 3240 O O . ASN A 1 415 ? 46.846 2.389 -39.338 1.00 94.69 415 ASN A O 1
ATOM 3244 N N . GLU A 1 416 ? 46.394 4.349 -40.325 1.00 94.62 416 GLU A N 1
ATOM 3245 C CA . GLU A 1 416 ? 45.485 4.817 -39.265 1.00 94.62 416 GLU A CA 1
ATOM 3246 C C . GLU A 1 416 ? 44.247 3.909 -39.151 1.00 94.62 416 GLU A C 1
ATOM 3248 O O . GLU A 1 416 ? 43.941 3.383 -38.079 1.00 94.62 416 GLU A O 1
ATOM 3253 N N . VAL A 1 417 ? 43.586 3.652 -40.284 1.00 95.25 417 VAL A N 1
ATOM 3254 C CA . VAL A 1 417 ? 42.390 2.797 -40.371 1.00 95.25 417 VAL A CA 1
ATOM 3255 C C . VAL A 1 417 ? 42.729 1.356 -39.979 1.00 95.25 417 VAL A C 1
ATOM 3257 O O . VAL A 1 417 ? 41.980 0.721 -39.237 1.00 95.25 417 VAL A O 1
ATOM 3260 N N . GLY A 1 418 ? 43.882 0.849 -40.422 1.00 94.44 418 GLY A N 1
ATOM 3261 C CA . GLY A 1 418 ? 44.387 -0.472 -40.057 1.00 94.44 418 GLY A CA 1
ATOM 3262 C C . GLY A 1 418 ? 44.649 -0.607 -38.557 1.00 94.44 418 GLY A C 1
ATOM 3263 O O . GLY A 1 418 ? 44.308 -1.627 -37.964 1.00 94.44 418 GLY A O 1
ATOM 3264 N N . THR A 1 419 ? 45.184 0.431 -37.912 1.00 94.94 419 THR A N 1
ATOM 3265 C CA . THR A 1 419 ? 45.426 0.449 -36.461 1.00 94.94 419 THR A CA 1
ATOM 3266 C C . THR A 1 419 ? 44.129 0.386 -35.658 1.00 94.94 419 THR A C 1
ATOM 3268 O O . THR A 1 419 ? 44.042 -0.365 -34.686 1.00 94.94 419 THR A O 1
ATOM 3271 N N . GLU A 1 420 ? 43.094 1.122 -36.063 1.00 94.62 420 GLU A N 1
ATOM 3272 C CA . GLU A 1 420 ? 41.771 1.016 -35.435 1.00 94.62 420 GLU A CA 1
ATOM 3273 C C . GLU A 1 420 ? 41.136 -0.357 -35.656 1.00 94.62 420 GLU A C 1
ATOM 3275 O O . GLU A 1 420 ? 40.627 -0.964 -34.714 1.00 94.62 420 GLU A O 1
ATOM 3280 N N . LEU A 1 421 ? 41.225 -0.887 -36.876 1.00 95.31 421 LEU A N 1
ATOM 3281 C CA . LEU A 1 421 ? 40.691 -2.204 -37.207 1.00 95.31 421 LEU A CA 1
ATOM 3282 C C . LEU A 1 421 ? 41.365 -3.317 -36.388 1.00 95.31 421 LEU A C 1
ATOM 3284 O O . LEU A 1 421 ? 40.687 -4.235 -35.927 1.00 95.31 421 LEU A O 1
ATOM 3288 N N . ARG A 1 422 ? 42.676 -3.209 -36.127 1.00 93.81 422 ARG A N 1
ATOM 3289 C CA . ARG A 1 422 ? 43.409 -4.113 -35.223 1.00 93.81 422 ARG A CA 1
ATOM 3290 C C . ARG A 1 422 ? 42.873 -4.067 -33.793 1.00 93.81 422 ARG A C 1
ATOM 3292 O O . ARG A 1 422 ? 42.657 -5.123 -33.204 1.00 93.81 422 ARG A O 1
ATOM 3299 N N . LYS A 1 423 ? 42.599 -2.873 -33.251 1.00 93.75 423 LYS A N 1
ATOM 3300 C CA . LYS A 1 423 ? 42.022 -2.712 -31.899 1.00 93.75 423 LYS A CA 1
ATOM 3301 C C . LYS A 1 423 ? 40.657 -3.397 -31.756 1.00 93.75 423 LYS A C 1
ATOM 3303 O O . LYS A 1 423 ? 40.331 -3.853 -30.669 1.00 93.75 423 LYS A O 1
ATOM 3308 N N . LEU A 1 424 ? 39.900 -3.512 -32.849 1.00 91.62 424 LEU A N 1
ATOM 3309 C CA . LEU A 1 424 ? 38.596 -4.188 -32.906 1.00 91.62 424 LEU A CA 1
ATOM 3310 C C . LEU A 1 424 ? 38.687 -5.694 -33.232 1.00 91.62 424 LEU A C 1
ATOM 3312 O O . LEU A 1 424 ? 37.675 -6.331 -33.534 1.00 91.62 424 LEU A O 1
ATOM 3316 N N . GLY A 1 425 ? 39.889 -6.278 -33.201 1.00 92.06 425 GLY A N 1
ATOM 3317 C CA . GLY A 1 425 ? 40.105 -7.708 -33.442 1.00 92.06 425 GLY A CA 1
ATOM 3318 C C . GLY A 1 425 ? 40.314 -8.098 -34.910 1.00 92.06 425 GLY A C 1
ATOM 3319 O O . GLY A 1 425 ? 40.284 -9.286 -35.222 1.00 92.06 425 GLY A O 1
ATOM 3320 N N . GLY A 1 426 ? 40.551 -7.133 -35.804 1.00 92.56 426 GLY A N 1
ATOM 3321 C CA . GLY A 1 426 ? 40.933 -7.370 -37.199 1.00 92.56 426 GLY A CA 1
ATOM 3322 C C . GLY A 1 426 ? 39.779 -7.351 -38.205 1.00 92.56 426 GLY A C 1
ATOM 3323 O O . GLY A 1 426 ? 38.637 -7.035 -37.882 1.00 92.56 426 GLY A O 1
ATOM 3324 N N . ALA A 1 427 ? 40.105 -7.648 -39.463 1.00 89.56 427 ALA A N 1
ATOM 3325 C CA . ALA A 1 427 ? 39.172 -7.613 -40.587 1.00 89.56 427 ALA A CA 1
ATOM 3326 C C . ALA A 1 427 ? 38.384 -8.924 -40.741 1.00 89.56 427 ALA A C 1
ATOM 3328 O O . ALA A 1 427 ? 38.904 -10.006 -40.463 1.00 89.56 427 ALA A O 1
ATOM 3329 N N . ALA A 1 428 ? 37.157 -8.834 -41.257 1.00 82.50 428 ALA A N 1
ATOM 3330 C CA . ALA A 1 428 ? 36.380 -9.996 -41.686 1.00 82.50 428 ALA A CA 1
ATOM 3331 C C . ALA A 1 428 ? 36.512 -10.204 -43.207 1.00 82.50 428 ALA A C 1
ATOM 3333 O O . ALA A 1 428 ? 36.535 -9.237 -43.960 1.00 82.50 428 ALA A O 1
ATOM 3334 N N . GLU A 1 429 ? 36.579 -11.460 -43.661 1.00 84.81 429 GLU A N 1
ATOM 3335 C CA . GLU A 1 429 ? 36.422 -11.840 -45.083 1.00 84.81 429 GLU A CA 1
ATOM 3336 C C . GLU A 1 429 ? 37.370 -11.149 -46.096 1.00 84.81 429 GLU A C 1
ATOM 3338 O O . GLU A 1 429 ? 37.009 -10.905 -47.245 1.00 84.81 429 GLU A O 1
ATOM 3343 N N . THR A 1 430 ? 38.627 -10.896 -45.719 1.00 89.94 430 THR A N 1
ATOM 3344 C CA . THR A 1 430 ? 39.615 -10.137 -46.526 1.00 89.94 430 THR A CA 1
ATOM 3345 C C . THR A 1 430 ? 39.896 -10.696 -47.923 1.00 89.94 430 THR A C 1
ATOM 3347 O O . THR A 1 430 ? 40.235 -9.947 -48.839 1.00 89.94 430 THR A O 1
ATOM 3350 N N . ARG A 1 431 ? 39.737 -12.010 -48.110 1.00 91.12 431 ARG A N 1
ATOM 3351 C CA . ARG A 1 431 ? 40.060 -12.716 -49.362 1.00 91.12 431 ARG A CA 1
ATOM 3352 C C . ARG A 1 431 ? 39.070 -12.463 -50.497 1.00 91.12 431 ARG A C 1
ATOM 3354 O O . ARG A 1 431 ? 39.400 -12.760 -51.644 1.00 91.12 431 ARG A O 1
ATOM 3361 N N . ARG A 1 432 ? 37.874 -11.940 -50.200 1.00 92.56 432 ARG A N 1
ATOM 3362 C CA . ARG A 1 432 ? 36.796 -11.762 -51.186 1.00 92.56 432 ARG A CA 1
ATOM 3363 C C . ARG A 1 432 ? 37.194 -10.842 -52.345 1.00 92.56 432 ARG A C 1
ATOM 3365 O O . ARG A 1 432 ? 36.795 -11.094 -53.473 1.00 92.56 432 ARG A O 1
ATOM 3372 N N . TRP A 1 433 ? 38.030 -9.836 -52.091 1.00 93.06 433 TRP A N 1
ATOM 3373 C CA . TRP A 1 433 ? 38.400 -8.805 -53.074 1.00 93.06 433 TRP A CA 1
ATOM 3374 C C . TRP A 1 433 ? 39.709 -9.092 -53.829 1.00 93.06 433 TRP A C 1
ATOM 3376 O O . TRP A 1 433 ? 40.287 -8.208 -54.462 1.00 93.06 433 TRP A O 1
ATOM 3386 N N . GLY A 1 434 ? 40.194 -10.335 -53.767 1.00 94.31 434 GLY A N 1
ATOM 3387 C CA . GLY A 1 434 ? 41.362 -10.800 -54.511 1.00 94.31 434 GLY A CA 1
ATOM 3388 C C . GLY A 1 434 ? 42.697 -10.715 -53.752 1.00 94.31 434 GLY A C 1
ATOM 3389 O O . GLY A 1 434 ? 42.806 -10.113 -52.682 1.00 94.31 434 GLY A O 1
ATOM 3390 N N . PRO A 1 435 ? 43.759 -11.327 -54.309 1.00 96.19 435 PRO A N 1
ATOM 3391 C CA . PRO A 1 435 ? 44.999 -11.602 -53.580 1.00 96.19 435 PRO A CA 1
ATOM 3392 C C . PRO A 1 435 ? 45.827 -10.354 -53.249 1.00 96.19 435 PRO A C 1
ATOM 3394 O O . PRO A 1 435 ? 46.566 -10.365 -52.269 1.00 96.19 435 PRO A O 1
ATOM 3397 N N . ARG A 1 436 ? 45.730 -9.279 -54.046 1.00 96.94 436 ARG A N 1
ATOM 3398 C CA . ARG A 1 436 ? 46.449 -8.020 -53.767 1.00 96.94 436 ARG A CA 1
ATOM 3399 C C . ARG A 1 436 ? 45.851 -7.295 -52.560 1.00 96.94 436 ARG A C 1
ATOM 3401 O O . ARG A 1 436 ? 46.590 -6.865 -51.682 1.00 96.94 436 ARG A O 1
ATOM 3408 N N . VAL A 1 437 ? 44.521 -7.215 -52.486 1.00 96.50 437 VAL A N 1
ATOM 3409 C CA . VAL A 1 437 ? 43.808 -6.606 -51.351 1.00 96.50 437 VAL A CA 1
ATOM 3410 C C . VAL A 1 437 ? 44.018 -7.433 -50.079 1.00 96.50 437 VAL A C 1
ATOM 3412 O O . VAL A 1 437 ? 44.301 -6.869 -49.026 1.00 96.50 437 VAL A O 1
ATOM 3415 N N . ASP A 1 438 ? 43.990 -8.767 -50.178 1.00 96.69 438 ASP A N 1
ATOM 3416 C CA . ASP A 1 438 ? 44.291 -9.653 -49.043 1.00 96.69 438 ASP A CA 1
ATOM 3417 C C . ASP A 1 438 ? 45.708 -9.427 -48.484 1.00 96.69 438 ASP A C 1
ATOM 3419 O O . ASP A 1 438 ? 45.895 -9.395 -47.268 1.00 96.69 438 ASP A O 1
ATOM 3423 N N . ARG A 1 439 ? 46.709 -9.178 -49.346 1.00 97.25 439 ARG A N 1
ATOM 3424 C CA . ARG A 1 439 ? 48.069 -8.818 -48.907 1.00 97.25 439 ARG A CA 1
ATOM 3425 C C . ARG A 1 439 ? 48.133 -7.467 -48.199 1.00 97.25 439 ARG A C 1
ATOM 3427 O O . ARG A 1 439 ? 48.838 -7.365 -47.197 1.00 97.25 439 ARG A O 1
ATOM 3434 N N . VAL A 1 440 ? 47.374 -6.470 -48.659 1.00 97.12 440 VAL A N 1
ATOM 3435 C CA . VAL A 1 440 ? 47.246 -5.173 -47.968 1.00 97.12 440 VAL A CA 1
ATOM 3436 C C . VAL A 1 440 ? 46.675 -5.374 -46.561 1.00 97.12 440 VAL A C 1
ATOM 3438 O O . VAL A 1 440 ? 47.268 -4.904 -45.591 1.00 97.12 440 VAL A O 1
ATOM 3441 N N . PHE A 1 441 ? 45.589 -6.142 -46.414 1.00 97.25 441 PHE A N 1
ATOM 3442 C CA . PHE A 1 441 ? 45.052 -6.490 -45.093 1.00 97.25 441 PHE A CA 1
ATOM 3443 C C . PHE A 1 441 ? 46.069 -7.245 -44.234 1.00 97.25 441 PHE A C 1
ATOM 3445 O O . PHE A 1 441 ? 46.271 -6.896 -43.074 1.00 97.25 441 PHE A O 1
ATOM 3452 N N . ALA A 1 442 ? 46.738 -8.259 -44.789 1.00 95.69 442 ALA A N 1
ATOM 3453 C CA . ALA A 1 442 ? 47.733 -9.036 -44.059 1.00 95.69 442 ALA A CA 1
ATOM 3454 C C . ALA A 1 442 ? 48.888 -8.161 -43.547 1.00 95.69 442 ALA A C 1
ATOM 3456 O O . ALA A 1 442 ? 49.354 -8.371 -42.430 1.00 95.69 442 ALA A O 1
ATOM 3457 N N . ALA A 1 443 ? 49.334 -7.175 -44.328 1.00 95.25 443 ALA A N 1
ATOM 3458 C CA . ALA A 1 443 ? 50.361 -6.225 -43.914 1.00 95.25 443 ALA A CA 1
ATOM 3459 C C . ALA A 1 443 ? 49.855 -5.265 -42.820 1.00 95.25 443 ALA A C 1
ATOM 3461 O O . ALA A 1 443 ? 50.508 -5.131 -41.784 1.00 95.25 443 ALA A O 1
ATOM 3462 N N . LEU A 1 444 ? 48.665 -4.675 -42.996 1.00 94.19 444 LEU A N 1
ATOM 3463 C CA . LEU A 1 444 ? 48.041 -3.774 -42.014 1.00 94.19 444 LEU A CA 1
ATOM 3464 C C . LEU A 1 444 ? 47.784 -4.451 -40.662 1.00 94.19 444 LEU A C 1
ATOM 3466 O O . LEU A 1 444 ? 47.864 -3.803 -39.622 1.00 94.19 444 LEU A O 1
ATOM 3470 N N . LEU A 1 445 ? 47.463 -5.748 -40.669 1.00 92.06 445 LEU A N 1
ATOM 3471 C CA . LEU A 1 445 ? 47.148 -6.513 -39.461 1.00 92.06 445 LEU A CA 1
ATOM 3472 C C . LEU A 1 445 ? 48.387 -7.123 -38.774 1.00 92.06 445 LEU A C 1
ATOM 3474 O O . LEU A 1 445 ? 48.281 -7.527 -37.618 1.00 92.06 445 LEU A O 1
ATOM 3478 N N . ARG A 1 446 ? 49.547 -7.198 -39.450 1.00 88.12 446 ARG A N 1
ATOM 3479 C CA . ARG A 1 446 ? 50.798 -7.775 -38.906 1.00 88.12 446 ARG A CA 1
ATOM 3480 C C . ARG A 1 446 ? 51.726 -6.761 -38.244 1.00 88.12 446 ARG A C 1
ATOM 3482 O O . ARG A 1 446 ? 52.454 -7.149 -37.334 1.00 88.12 446 ARG A O 1
ATOM 3489 N N . ASN A 1 447 ? 51.740 -5.511 -38.699 1.00 67.19 447 ASN A N 1
ATOM 3490 C CA . ASN A 1 447 ? 52.595 -4.484 -38.106 1.00 67.19 447 ASN A CA 1
ATOM 3491 C C . ASN A 1 447 ? 52.005 -4.037 -36.757 1.00 67.19 447 ASN A C 1
ATOM 3493 O O . ASN A 1 447 ? 50.841 -3.638 -36.755 1.00 67.19 447 ASN A O 1
ATOM 3497 N N . PRO A 1 448 ? 52.731 -4.152 -35.625 1.00 55.53 448 PRO A N 1
ATOM 3498 C CA . PRO A 1 448 ? 52.295 -3.645 -34.322 1.00 55.53 448 PRO A CA 1
ATOM 3499 C C . PRO A 1 448 ? 52.196 -2.116 -34.288 1.00 55.53 448 PRO A C 1
ATOM 3501 O O . PRO A 1 448 ? 53.033 -1.441 -34.922 1.00 55.53 448 PRO A O 1
#

Radius of gyration: 50.74 Å; Cα contacts (8 Å, |Δi|>4): 488; chains: 1; bounding box: 118×44×145 Å